Protein AF-A0A7S2M9Z6-F1 (afdb_monomer)

Radius of gyration: 33.17 Å; Cα contacts (8 Å, |Δi|>4): 611; chains: 1; bounding box: 105×116×95 Å

Mean predicted aligned error: 13.15 Å

Foldseek 3Di:
DDDDDDDDDDDDDDDDDDDDDDDDDDDDDDDDDDDDDDDDDDDDPPPPPPDPPPPPPCCDLAAFDWDDDPFWTWTWGDDQQKTWIWIKGFPQPPPPPDDPDDDDDDPDDDDRPGDIDIDIDIGRNDDVVNLVVLVLLLVLLVVLLVVLVVVLVVVLVVLVVQLLVLVVCVVPVPDPPCPVSVLLNLLSVLLNVLSVQLSVLVSLLSVLVSVCSNSLNLLLCQLVCHSVSSVVLSCCLQPVQLVVQLVVCVVVVHPCSVVVSSVSSSVSSVVVSVVSVVSLLVLLLVVQLVLLCVLVVDPPDDSVNSLVVLQLLLLFVVLFQKKKWKWKFKDFPVCVVVCVQCVPVPDDDPRDTDGLDIPSVVVNVVLVPDDCQFKDFDPDWAWQDFVCVQVVVAEEDWCPPDDLCCLQVDDPLGKHKAQCDDPRHDDPVSLVVNLVVNVVVLVVVLVVVLVVCVVVVHDPVVSVVVSVVSVVVVVVVSVSSVVVVVVSVVVSVVCVVVPPPPPPTGMIIIIDIIMIGGMTTRSVNSVVVVVVCCCSNPVSNLVSCVVVVVVVVNVVSVSSSVSVCSCSSSPVSSSSSSSDHQQCQQPDDPDRPPPAPRDNDPDPVSCCVRGPVNVVSVCSVHSSVVSNVSSVD

pLDDT: mean 75.32, std 19.93, range [27.42, 97.56]

Structure (mmCIF, N/CA/C/O backbone):
data_AF-A0A7S2M9Z6-F1
#
_entry.id   AF-A0A7S2M9Z6-F1
#
loop_
_atom_site.group_PDB
_atom_site.id
_atom_site.type_symbol
_atom_site.label_atom_id
_atom_site.label_alt_id
_atom_site.label_comp_id
_atom_site.label_asym_id
_atom_site.label_entity_id
_atom_site.label_seq_id
_atom_site.pdbx_PDB_ins_code
_atom_site.Cartn_x
_atom_site.Cartn_y
_atom_site.Cartn_z
_atom_site.occupancy
_atom_site.B_iso_or_equiv
_atom_site.auth_seq_id
_atom_site.auth_comp_id
_atom_site.auth_asym_id
_atom_site.auth_atom_id
_atom_site.pdbx_PDB_model_num
ATOM 1 N N . MET A 1 1 ? -1.928 58.948 -43.423 1.00 31.34 1 MET A N 1
ATOM 2 C CA . MET A 1 1 ? -0.822 59.876 -43.085 1.00 31.34 1 MET A CA 1
ATOM 3 C C . MET A 1 1 ? 0.231 59.092 -42.303 1.00 31.34 1 MET A C 1
ATOM 5 O O . MET A 1 1 ? -0.168 58.111 -41.686 1.00 31.34 1 MET A O 1
ATOM 9 N N . PRO A 1 2 ? 1.525 59.410 -42.509 1.00 47.69 2 PRO A N 1
ATOM 10 C CA . PRO A 1 2 ? 2.598 58.457 -42.880 1.00 47.69 2 PRO A CA 1
ATOM 11 C C . PRO A 1 2 ? 3.237 57.706 -41.692 1.00 47.69 2 PRO A C 1
ATOM 13 O O . PRO A 1 2 ? 2.950 58.041 -40.549 1.00 47.69 2 PRO A O 1
ATOM 16 N N . ALA A 1 3 ? 4.112 56.706 -41.879 1.00 31.45 3 ALA A N 1
ATOM 17 C CA . ALA A 1 3 ? 4.766 56.166 -43.096 1.00 31.45 3 ALA A CA 1
ATOM 18 C C . ALA A 1 3 ? 4.374 54.659 -43.308 1.00 31.45 3 ALA A C 1
ATOM 20 O O . ALA A 1 3 ? 3.277 54.305 -42.882 1.00 31.45 3 ALA A O 1
ATOM 21 N N . MET A 1 4 ? 5.026 53.720 -44.025 1.00 46.28 4 MET A N 1
ATOM 22 C CA . MET A 1 4 ? 6.389 53.574 -44.600 1.00 46.28 4 MET A CA 1
ATOM 23 C C . MET A 1 4 ? 7.525 53.516 -43.542 1.00 46.28 4 MET A C 1
ATOM 25 O O . MET A 1 4 ? 7.262 53.774 -42.373 1.00 46.28 4 MET A O 1
ATOM 29 N N . ASP A 1 5 ? 8.757 53.061 -43.799 1.00 35.38 5 ASP A N 1
ATOM 30 C CA . ASP A 1 5 ? 9.459 52.648 -45.032 1.00 35.38 5 ASP A CA 1
ATOM 31 C C . ASP A 1 5 ? 9.884 51.164 -45.041 1.00 35.38 5 ASP A C 1
ATOM 33 O O . ASP A 1 5 ? 9.965 50.505 -44.007 1.00 35.38 5 ASP A O 1
ATOM 37 N N . ASN A 1 6 ? 10.243 50.680 -46.234 1.00 39.28 6 ASN A N 1
ATOM 38 C CA . ASN A 1 6 ? 11.031 49.467 -46.476 1.00 39.28 6 ASN A CA 1
ATOM 39 C C . ASN A 1 6 ? 12.313 49.892 -47.220 1.00 39.28 6 ASN A C 1
ATOM 41 O O . ASN A 1 6 ? 12.210 50.680 -48.162 1.00 39.28 6 ASN A O 1
ATOM 45 N N . PRO A 1 7 ? 13.485 49.318 -46.916 1.00 52.44 7 PRO A N 1
ATOM 46 C CA . PRO A 1 7 ? 14.470 49.061 -47.967 1.00 52.44 7 PRO A CA 1
ATOM 47 C C . PRO A 1 7 ? 14.910 47.590 -47.996 1.00 52.44 7 PRO A C 1
ATOM 49 O O . PRO A 1 7 ? 14.672 46.821 -47.067 1.00 52.44 7 PRO A O 1
ATOM 52 N N . ALA A 1 8 ? 15.531 47.189 -49.103 1.00 37.59 8 ALA A N 1
ATOM 53 C CA . ALA A 1 8 ? 15.823 45.796 -49.426 1.00 37.59 8 ALA A CA 1
ATOM 54 C C . ALA A 1 8 ? 17.296 45.575 -49.822 1.00 37.59 8 ALA A C 1
ATOM 56 O O . ALA A 1 8 ? 18.068 46.525 -49.930 1.00 37.59 8 ALA A O 1
ATOM 57 N N . ALA A 1 9 ? 17.578 44.316 -50.180 1.00 34.38 9 ALA A N 1
ATOM 58 C CA . ALA A 1 9 ? 18.656 43.835 -51.051 1.00 34.38 9 ALA A CA 1
ATOM 59 C C . ALA A 1 9 ? 20.014 43.444 -50.433 1.00 34.38 9 ALA A C 1
ATOM 61 O O . ALA A 1 9 ? 20.526 44.075 -49.517 1.00 34.38 9 ALA A O 1
ATOM 62 N N . ASN A 1 10 ? 20.599 42.435 -51.100 1.00 28.59 10 ASN A N 1
ATOM 63 C CA . ASN A 1 10 ? 21.993 41.973 -51.080 1.00 28.59 10 ASN A CA 1
ATOM 64 C C . ASN A 1 10 ? 22.522 41.355 -49.768 1.00 28.59 10 ASN A C 1
ATOM 66 O O . ASN A 1 10 ? 22.145 41.754 -48.676 1.00 28.59 10 ASN A O 1
ATOM 70 N N . SER A 1 11 ? 23.423 40.368 -49.807 1.00 29.92 11 SER A N 1
ATOM 71 C CA . SER A 1 11 ? 23.845 39.432 -50.877 1.00 29.92 11 SER A CA 1
ATOM 72 C C . SER A 1 11 ? 24.575 38.244 -50.212 1.00 29.92 11 SER A C 1
ATOM 74 O O . SER A 1 11 ? 24.620 38.210 -48.991 1.00 29.92 11 SER A O 1
ATOM 76 N N . SER A 1 12 ? 25.124 37.300 -50.998 1.00 31.42 12 SER A N 1
ATOM 77 C CA . SER A 1 12 ? 26.335 36.476 -50.715 1.00 31.42 12 SER A CA 1
ATOM 78 C C . SER A 1 12 ? 26.640 36.031 -49.258 1.00 31.42 12 SER A C 1
ATOM 80 O O . SER A 1 12 ? 26.808 36.846 -48.362 1.00 31.42 12 SER A O 1
ATOM 82 N N . ASP A 1 13 ? 26.952 34.764 -48.984 1.00 32.41 13 ASP A N 1
ATOM 83 C CA . ASP A 1 13 ? 27.949 34.012 -49.760 1.00 32.41 13 ASP A CA 1
ATOM 84 C C . ASP A 1 13 ? 27.867 32.476 -49.592 1.00 32.41 13 ASP A C 1
ATOM 86 O O . ASP A 1 13 ? 26.968 31.940 -48.943 1.00 32.41 13 ASP A O 1
ATOM 90 N N . ARG A 1 14 ? 28.808 31.768 -50.226 1.00 33.31 14 ARG A N 1
ATOM 91 C CA . ARG A 1 14 ? 28.823 30.324 -50.463 1.00 33.31 14 ARG A CA 1
ATOM 92 C C . ARG A 1 14 ? 30.133 29.679 -49.996 1.00 33.31 14 ARG A C 1
ATOM 94 O O . ARG A 1 14 ? 31.179 29.894 -50.595 1.00 33.31 14 ARG A O 1
ATOM 101 N N . THR A 1 15 ? 30.040 28.790 -49.012 1.00 31.56 15 THR A N 1
ATOM 102 C CA . THR A 1 15 ? 31.007 27.716 -48.698 1.00 31.56 15 THR A CA 1
ATOM 103 C C . THR A 1 15 ? 30.186 26.563 -48.099 1.00 31.56 15 THR A C 1
ATOM 105 O O . THR A 1 15 ? 29.371 26.799 -47.214 1.00 31.56 15 THR A O 1
ATOM 108 N N . ASP A 1 16 ? 30.189 25.315 -48.579 1.00 32.47 16 ASP A N 1
ATOM 109 C CA . ASP A 1 16 ? 31.251 24.477 -49.159 1.00 32.47 16 ASP A CA 1
ATOM 110 C C . ASP A 1 16 ? 32.470 24.350 -48.231 1.00 32.47 16 ASP A C 1
ATOM 112 O O . ASP A 1 16 ? 33.408 25.140 -48.290 1.00 32.47 16 ASP A O 1
ATOM 116 N N . PHE A 1 17 ? 32.456 23.311 -47.385 1.00 29.52 17 PHE A N 1
ATOM 117 C CA . PHE A 1 17 ? 33.654 22.780 -46.734 1.00 29.52 17 PHE A CA 1
ATOM 118 C C . PHE A 1 17 ? 33.628 21.245 -46.749 1.00 29.52 17 PHE A C 1
ATOM 120 O O . PHE A 1 17 ? 32.679 20.610 -46.285 1.00 29.52 17 PHE A O 1
ATOM 127 N N . ARG A 1 18 ? 34.676 20.651 -47.319 1.00 30.56 18 ARG A N 1
ATOM 128 C CA . ARG A 1 18 ? 34.914 19.208 -47.460 1.00 30.56 18 ARG A CA 1
ATOM 129 C C . ARG A 1 18 ? 36.414 18.970 -47.246 1.00 30.56 18 ARG A C 1
ATOM 131 O O . ARG A 1 18 ? 37.180 19.924 -47.247 1.00 30.56 18 ARG A O 1
ATOM 138 N N . GLU A 1 19 ? 36.797 17.701 -47.117 1.00 29.16 19 GLU A N 1
ATOM 139 C CA . GLU A 1 19 ? 38.154 17.213 -46.810 1.00 29.16 19 GLU A CA 1
ATOM 140 C C . GLU A 1 19 ? 38.525 17.433 -45.325 1.00 29.16 19 GLU A C 1
ATOM 142 O O . GLU A 1 19 ? 38.345 18.514 -44.782 1.00 29.16 19 GLU A O 1
ATOM 147 N N . SER A 1 20 ? 38.853 16.435 -44.496 1.00 31.66 20 SER A N 1
ATOM 148 C CA . SER A 1 20 ? 39.598 15.164 -44.614 1.00 31.66 20 SER A CA 1
ATOM 149 C C . SER A 1 20 ? 41.115 15.306 -44.522 1.00 31.66 20 SER A C 1
ATOM 151 O O . SER A 1 20 ? 41.728 15.904 -45.396 1.00 31.66 20 SER A O 1
ATOM 153 N N . MET A 1 21 ? 41.727 14.606 -43.561 1.00 27.42 21 MET A N 1
ATOM 154 C CA . MET A 1 21 ? 43.061 14.028 -43.743 1.00 27.42 21 MET A CA 1
ATOM 155 C C . MET A 1 21 ? 43.291 12.821 -42.827 1.00 27.42 21 MET A C 1
ATOM 157 O O . MET A 1 21 ? 42.940 12.832 -41.650 1.00 27.42 21 MET A O 1
ATOM 161 N N . HIS A 1 22 ? 43.944 11.794 -43.372 1.00 32.22 22 HIS A N 1
ATOM 162 C CA . HIS A 1 22 ? 44.670 10.804 -42.577 1.00 32.22 22 HIS A CA 1
ATOM 163 C C . HIS A 1 22 ? 45.880 11.457 -41.897 1.00 32.22 22 HIS A C 1
ATOM 165 O O . HIS A 1 22 ? 46.531 12.312 -42.497 1.00 32.22 22 HIS A O 1
ATOM 171 N N . ARG A 1 23 ? 46.325 10.895 -40.766 1.00 28.92 23 ARG A N 1
ATOM 172 C CA . ARG A 1 23 ? 47.767 10.700 -40.551 1.00 28.92 23 ARG A CA 1
ATOM 173 C C . ARG A 1 23 ? 48.070 9.440 -39.744 1.00 28.92 23 ARG A C 1
ATOM 175 O O . ARG A 1 23 ? 47.486 9.199 -38.694 1.00 28.92 23 ARG A O 1
ATOM 182 N N . LYS A 1 24 ? 48.985 8.638 -40.289 1.00 32.19 24 LYS A N 1
ATOM 183 C CA . LYS A 1 24 ? 49.751 7.596 -39.596 1.00 32.19 24 LYS A CA 1
ATOM 184 C C . LYS A 1 24 ? 51.100 8.187 -39.156 1.00 32.19 24 LYS A C 1
ATOM 186 O O . LYS A 1 24 ? 51.463 9.264 -39.626 1.00 32.19 24 LYS A O 1
ATOM 191 N N . HIS A 1 25 ? 51.818 7.378 -38.378 1.00 29.67 25 HIS A N 1
ATOM 192 C CA . HIS A 1 25 ? 53.209 7.447 -37.906 1.00 29.67 25 HIS A CA 1
ATOM 193 C C . HIS A 1 25 ? 53.362 7.820 -36.425 1.00 29.67 25 HIS A C 1
ATOM 195 O O . HIS A 1 25 ? 52.592 8.630 -35.922 1.00 29.67 25 HIS A O 1
ATOM 201 N N . GLU A 1 26 ? 54.376 7.347 -35.694 1.00 29.39 26 GLU A N 1
ATOM 202 C CA . GLU A 1 26 ? 55.230 6.132 -35.757 1.00 29.39 26 GLU A CA 1
ATOM 203 C C . GLU A 1 26 ? 56.219 6.240 -34.581 1.00 29.39 26 GLU A C 1
ATOM 205 O O . GLU A 1 26 ? 56.638 7.340 -34.228 1.00 29.39 26 GLU A O 1
ATOM 210 N N . ASP A 1 27 ? 56.554 5.107 -33.977 1.00 32.84 27 ASP A N 1
ATOM 211 C CA . ASP A 1 27 ? 57.551 4.825 -32.938 1.00 32.84 27 ASP A CA 1
ATOM 212 C C . ASP A 1 27 ? 58.640 5.868 -32.596 1.00 32.84 27 ASP A C 1
ATOM 214 O O . ASP A 1 27 ? 59.366 6.365 -33.462 1.00 32.84 27 ASP A O 1
ATOM 218 N N . ARG A 1 28 ? 58.981 5.945 -31.292 1.00 29.38 28 ARG A N 1
ATOM 219 C CA . ARG A 1 28 ? 60.388 5.716 -30.897 1.00 29.38 28 ARG A CA 1
ATOM 220 C C . ARG A 1 28 ? 60.624 5.231 -29.461 1.00 29.38 28 ARG A C 1
ATOM 222 O O . ARG A 1 28 ? 59.986 5.668 -28.512 1.00 29.38 28 ARG A O 1
ATOM 229 N N . ASN A 1 29 ? 61.615 4.345 -29.339 1.00 31.06 29 ASN A N 1
ATOM 230 C CA . ASN A 1 29 ? 62.083 3.691 -28.110 1.00 31.06 29 ASN A CA 1
ATOM 231 C C . ASN A 1 29 ? 62.986 4.561 -27.216 1.00 31.06 29 ASN A C 1
ATOM 233 O O . ASN A 1 29 ? 63.753 5.380 -27.729 1.00 31.06 29 ASN A O 1
ATOM 237 N N . LYS A 1 30 ? 63.000 4.224 -25.914 1.00 30.55 30 LYS A N 1
ATOM 238 C CA . LYS A 1 30 ? 64.176 3.974 -25.029 1.00 30.55 30 LYS A CA 1
ATOM 239 C C . LYS A 1 30 ? 63.639 3.551 -23.641 1.00 30.55 30 LYS A C 1
ATOM 241 O O . LYS A 1 30 ? 62.788 4.251 -23.114 1.00 30.55 30 LYS A O 1
ATOM 246 N N . SER A 1 31 ? 63.897 2.365 -23.071 1.00 32.34 31 SER A N 1
ATOM 247 C CA . SER A 1 31 ? 65.164 1.757 -22.592 1.00 32.34 31 SER A CA 1
ATOM 248 C C . SER A 1 31 ? 65.919 2.637 -21.573 1.00 32.34 31 SER A C 1
ATOM 250 O O . SER A 1 31 ? 66.204 3.787 -21.891 1.00 32.34 31 SER A O 1
ATOM 252 N N . THR A 1 32 ? 66.344 2.177 -20.385 1.00 31.45 32 THR A N 1
ATOM 253 C CA . THR A 1 32 ? 66.497 0.779 -19.885 1.00 31.45 32 THR A CA 1
ATOM 254 C C . THR A 1 32 ? 65.967 0.671 -18.418 1.00 31.45 32 THR A C 1
ATOM 256 O O . THR A 1 32 ? 64.936 1.285 -18.183 1.00 31.45 32 THR A O 1
ATOM 259 N N . LEU A 1 33 ? 66.472 -0.035 -17.384 1.00 31.19 33 LEU A N 1
ATOM 260 C CA . LEU A 1 33 ? 67.729 -0.763 -17.125 1.00 31.19 33 LEU A CA 1
ATOM 261 C C . LEU A 1 33 ? 67.560 -1.900 -16.078 1.00 31.19 33 LEU A C 1
ATOM 263 O O . LEU A 1 33 ? 67.174 -1.638 -14.949 1.00 31.19 33 LEU A O 1
ATOM 267 N N . VAL A 1 34 ? 67.893 -3.130 -16.498 1.00 32.66 34 VAL A N 1
ATOM 268 C CA . VAL A 1 34 ? 68.544 -4.269 -15.790 1.00 32.66 34 VAL A CA 1
ATOM 269 C C . VAL A 1 34 ? 68.335 -4.492 -14.272 1.00 32.66 34 VAL A C 1
ATOM 271 O O . VAL A 1 34 ? 68.721 -3.662 -13.455 1.00 32.66 34 VAL A O 1
ATOM 274 N N . GLY A 1 35 ? 67.942 -5.724 -13.902 1.00 28.31 35 GLY A N 1
ATOM 275 C CA . GLY A 1 35 ? 68.081 -6.285 -12.544 1.00 28.31 35 GLY A CA 1
ATOM 276 C C . GLY A 1 35 ? 67.725 -7.784 -12.449 1.00 28.31 35 GLY A C 1
ATOM 277 O O . GLY A 1 35 ? 66.561 -8.137 -12.580 1.00 28.31 35 GLY A O 1
ATOM 278 N N . PHE A 1 36 ? 68.738 -8.637 -12.237 1.00 35.91 36 PHE A N 1
ATOM 279 C CA . PHE A 1 36 ? 68.674 -10.085 -11.915 1.00 35.91 36 PHE A CA 1
ATOM 280 C C . PHE A 1 36 ? 67.956 -10.363 -10.559 1.00 35.91 36 PHE A C 1
ATOM 282 O O . PHE A 1 36 ? 67.748 -9.414 -9.806 1.00 35.91 36 PHE A O 1
ATOM 289 N N . THR A 1 37 ? 67.574 -11.585 -10.143 1.00 33.06 37 THR A N 1
ATOM 290 C CA . THR A 1 37 ? 68.013 -12.972 -10.475 1.00 33.06 37 THR A CA 1
ATOM 291 C C . THR A 1 37 ? 66.848 -13.968 -10.656 1.00 33.06 37 THR A C 1
ATOM 293 O O . THR A 1 37 ? 65.691 -13.641 -10.403 1.00 33.06 37 THR A O 1
ATOM 296 N N . ASP A 1 38 ? 67.182 -15.198 -11.055 1.00 39.75 38 ASP A N 1
ATOM 297 C CA . ASP A 1 38 ? 66.327 -16.393 -11.108 1.00 39.75 38 ASP A CA 1
ATOM 298 C C . ASP A 1 38 ? 65.758 -16.835 -9.740 1.00 39.75 38 ASP A C 1
ATOM 300 O O . ASP A 1 38 ? 66.421 -16.660 -8.718 1.00 39.75 38 ASP A O 1
ATOM 304 N N . ASP A 1 39 ? 64.574 -17.467 -9.754 1.00 39.69 39 ASP A N 1
ATOM 305 C CA . ASP A 1 39 ? 64.207 -18.639 -8.926 1.00 39.69 39 ASP A CA 1
ATOM 306 C C . ASP A 1 39 ? 62.814 -19.167 -9.351 1.00 39.69 39 ASP A C 1
ATOM 308 O O . ASP A 1 39 ? 61.792 -18.517 -9.118 1.00 39.69 39 ASP A O 1
ATOM 312 N N . ASP A 1 40 ? 62.757 -20.343 -9.990 1.00 40.59 40 ASP A N 1
ATOM 313 C CA . ASP A 1 40 ? 61.544 -20.899 -10.623 1.00 40.59 40 ASP A CA 1
ATOM 314 C C . ASP A 1 40 ? 60.991 -22.114 -9.828 1.00 40.59 40 ASP A C 1
ATOM 316 O O . ASP A 1 40 ? 61.551 -23.214 -9.901 1.00 40.59 40 ASP A O 1
ATOM 320 N N . PRO A 1 41 ? 59.898 -21.979 -9.046 1.00 44.53 41 PRO A N 1
ATOM 321 C CA . PRO A 1 41 ? 59.216 -23.110 -8.416 1.00 44.53 41 PRO A CA 1
ATOM 322 C C . PRO A 1 41 ? 58.177 -23.748 -9.367 1.00 44.53 41 PRO A C 1
ATOM 324 O O . PRO A 1 41 ? 57.544 -23.056 -10.167 1.00 44.53 41 PRO A O 1
ATOM 327 N N . PRO A 1 42 ? 57.934 -25.071 -9.285 1.00 42.88 42 PRO A N 1
ATOM 328 C CA . PRO A 1 42 ? 57.283 -25.818 -10.360 1.00 42.88 42 PRO A CA 1
ATOM 329 C C . PRO A 1 42 ? 55.816 -25.440 -10.611 1.00 42.88 42 PRO A C 1
ATOM 331 O O . PRO A 1 42 ? 55.014 -25.228 -9.696 1.00 42.88 42 PRO A O 1
ATOM 334 N N . SER A 1 43 ? 55.448 -25.469 -11.893 1.00 40.19 43 SER A N 1
ATOM 335 C CA . SER A 1 43 ? 54.128 -25.150 -12.438 1.00 40.19 43 SER A CA 1
ATOM 336 C C . SER A 1 43 ? 53.043 -26.150 -12.014 1.00 40.19 43 SER A C 1
ATOM 338 O O . SER A 1 43 ? 52.609 -27.018 -12.772 1.00 40.19 43 SER A O 1
ATOM 340 N N . SER A 1 44 ? 52.549 -26.006 -10.778 1.00 36.84 44 SER A N 1
ATOM 341 C CA . SER A 1 44 ? 51.409 -26.785 -10.285 1.00 36.84 44 SER A CA 1
ATOM 342 C C . SER A 1 44 ? 50.194 -26.592 -11.204 1.00 36.84 44 SER A C 1
ATOM 344 O O . SER A 1 44 ? 49.609 -25.509 -11.296 1.00 36.84 44 SER A O 1
ATOM 346 N N . SER A 1 45 ? 49.819 -27.654 -11.920 1.00 39.16 45 SER A N 1
ATOM 347 C CA . SER A 1 45 ? 48.778 -27.632 -12.946 1.00 39.16 45 SER A CA 1
ATOM 348 C C . SER A 1 45 ? 47.387 -27.575 -12.313 1.00 39.16 45 SER A C 1
ATOM 350 O O . SER A 1 45 ? 46.641 -28.554 -12.249 1.00 39.16 45 SER A O 1
ATOM 352 N N . ARG A 1 46 ? 47.020 -26.379 -11.837 1.00 36.00 46 ARG A N 1
ATOM 353 C CA . ARG A 1 46 ? 45.671 -26.029 -11.380 1.00 36.00 46 ARG A CA 1
ATOM 354 C C . ARG A 1 46 ? 44.687 -26.170 -12.545 1.00 36.00 46 ARG A C 1
ATOM 356 O O . ARG A 1 46 ? 44.327 -25.192 -13.193 1.00 36.00 46 ARG A O 1
ATOM 363 N N . ARG A 1 47 ? 44.211 -27.399 -12.777 1.00 33.66 47 ARG A N 1
ATOM 364 C CA . ARG A 1 47 ? 42.998 -27.679 -13.551 1.00 33.66 47 ARG A CA 1
ATOM 365 C C . ARG A 1 47 ? 41.852 -26.914 -12.895 1.00 33.66 47 ARG A C 1
ATOM 367 O O . ARG A 1 47 ? 41.262 -27.367 -11.913 1.00 33.66 47 ARG A O 1
ATOM 374 N N . SER A 1 48 ? 41.552 -25.727 -13.415 1.00 37.59 48 SER A N 1
ATOM 375 C CA . SER A 1 48 ? 40.300 -25.053 -13.124 1.00 37.59 48 SER A CA 1
ATOM 376 C C . SER A 1 48 ? 39.198 -25.900 -13.742 1.00 37.59 48 SER A C 1
ATOM 378 O O . SER A 1 48 ? 38.963 -25.862 -14.948 1.00 37.59 48 SER A O 1
ATOM 380 N N . ASN A 1 49 ? 38.516 -26.689 -12.909 1.00 30.50 49 ASN A N 1
ATOM 381 C CA . ASN A 1 49 ? 37.278 -27.352 -13.300 1.00 30.50 49 ASN A CA 1
ATOM 382 C C . ASN A 1 49 ? 36.215 -26.271 -13.542 1.00 30.50 49 ASN A C 1
ATOM 384 O O . ASN A 1 49 ? 35.377 -25.989 -12.682 1.00 30.50 49 ASN A O 1
ATOM 388 N N . HIS A 1 50 ? 36.269 -25.656 -14.724 1.00 33.25 50 HIS A N 1
ATOM 389 C CA . HIS A 1 50 ? 35.240 -24.799 -15.287 1.00 33.25 50 HIS A CA 1
ATOM 390 C C . HIS A 1 50 ? 34.035 -25.658 -15.674 1.00 33.25 50 HIS A C 1
ATOM 392 O O . HIS A 1 50 ? 33.648 -25.750 -16.836 1.00 33.25 50 HIS A O 1
ATOM 398 N N . HIS A 1 51 ? 33.396 -26.251 -14.663 1.00 34.34 51 HIS A N 1
ATOM 399 C CA . HIS A 1 51 ? 31.971 -26.503 -14.759 1.00 34.34 51 HIS A CA 1
ATOM 400 C C . HIS A 1 51 ? 31.312 -25.176 -15.152 1.00 34.34 51 HIS A C 1
ATOM 402 O O . HIS A 1 51 ? 31.621 -24.149 -14.524 1.00 34.34 51 HIS A O 1
ATOM 408 N N . PRO A 1 52 ? 30.406 -25.158 -16.142 1.00 32.78 52 PRO A N 1
ATOM 409 C CA . PRO A 1 52 ? 29.523 -24.024 -16.304 1.00 32.78 52 PRO A CA 1
ATOM 410 C C . PRO A 1 52 ? 28.727 -23.912 -15.005 1.00 32.78 52 PRO A C 1
ATOM 412 O O . PRO A 1 52 ? 27.825 -24.704 -14.737 1.00 32.78 52 PRO A O 1
ATOM 415 N N . ARG A 1 53 ? 29.082 -22.935 -14.162 1.00 34.78 53 ARG A N 1
ATOM 416 C CA . ARG A 1 53 ? 28.173 -22.475 -13.118 1.00 34.78 53 ARG A CA 1
ATOM 417 C C . ARG A 1 53 ? 26.937 -22.006 -13.861 1.00 34.78 53 ARG A C 1
ATOM 419 O O . ARG A 1 53 ? 26.978 -20.938 -14.468 1.00 34.78 53 ARG A O 1
ATOM 426 N N . VAL A 1 54 ? 25.871 -22.801 -13.801 1.00 32.66 54 VAL A N 1
ATOM 427 C CA . VAL A 1 54 ? 24.525 -22.332 -14.106 1.00 32.66 54 VAL A CA 1
ATOM 428 C C . VAL A 1 54 ? 24.332 -21.112 -13.217 1.00 32.66 54 VAL A C 1
ATOM 430 O O . VAL A 1 54 ? 24.226 -21.230 -11.994 1.00 32.66 54 VAL A O 1
ATOM 433 N N . LEU A 1 55 ? 24.428 -19.921 -13.810 1.00 34.69 55 LEU A N 1
ATOM 434 C CA . LEU A 1 55 ? 24.103 -18.707 -13.093 1.00 34.69 55 LEU A CA 1
ATOM 435 C C . LEU A 1 55 ? 22.600 -18.784 -12.893 1.00 34.69 55 LEU A C 1
ATOM 437 O O . LEU A 1 55 ? 21.836 -18.646 -13.847 1.00 34.69 55 LEU A O 1
ATOM 441 N N . ASP A 1 56 ? 22.197 -19.070 -11.660 1.00 38.00 56 ASP A N 1
ATOM 442 C CA . ASP A 1 56 ? 20.797 -19.102 -11.277 1.00 38.00 56 ASP A CA 1
ATOM 443 C C . ASP A 1 56 ? 20.246 -17.669 -11.310 1.00 38.00 56 ASP A C 1
ATOM 445 O O . ASP A 1 56 ? 20.160 -16.952 -10.309 1.00 38.00 56 ASP A O 1
ATOM 449 N N . HIS A 1 57 ? 19.918 -17.227 -12.524 1.00 38.44 57 HIS A N 1
ATOM 450 C CA . HIS A 1 57 ? 19.271 -15.955 -12.812 1.00 38.44 57 HIS A CA 1
ATOM 451 C C . HIS A 1 57 ? 17.849 -15.893 -12.226 1.00 38.44 57 HIS A C 1
ATOM 453 O O . HIS A 1 57 ? 17.256 -14.818 -12.214 1.00 38.44 57 HIS A O 1
ATOM 459 N N . TYR A 1 58 ? 17.339 -17.020 -11.715 1.00 41.91 58 TYR A N 1
ATOM 460 C CA . TYR A 1 58 ? 16.105 -17.146 -10.947 1.00 41.91 58 TYR A CA 1
ATOM 461 C C . TYR A 1 58 ? 16.369 -17.495 -9.476 1.00 41.91 58 TYR A C 1
ATOM 463 O O . TYR A 1 58 ? 15.463 -18.005 -8.816 1.00 41.91 58 TYR A O 1
ATOM 471 N N . SER A 1 59 ? 17.573 -17.189 -8.961 1.00 41.19 59 SER A N 1
ATOM 472 C CA . SER A 1 59 ? 17.942 -17.379 -7.554 1.00 41.19 59 SER A CA 1
ATOM 473 C C . SER A 1 59 ? 16.821 -16.892 -6.646 1.00 41.19 59 SER A C 1
ATOM 475 O O . SER A 1 59 ? 16.543 -15.694 -6.540 1.00 41.19 59 SER A O 1
ATOM 477 N N . LEU A 1 60 ? 16.118 -17.874 -6.067 1.00 44.97 60 LEU A N 1
ATOM 478 C CA . LEU A 1 60 ? 14.834 -17.652 -5.412 1.00 44.97 60 LEU A CA 1
ATOM 479 C C . LEU A 1 60 ? 14.999 -16.568 -4.339 1.00 44.97 60 LEU A C 1
ATOM 481 O O . LEU A 1 60 ? 16.056 -16.482 -3.712 1.00 44.97 60 LEU A O 1
ATOM 485 N N . PRO A 1 61 ? 13.979 -15.726 -4.095 1.00 46.47 61 PRO A N 1
ATOM 486 C CA . PRO A 1 61 ? 14.158 -14.465 -3.372 1.00 46.47 61 PRO A CA 1
ATOM 487 C C . PRO A 1 61 ? 14.657 -14.612 -1.924 1.00 46.47 61 PRO A C 1
ATOM 489 O O . PRO A 1 61 ? 15.038 -13.617 -1.309 1.00 46.47 61 PRO A O 1
ATOM 492 N N . THR A 1 62 ? 14.691 -15.828 -1.373 1.00 50.56 62 THR A N 1
ATOM 493 C CA . THR A 1 62 ? 15.332 -16.153 -0.094 1.00 50.56 62 THR A CA 1
ATOM 494 C C . THR A 1 62 ? 16.699 -16.822 -0.305 1.00 50.56 62 THR A C 1
ATOM 496 O O . THR A 1 62 ? 16.810 -17.733 -1.124 1.00 50.56 62 THR A O 1
ATOM 499 N N . PRO A 1 63 ? 17.753 -16.424 0.435 1.00 52.91 63 PRO A N 1
ATOM 500 C CA . PRO A 1 63 ? 19.062 -17.066 0.321 1.00 52.91 63 PRO A CA 1
ATOM 501 C C . PRO A 1 63 ? 18.981 -18.551 0.707 1.00 52.91 63 PRO A C 1
ATOM 503 O O . PRO A 1 63 ? 18.466 -18.885 1.772 1.00 52.91 63 PRO A O 1
ATOM 506 N N . SER A 1 64 ? 19.510 -19.440 -0.141 1.00 54.06 64 SER A N 1
ATOM 507 C CA . SER A 1 64 ? 19.463 -20.884 0.110 1.00 54.06 64 SER A CA 1
ATOM 508 C C . SER A 1 64 ? 20.469 -21.326 1.174 1.00 54.06 64 SER A C 1
ATOM 510 O O . SER A 1 64 ? 21.680 -21.145 0.990 1.00 54.06 64 SER A O 1
ATOM 512 N N . SER A 1 65 ? 20.017 -22.029 2.210 1.00 65.56 65 SER A N 1
ATOM 513 C CA . SER A 1 65 ? 20.917 -22.828 3.046 1.00 65.56 65 SER A CA 1
ATOM 514 C C . SER A 1 65 ? 21.428 -24.011 2.223 1.00 65.56 65 SER A C 1
ATOM 516 O O . SER A 1 65 ? 20.660 -24.894 1.846 1.00 65.56 65 SER A O 1
ATOM 518 N N . THR A 1 66 ? 22.724 -24.011 1.904 1.00 69.69 66 THR A N 1
ATOM 519 C CA . THR A 1 66 ? 23.343 -25.044 1.058 1.00 69.69 66 THR A CA 1
ATOM 520 C C . THR A 1 66 ? 23.965 -26.132 1.928 1.00 69.69 66 THR A C 1
ATOM 522 O O . THR A 1 66 ? 24.976 -25.894 2.588 1.00 69.69 66 THR A O 1
ATOM 525 N N . VAL A 1 67 ? 23.391 -27.334 1.909 1.00 62.12 67 VAL A N 1
ATOM 526 C CA . VAL A 1 67 ? 23.950 -28.526 2.558 1.00 62.12 67 VAL A CA 1
ATOM 527 C C . VAL A 1 67 ? 24.643 -29.375 1.496 1.00 62.12 67 VAL A C 1
ATOM 529 O O . VAL A 1 67 ? 24.030 -29.796 0.514 1.00 62.12 67 VAL A O 1
ATOM 532 N N . ARG A 1 68 ? 25.943 -29.624 1.676 1.00 60.97 68 ARG A N 1
ATOM 533 C CA . ARG A 1 68 ? 26.746 -30.418 0.740 1.00 60.97 68 ARG A CA 1
ATOM 534 C C . ARG A 1 68 ? 26.903 -31.848 1.245 1.00 60.97 68 ARG A C 1
ATOM 536 O O . ARG A 1 68 ? 27.634 -32.092 2.202 1.00 60.97 68 ARG A O 1
ATOM 543 N N . PHE A 1 69 ? 26.268 -32.792 0.563 1.00 72.19 69 PHE A N 1
ATOM 544 C CA . PHE A 1 69 ? 26.498 -34.222 0.750 1.00 72.19 69 PHE A CA 1
ATOM 545 C C . PHE A 1 69 ? 27.596 -34.704 -0.211 1.00 72.19 69 PHE A C 1
ATOM 547 O O . PHE A 1 69 ? 27.931 -34.026 -1.180 1.00 72.19 69 PHE A O 1
ATOM 554 N N . ARG A 1 70 ? 28.164 -35.896 0.028 1.00 72.38 70 ARG A N 1
ATOM 555 C CA . ARG A 1 70 ? 29.266 -36.439 -0.799 1.00 72.38 70 ARG A CA 1
ATOM 556 C C . ARG A 1 70 ? 28.900 -36.644 -2.281 1.00 72.38 70 ARG A C 1
ATOM 558 O O . ARG A 1 70 ? 29.800 -36.682 -3.110 1.00 72.38 70 ARG A O 1
ATOM 565 N N . SER A 1 71 ? 27.612 -36.769 -2.600 1.00 74.94 71 SER A N 1
ATOM 566 C CA . SER A 1 71 ? 27.080 -37.035 -3.947 1.00 74.94 71 SER A CA 1
ATOM 567 C C . SER A 1 71 ? 25.947 -36.090 -4.379 1.00 74.94 71 SER A C 1
ATOM 569 O O . SER A 1 71 ? 25.378 -36.275 -5.455 1.00 74.94 71 SER A O 1
ATOM 571 N N . ALA A 1 72 ? 25.598 -35.091 -3.559 1.00 76.31 72 ALA A N 1
ATOM 572 C CA . ALA A 1 72 ? 24.483 -34.185 -3.832 1.00 76.31 72 ALA A CA 1
ATOM 573 C C . ALA A 1 72 ? 24.714 -32.782 -3.253 1.00 76.31 72 ALA A C 1
ATOM 575 O O . ALA A 1 72 ? 25.202 -32.631 -2.129 1.00 76.31 72 ALA A O 1
ATOM 576 N N . HIS A 1 73 ? 24.309 -31.763 -4.004 1.00 75.75 73 HIS A N 1
ATOM 577 C CA . HIS A 1 73 ? 24.223 -30.381 -3.545 1.00 75.75 73 HIS A CA 1
ATOM 578 C C . HIS A 1 73 ? 22.759 -30.058 -3.237 1.00 75.75 73 HIS A C 1
ATOM 580 O O . HIS A 1 73 ? 21.901 -30.149 -4.111 1.00 75.75 73 HIS A O 1
ATOM 586 N N . VAL A 1 74 ? 22.457 -29.733 -1.978 1.00 76.69 74 VAL A N 1
ATOM 587 C CA . VAL A 1 74 ? 21.085 -29.507 -1.510 1.00 76.69 74 VAL A CA 1
ATOM 588 C C . VAL A 1 74 ? 20.905 -28.050 -1.112 1.00 76.69 74 VAL A C 1
ATOM 590 O O . VAL A 1 74 ? 21.457 -27.597 -0.111 1.00 76.69 74 VAL A O 1
ATOM 593 N N . HIS A 1 75 ? 20.110 -27.324 -1.888 1.00 77.00 75 HIS A N 1
ATOM 594 C CA . HIS A 1 75 ? 19.739 -25.936 -1.651 1.00 77.00 75 HIS A CA 1
ATOM 595 C C . HIS A 1 75 ? 18.352 -25.882 -1.002 1.00 77.00 75 HIS A C 1
ATOM 597 O O . HIS A 1 75 ? 17.342 -26.180 -1.638 1.00 77.00 75 HIS A O 1
ATOM 603 N N . VAL A 1 76 ? 18.301 -25.521 0.281 1.00 72.44 76 VAL A N 1
ATOM 604 C CA . VAL A 1 76 ? 17.052 -25.325 1.031 1.00 72.44 76 VAL A CA 1
ATOM 605 C C . VAL A 1 76 ? 16.657 -23.853 0.954 1.00 72.44 76 VAL A C 1
ATOM 607 O O . VAL A 1 76 ? 17.363 -22.994 1.479 1.00 72.44 76 VAL A O 1
ATOM 610 N N . TYR A 1 77 ? 15.524 -23.568 0.318 1.00 73.88 77 TYR A N 1
ATOM 611 C CA . TYR A 1 77 ? 14.928 -22.239 0.210 1.00 73.88 77 TYR A CA 1
ATOM 612 C C . TYR A 1 77 ? 13.673 -22.164 1.095 1.00 73.88 77 TYR A C 1
ATOM 614 O O . TYR A 1 77 ? 12.722 -22.932 0.913 1.00 73.88 77 TYR A O 1
ATOM 622 N N . ASP A 1 78 ? 13.639 -21.230 2.047 1.00 61.06 78 ASP A N 1
ATOM 623 C CA . ASP A 1 78 ? 12.478 -21.010 2.918 1.00 61.06 78 ASP A CA 1
ATOM 624 C C . ASP A 1 78 ? 11.353 -20.285 2.157 1.00 61.06 78 ASP A C 1
ATOM 626 O O . ASP A 1 78 ? 11.353 -19.058 2.035 1.00 61.06 78 ASP A O 1
ATOM 630 N N . SER A 1 79 ? 10.356 -21.028 1.671 1.00 65.50 79 SER A N 1
ATOM 631 C CA . SER A 1 79 ? 9.102 -20.453 1.170 1.00 65.50 79 SER A CA 1
ATOM 632 C C . SER A 1 79 ? 8.032 -20.412 2.272 1.00 65.50 79 SER A C 1
ATOM 634 O O . SER A 1 79 ? 8.150 -21.041 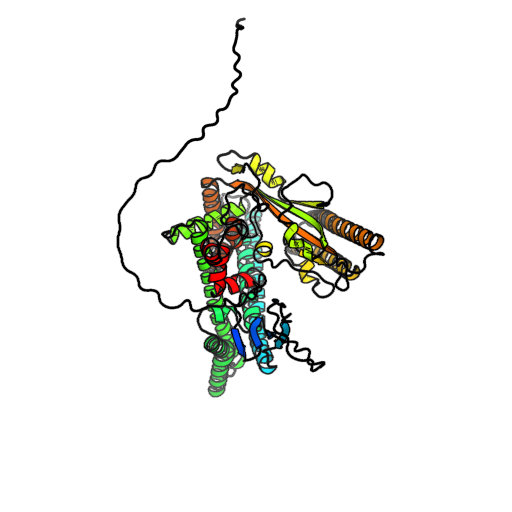3.327 1.00 65.50 79 SER A O 1
ATOM 636 N N . GLN A 1 80 ? 6.973 -19.628 2.066 1.00 64.25 80 GLN A N 1
ATOM 637 C CA . GLN A 1 80 ? 5.987 -19.331 3.110 1.00 64.25 80 GLN A CA 1
ATOM 638 C C . GLN A 1 80 ? 5.217 -20.600 3.520 1.00 64.25 80 GLN A C 1
ATOM 640 O O . GLN A 1 80 ? 4.412 -21.131 2.759 1.00 64.25 80 GLN A O 1
ATOM 645 N N . GLY A 1 81 ? 5.507 -21.106 4.725 1.00 61.38 81 GLY A N 1
ATOM 646 C CA . GLY A 1 81 ? 4.952 -22.356 5.261 1.00 61.38 81 GLY A CA 1
ATOM 647 C C . GLY A 1 81 ? 5.590 -23.647 4.724 1.00 61.38 81 GLY A C 1
ATOM 648 O O . GLY A 1 81 ? 5.208 -24.731 5.159 1.00 61.38 81 GLY A O 1
ATOM 649 N N . SER A 1 82 ? 6.564 -23.575 3.812 1.00 71.31 82 SER A N 1
ATOM 650 C CA . SER A 1 82 ? 7.173 -24.767 3.208 1.00 71.31 82 SER A CA 1
ATOM 651 C C . SER A 1 82 ? 8.602 -24.525 2.733 1.00 71.31 82 SER A C 1
ATOM 653 O O . SER A 1 82 ? 8.830 -23.606 1.949 1.00 71.31 82 SER A O 1
ATOM 655 N N . GLN A 1 83 ? 9.534 -25.395 3.107 1.00 76.62 83 GLN A N 1
ATOM 656 C CA . GLN A 1 83 ? 10.871 -25.411 2.523 1.00 76.62 83 GLN A CA 1
ATOM 657 C C . GLN A 1 83 ? 10.844 -26.064 1.140 1.00 76.62 83 GLN A C 1
ATOM 659 O O . GLN A 1 83 ? 10.358 -27.183 0.966 1.00 76.62 83 GLN A O 1
ATOM 664 N N . LEU A 1 84 ? 11.371 -25.353 0.146 1.00 79.56 84 LEU A N 1
ATOM 665 C CA . LEU A 1 84 ? 11.673 -25.900 -1.168 1.00 79.56 84 LEU A CA 1
ATOM 666 C C . LEU A 1 84 ? 13.122 -26.387 -1.126 1.00 79.56 84 LEU A C 1
ATOM 668 O O . LEU A 1 84 ? 14.050 -25.598 -0.988 1.00 79.56 84 LEU A O 1
ATOM 672 N N . ILE A 1 85 ? 13.298 -27.700 -1.191 1.00 80.81 85 ILE A N 1
ATOM 673 C CA . ILE A 1 85 ? 14.582 -28.388 -1.145 1.00 80.81 85 ILE A CA 1
ATOM 674 C C . ILE A 1 85 ? 14.926 -28.802 -2.574 1.00 80.81 85 ILE A C 1
ATOM 676 O O . ILE A 1 85 ? 14.338 -29.738 -3.116 1.00 80.81 85 ILE A O 1
ATOM 680 N N . LEU A 1 86 ? 15.859 -28.081 -3.186 1.00 82.94 86 LEU A N 1
ATOM 681 C CA . LEU A 1 86 ? 16.396 -28.372 -4.509 1.00 82.94 86 LEU A CA 1
ATOM 682 C C . LEU A 1 86 ? 17.662 -29.217 -4.331 1.00 82.94 86 LEU A C 1
ATOM 684 O O . LEU A 1 86 ? 18.693 -28.730 -3.877 1.00 82.94 86 LEU A O 1
ATOM 688 N N . GLU A 1 87 ? 17.556 -30.508 -4.626 1.00 84.56 87 GLU A N 1
ATOM 689 C CA . GLU A 1 87 ? 18.629 -31.494 -4.514 1.00 84.56 87 GLU A CA 1
ATOM 690 C C . GLU A 1 87 ? 19.172 -31.820 -5.910 1.00 84.56 87 GLU A C 1
ATOM 692 O O . GLU A 1 87 ? 18.546 -32.552 -6.681 1.00 84.56 87 GLU A O 1
ATOM 697 N N . GLU A 1 88 ? 20.345 -31.273 -6.224 1.00 84.31 88 GLU A N 1
ATOM 698 C CA . GLU A 1 88 ? 21.126 -31.569 -7.423 1.00 84.31 88 GLU A CA 1
ATOM 699 C C . GLU A 1 88 ? 22.006 -32.804 -7.183 1.00 84.31 88 GLU A C 1
ATOM 701 O O . GLU A 1 88 ? 22.885 -32.806 -6.315 1.00 84.31 88 GLU A O 1
ATOM 706 N N . ARG A 1 89 ? 21.795 -33.858 -7.978 1.00 84.00 89 ARG A N 1
ATOM 707 C CA . ARG A 1 89 ? 22.624 -35.069 -8.001 1.00 84.00 89 A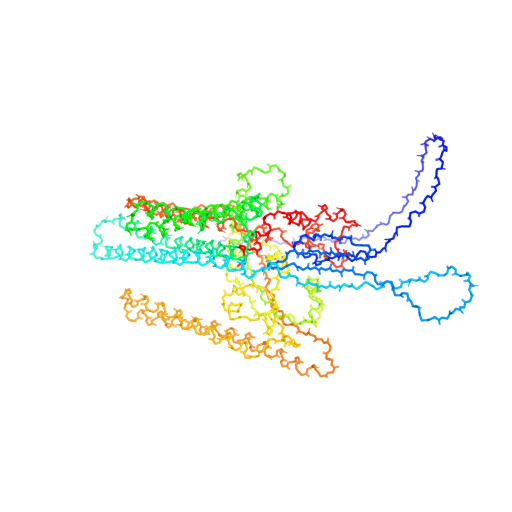RG A CA 1
ATOM 708 C C . ARG A 1 89 ? 23.397 -35.165 -9.308 1.00 84.00 89 ARG A C 1
ATOM 710 O O . ARG A 1 89 ? 22.817 -35.430 -10.364 1.00 84.00 89 ARG A O 1
ATOM 717 N N . LEU A 1 90 ? 24.720 -35.038 -9.224 1.00 79.44 90 LEU A N 1
ATOM 718 C CA . LEU A 1 90 ? 25.618 -35.354 -10.333 1.00 79.44 90 LEU A CA 1
ATOM 719 C C . LEU A 1 90 ? 25.569 -36.862 -10.589 1.00 79.44 90 LEU A C 1
ATOM 721 O O . LEU A 1 90 ? 26.159 -37.656 -9.857 1.00 79.44 90 LEU A O 1
ATOM 725 N N . THR A 1 91 ? 24.821 -37.261 -11.614 1.00 75.19 91 THR A N 1
ATOM 726 C CA . THR A 1 91 ? 24.678 -38.667 -11.985 1.00 75.19 91 THR A CA 1
ATOM 727 C C . THR A 1 91 ? 25.719 -38.971 -13.048 1.00 75.19 91 THR A C 1
ATOM 729 O O . THR A 1 91 ? 25.459 -38.826 -14.242 1.00 75.19 91 THR A O 1
ATOM 732 N N . THR A 1 92 ? 26.920 -39.365 -12.617 1.00 68.94 92 THR A N 1
ATOM 733 C CA . THR A 1 92 ? 27.946 -39.886 -13.526 1.00 68.94 92 THR A CA 1
ATOM 734 C C . THR A 1 92 ? 27.415 -41.178 -14.135 1.00 68.94 92 THR A C 1
ATOM 736 O O . THR A 1 92 ? 27.413 -42.229 -13.491 1.00 68.94 92 THR A O 1
ATOM 739 N N . ARG A 1 93 ? 26.893 -41.091 -15.362 1.00 62.53 93 ARG A N 1
ATOM 740 C CA . ARG A 1 93 ? 26.305 -42.220 -16.085 1.00 62.53 93 ARG A CA 1
ATOM 741 C C . ARG A 1 93 ? 27.417 -43.123 -16.613 1.00 62.53 93 ARG A C 1
ATOM 743 O O . ARG A 1 93 ? 27.666 -43.172 -17.812 1.00 62.53 93 ARG A O 1
ATOM 750 N N . ASN A 1 94 ? 28.074 -43.840 -15.702 1.00 59.44 94 ASN A N 1
ATOM 751 C CA . ASN A 1 94 ? 28.984 -44.924 -16.043 1.00 59.44 94 ASN A CA 1
ATOM 752 C C . ASN A 1 94 ? 28.199 -45.945 -16.872 1.00 59.44 94 ASN A C 1
ATOM 754 O O . ASN A 1 94 ? 27.375 -46.688 -16.336 1.00 59.44 94 ASN A O 1
ATOM 758 N N . THR A 1 95 ? 28.439 -45.974 -18.181 1.00 57.78 95 THR A N 1
ATOM 759 C CA . THR A 1 95 ? 27.870 -46.934 -19.130 1.00 57.78 95 THR A CA 1
ATOM 760 C C . THR A 1 95 ? 28.521 -48.304 -18.943 1.00 57.78 95 THR A C 1
ATOM 762 O O . THR A 1 95 ? 29.185 -48.842 -19.820 1.00 57.78 95 THR A O 1
ATOM 765 N N . ALA A 1 96 ? 28.278 -48.906 -17.777 1.00 54.75 96 ALA A N 1
ATOM 766 C CA . ALA A 1 96 ? 28.643 -50.276 -17.427 1.00 54.75 96 ALA A CA 1
ATOM 767 C C . ALA A 1 96 ? 27.766 -51.321 -18.156 1.00 54.75 96 ALA A C 1
ATOM 769 O O . ALA A 1 96 ? 27.392 -52.345 -17.591 1.00 54.75 96 ALA A O 1
ATOM 770 N N . GLN A 1 97 ? 27.439 -51.065 -19.425 1.00 51.06 97 GLN A N 1
ATOM 771 C CA . GLN A 1 97 ? 26.899 -52.054 -20.349 1.00 51.06 97 GLN A CA 1
ATOM 772 C C . GLN A 1 97 ? 28.087 -52.581 -21.153 1.00 51.06 97 GLN A C 1
ATOM 774 O O . GLN A 1 97 ? 28.507 -52.002 -22.151 1.00 51.06 97 GLN A O 1
ATOM 779 N N . GLY A 1 98 ? 28.734 -53.592 -20.579 1.00 54.38 98 GLY A N 1
ATOM 780 C CA . GLY A 1 98 ? 30.143 -53.844 -20.834 1.00 54.38 98 GLY A CA 1
ATOM 781 C C . GLY A 1 98 ? 30.467 -54.400 -22.218 1.00 54.38 98 GLY A C 1
ATOM 782 O O . GLY A 1 98 ? 29.814 -55.314 -22.718 1.00 54.38 98 GLY A O 1
ATOM 783 N N . LYS A 1 99 ? 31.616 -53.966 -22.736 1.00 46.72 99 LYS A N 1
ATOM 784 C CA . LYS A 1 99 ? 32.518 -54.869 -23.445 1.00 46.72 99 LYS A CA 1
ATOM 785 C C . LYS A 1 99 ? 33.927 -54.651 -22.912 1.00 46.72 99 LYS A C 1
ATOM 787 O O . LYS A 1 99 ? 34.482 -53.566 -23.049 1.00 46.72 99 LYS A O 1
ATOM 792 N N . ALA A 1 100 ? 34.493 -55.671 -22.269 1.00 53.19 100 ALA A N 1
ATOM 793 C CA . ALA A 1 100 ? 35.909 -55.663 -21.939 1.00 53.19 100 ALA A CA 1
ATOM 794 C C . ALA A 1 100 ? 36.680 -55.745 -23.262 1.00 53.19 100 ALA A C 1
ATOM 796 O O . ALA A 1 100 ? 36.611 -56.745 -23.977 1.00 53.19 100 ALA A O 1
ATOM 797 N N . SER A 1 101 ? 37.334 -54.658 -23.647 1.00 47.75 101 SER A N 1
ATOM 798 C CA . SER A 1 101 ? 38.145 -54.580 -24.859 1.00 47.75 101 SER A CA 1
ATOM 799 C C . SER A 1 101 ? 39.352 -53.709 -24.552 1.00 47.75 101 SER A C 1
ATOM 801 O O . SER A 1 101 ? 39.238 -52.632 -23.971 1.00 47.75 101 SER A O 1
ATOM 803 N N . SER A 1 102 ? 40.522 -54.275 -24.811 1.00 50.00 102 SER A N 1
ATOM 804 C CA . SER A 1 102 ? 41.793 -53.866 -24.231 1.00 50.00 102 SER A CA 1
ATOM 805 C C . SER A 1 102 ? 42.306 -52.530 -24.758 1.00 50.00 102 SER A C 1
ATOM 807 O O . SER A 1 102 ? 42.514 -52.381 -25.957 1.00 50.00 102 SER A O 1
ATOM 809 N N . LEU A 1 103 ? 42.655 -51.651 -23.816 1.00 52.12 103 LEU A N 1
ATOM 810 C CA . LEU A 1 103 ? 43.959 -50.985 -23.766 1.00 52.12 103 LEU A CA 1
ATOM 811 C C . LEU A 1 103 ? 44.471 -50.417 -25.106 1.00 52.12 103 LEU A C 1
ATOM 813 O O . LEU A 1 103 ? 45.378 -50.962 -25.728 1.00 52.12 103 LEU A O 1
ATOM 817 N N . SER A 1 104 ? 43.949 -49.254 -25.487 1.00 43.66 104 SER A N 1
ATOM 818 C CA . SER A 1 104 ? 44.607 -48.342 -26.426 1.00 43.66 104 SER A CA 1
ATOM 819 C C . SER A 1 104 ? 44.701 -46.959 -25.786 1.00 43.66 104 SER A C 1
ATOM 821 O O . SER A 1 104 ? 43.669 -46.345 -25.508 1.00 43.66 104 SER A O 1
ATOM 823 N N . LEU A 1 105 ? 45.917 -46.455 -25.552 1.00 49.62 105 LEU A N 1
ATOM 824 C CA . LEU A 1 105 ? 46.099 -45.042 -25.222 1.00 49.62 105 LEU A CA 1
ATOM 825 C C . LEU A 1 105 ? 45.734 -44.218 -26.461 1.00 49.62 105 LEU A C 1
ATOM 827 O O . LEU A 1 105 ? 46.429 -44.290 -27.471 1.00 49.62 105 LEU A O 1
ATOM 831 N N . HIS A 1 106 ? 44.681 -43.412 -26.366 1.00 44.34 106 HIS A N 1
ATOM 832 C CA . HIS A 1 106 ? 44.481 -42.284 -27.268 1.00 44.34 106 HIS A CA 1
ATOM 833 C C . HIS A 1 106 ? 43.960 -41.095 -26.466 1.00 44.34 106 HIS A C 1
ATOM 835 O O . HIS A 1 106 ? 42.852 -41.127 -25.936 1.00 44.34 106 HIS A O 1
ATOM 841 N N . GLU A 1 107 ? 44.776 -40.049 -26.360 1.00 50.72 107 GLU A N 1
ATOM 842 C CA . GLU A 1 107 ? 44.498 -38.852 -25.558 1.00 50.72 107 GLU A CA 1
ATOM 843 C C . GLU A 1 107 ? 43.581 -37.866 -26.311 1.00 50.72 107 GLU A C 1
ATOM 845 O O . GLU A 1 107 ? 43.851 -36.674 -26.433 1.00 50.72 107 GLU A O 1
ATOM 850 N N . ASN A 1 108 ? 42.472 -38.383 -26.847 1.00 48.19 108 ASN A N 1
ATOM 851 C CA . ASN A 1 108 ? 41.440 -37.581 -27.495 1.00 48.19 108 ASN A CA 1
ATOM 852 C C . ASN A 1 108 ? 40.383 -37.210 -26.444 1.00 48.19 108 ASN A C 1
ATOM 854 O O . ASN A 1 108 ? 39.805 -38.083 -25.799 1.00 48.19 108 ASN A O 1
ATOM 858 N N . GLY A 1 109 ? 40.146 -35.911 -26.249 1.00 54.00 109 GLY A N 1
ATOM 859 C CA . GLY A 1 109 ? 39.341 -35.391 -25.140 1.00 54.00 109 GLY A CA 1
ATOM 860 C C . GLY A 1 109 ? 37.833 -35.629 -25.264 1.00 54.00 109 GLY A C 1
ATOM 861 O O . GLY A 1 109 ? 37.093 -34.693 -25.561 1.00 54.00 109 GLY A O 1
ATOM 862 N N . GLU A 1 110 ? 37.363 -36.847 -24.983 1.00 53.44 110 GLU A N 1
ATOM 863 C CA . GLU A 1 110 ? 35.933 -37.121 -24.813 1.00 53.44 110 GLU A CA 1
ATOM 864 C C . GLU A 1 110 ? 35.351 -36.296 -23.654 1.00 53.44 110 GLU A C 1
ATOM 866 O O . GLU A 1 110 ? 35.691 -36.477 -22.480 1.00 53.44 110 GLU A O 1
ATOM 871 N N . GLN A 1 111 ? 34.420 -35.397 -23.980 1.00 55.62 111 GLN A N 1
ATOM 872 C CA . GLN A 1 111 ? 33.608 -34.709 -22.984 1.00 55.62 111 GLN A CA 1
ATOM 873 C C . GLN A 1 111 ? 32.648 -35.717 -22.344 1.00 55.62 111 GLN A C 1
ATOM 875 O O . GLN A 1 111 ? 31.621 -36.082 -22.918 1.00 55.62 111 GLN A O 1
ATOM 880 N N . THR A 1 112 ? 32.974 -36.173 -21.133 1.00 59.31 112 THR A N 1
ATOM 881 C CA . THR A 1 112 ? 32.080 -37.037 -20.360 1.00 59.31 112 THR A CA 1
ATOM 882 C C . THR A 1 112 ? 30.809 -36.263 -20.007 1.00 59.31 112 THR A C 1
ATOM 884 O O . THR A 1 112 ? 30.822 -35.331 -19.205 1.00 59.31 112 THR A O 1
ATOM 887 N N . ASN A 1 113 ? 29.693 -36.638 -20.636 1.00 58.78 113 ASN A N 1
ATOM 888 C CA . ASN A 1 113 ? 28.400 -35.969 -20.483 1.00 58.78 113 ASN A CA 1
ATOM 889 C C . ASN A 1 113 ? 27.819 -36.175 -19.070 1.00 58.78 113 ASN A C 1
ATOM 891 O O . ASN A 1 113 ? 27.003 -37.066 -18.826 1.00 58.78 113 ASN A O 1
ATOM 895 N N . THR A 1 114 ? 28.246 -35.339 -18.120 1.00 64.44 114 THR A N 1
ATOM 896 C CA . THR A 1 114 ? 27.764 -35.335 -16.735 1.00 64.44 114 THR A CA 1
ATOM 897 C C . THR A 1 114 ? 26.339 -34.794 -16.657 1.00 64.44 114 THR A C 1
ATOM 899 O O . THR A 1 114 ? 26.118 -33.587 -16.560 1.00 64.44 114 THR A O 1
ATOM 902 N N . THR A 1 115 ? 25.357 -35.690 -16.663 1.00 68.81 115 THR A N 1
ATOM 903 C CA . THR A 1 115 ? 23.950 -35.341 -16.451 1.00 68.81 115 THR A CA 1
ATOM 904 C C . THR A 1 115 ? 23.688 -34.988 -14.982 1.00 68.81 115 THR A C 1
ATOM 906 O O . THR A 1 115 ? 23.769 -35.851 -14.101 1.00 68.81 115 THR A O 1
ATOM 909 N N . ALA A 1 116 ? 23.368 -33.720 -14.714 1.00 74.44 116 ALA A N 1
ATOM 910 C CA . ALA A 1 116 ? 22.909 -33.250 -13.410 1.00 74.44 116 ALA A CA 1
ATOM 911 C C . ALA A 1 116 ? 21.394 -33.481 -13.270 1.00 74.44 116 ALA A C 1
ATOM 913 O O . ALA A 1 116 ? 20.596 -32.891 -13.995 1.00 74.44 116 ALA A O 1
ATOM 914 N N . ASN A 1 117 ? 20.992 -34.339 -12.330 1.00 77.62 117 ASN A N 1
ATOM 915 C CA . ASN A 1 117 ? 19.589 -34.575 -12.002 1.00 77.62 117 ASN A CA 1
ATOM 916 C C . ASN A 1 117 ? 19.174 -33.637 -10.864 1.00 77.62 117 ASN A C 1
ATOM 918 O O . ASN A 1 117 ? 19.511 -33.880 -9.704 1.00 77.62 117 ASN A O 1
ATOM 922 N N . VAL A 1 118 ? 18.445 -32.569 -11.190 1.00 78.19 118 VAL A N 1
ATOM 923 C CA . VAL A 1 118 ? 17.885 -31.634 -10.203 1.00 78.19 118 VAL A CA 1
ATOM 924 C C . VAL A 1 118 ? 16.507 -32.125 -9.767 1.00 78.19 118 VAL A C 1
ATOM 926 O O . VAL A 1 118 ? 15.586 -32.217 -10.574 1.00 78.19 118 VAL A O 1
ATOM 929 N N . THR A 1 119 ? 16.350 -32.424 -8.478 1.00 81.56 119 THR A N 1
ATOM 930 C CA . THR A 1 119 ? 15.069 -32.835 -7.888 1.00 81.56 119 THR A CA 1
ATOM 931 C C . THR A 1 119 ? 14.553 -31.758 -6.940 1.00 81.56 119 THR A C 1
ATOM 933 O O . THR A 1 119 ? 15.243 -31.366 -6.003 1.00 81.56 119 THR A O 1
ATOM 936 N N . VAL A 1 120 ? 13.336 -31.263 -7.175 1.00 80.69 120 VAL A N 1
ATOM 937 C CA . VAL A 1 120 ? 12.716 -30.216 -6.349 1.00 80.69 120 VAL A CA 1
ATOM 938 C C . VAL A 1 120 ? 11.664 -30.842 -5.441 1.00 80.69 120 VAL A C 1
ATOM 940 O O . VAL A 1 120 ? 10.641 -31.341 -5.904 1.00 80.69 120 VAL A O 1
ATOM 943 N N . LYS A 1 121 ? 11.913 -30.817 -4.131 1.00 83.12 121 LYS A N 1
ATOM 944 C CA . LYS A 1 121 ? 11.034 -31.367 -3.091 1.00 83.12 121 LYS A CA 1
ATOM 945 C C . LYS A 1 121 ? 10.437 -30.226 -2.278 1.00 83.12 121 LYS A C 1
ATOM 947 O O . LYS A 1 121 ? 11.164 -29.350 -1.825 1.00 83.12 121 LYS A O 1
ATOM 952 N N . ARG A 1 122 ? 9.124 -30.239 -2.043 1.00 80.06 122 ARG A N 1
ATOM 953 C CA . ARG A 1 122 ? 8.457 -29.263 -1.168 1.00 80.06 122 ARG A CA 1
ATOM 954 C C . ARG A 1 122 ? 8.111 -29.916 0.167 1.00 80.06 122 ARG A C 1
ATOM 956 O O . ARG A 1 122 ? 7.169 -30.696 0.240 1.00 80.06 122 ARG A O 1
ATOM 963 N N . VAL A 1 123 ? 8.859 -29.583 1.215 1.00 78.06 123 VAL A N 1
ATOM 964 C CA . VAL A 1 123 ? 8.564 -29.997 2.594 1.00 78.06 123 VAL A CA 1
ATOM 965 C C . VAL A 1 123 ? 7.670 -28.935 3.225 1.00 78.06 123 VAL A C 1
ATOM 967 O O . VAL A 1 123 ? 7.999 -27.751 3.207 1.00 78.06 123 VAL A O 1
ATOM 970 N N . ILE A 1 124 ? 6.507 -29.329 3.740 1.00 75.62 124 ILE A N 1
ATOM 971 C CA . ILE A 1 124 ? 5.560 -28.400 4.366 1.00 75.62 124 ILE A CA 1
ATOM 972 C C . ILE A 1 124 ? 5.862 -28.358 5.868 1.00 75.62 124 ILE A C 1
ATOM 974 O O . ILE A 1 124 ? 5.590 -29.314 6.591 1.00 75.62 124 ILE A O 1
ATOM 978 N N . ASN A 1 125 ? 6.430 -27.249 6.346 1.00 64.12 125 ASN A N 1
ATOM 979 C CA . ASN A 1 125 ? 6.953 -27.117 7.713 1.00 64.12 125 ASN A CA 1
ATOM 980 C C . ASN A 1 125 ? 5.857 -26.669 8.696 1.00 64.12 125 ASN A C 1
ATOM 982 O O . ASN A 1 125 ? 6.031 -25.722 9.467 1.00 64.12 125 ASN A O 1
ATOM 986 N N . SER A 1 126 ? 4.699 -27.326 8.642 1.00 70.50 126 SER A N 1
ATOM 987 C CA . SER A 1 126 ? 3.539 -27.004 9.470 1.00 70.50 126 SER A CA 1
ATOM 988 C C . SER A 1 126 ? 2.923 -28.266 10.071 1.00 70.50 126 SER A C 1
ATOM 990 O O . SER A 1 126 ? 2.181 -28.979 9.395 1.00 70.50 126 SER A O 1
ATOM 992 N N . SER A 1 127 ? 3.191 -28.524 11.355 1.00 79.00 127 SER A N 1
ATOM 993 C CA . SER A 1 127 ? 2.381 -29.478 12.117 1.00 79.00 127 SER A CA 1
ATOM 994 C C . SER A 1 127 ? 0.946 -28.938 12.259 1.00 79.00 127 SER A C 1
ATOM 996 O O . SER A 1 127 ? 0.757 -27.714 12.308 1.00 79.00 127 SER A O 1
ATOM 998 N N . PRO A 1 128 ? -0.077 -29.809 12.338 1.00 78.56 128 PRO A N 1
ATOM 999 C CA . PRO A 1 128 ? -1.462 -29.371 12.521 1.00 78.56 128 PRO A CA 1
ATOM 1000 C C . PRO A 1 128 ? -1.644 -28.571 13.820 1.00 78.56 128 PRO A C 1
ATOM 1002 O O . PRO A 1 128 ? -2.375 -27.587 13.838 1.00 78.56 128 PRO A O 1
ATOM 1005 N N . GLU A 1 129 ? -0.902 -28.917 14.873 1.00 79.88 129 GLU A N 1
ATOM 1006 C CA . GLU A 1 129 ? -0.845 -28.198 16.154 1.00 79.88 129 GLU A CA 1
ATOM 1007 C C . GLU A 1 129 ? -0.364 -26.746 15.987 1.00 79.88 129 GLU A C 1
ATOM 1009 O O . GLU A 1 129 ? -0.959 -25.811 16.526 1.00 79.88 129 GLU A O 1
ATOM 1014 N N . LEU A 1 130 ? 0.696 -26.533 15.196 1.00 76.06 130 LEU A N 1
ATOM 1015 C CA . LEU A 1 130 ? 1.247 -25.203 14.941 1.00 76.06 130 LEU A CA 1
ATOM 1016 C C . LEU A 1 130 ? 0.320 -24.368 14.048 1.00 76.06 130 LEU A C 1
ATOM 1018 O O . LEU A 1 130 ? 0.249 -23.150 14.218 1.00 76.06 130 LEU A O 1
ATOM 1022 N N . LEU A 1 131 ? -0.408 -25.003 13.122 1.00 79.31 131 LEU A N 1
ATOM 1023 C CA . LEU A 1 131 ? -1.472 -24.352 12.351 1.00 79.31 131 LEU A CA 1
ATOM 1024 C C . LEU A 1 131 ? -2.655 -23.966 13.243 1.00 79.31 131 LEU A C 1
ATOM 1026 O O . LEU A 1 131 ? -3.129 -22.839 13.147 1.00 79.31 131 LEU A O 1
ATOM 1030 N N . PHE A 1 132 ? -3.085 -24.849 14.145 1.00 84.50 132 PHE A N 1
ATOM 1031 C CA . PHE A 1 132 ? -4.158 -24.589 15.106 1.00 84.50 132 PHE A CA 1
ATOM 1032 C C . PHE A 1 132 ? -3.817 -23.413 16.033 1.00 84.50 132 PHE A C 1
ATOM 1034 O O . PHE A 1 132 ? -4.599 -22.469 16.147 1.00 84.50 132 PHE A O 1
ATOM 1041 N N . LEU A 1 133 ? -2.606 -23.392 16.604 1.00 82.44 133 LEU A N 1
ATOM 1042 C CA . LEU A 1 133 ? -2.137 -22.295 17.456 1.00 82.44 133 LEU A CA 1
ATOM 1043 C C . LEU A 1 133 ? -2.060 -20.955 16.698 1.00 82.44 133 LEU A C 1
ATOM 1045 O O . LEU A 1 133 ? -2.497 -19.922 17.209 1.00 82.44 133 LEU A O 1
ATOM 1049 N N . ARG A 1 134 ? -1.563 -20.959 15.451 1.00 87.69 134 ARG A N 1
ATOM 1050 C CA . ARG A 1 134 ? -1.598 -19.773 14.571 1.00 87.69 134 ARG A CA 1
ATOM 1051 C C . ARG A 1 134 ? -3.028 -19.361 14.230 1.00 87.69 134 ARG A C 1
ATOM 1053 O O . ARG A 1 134 ? -3.295 -18.164 14.165 1.00 87.69 134 ARG A O 1
ATOM 1060 N N . GLY A 1 135 ? -3.935 -20.318 14.047 1.00 88.75 135 GLY A N 1
ATOM 1061 C CA . GLY A 1 135 ? -5.364 -20.093 13.841 1.00 88.75 135 GLY A CA 1
ATOM 1062 C C . GLY A 1 135 ? -5.997 -19.340 15.009 1.00 88.75 135 GLY A C 1
ATOM 1063 O O . GLY A 1 135 ? -6.632 -18.316 14.781 1.00 88.75 135 GLY A O 1
ATOM 1064 N N . ILE A 1 136 ? -5.733 -19.762 16.251 1.00 90.31 136 ILE A N 1
ATOM 1065 C CA . ILE A 1 136 ? -6.187 -19.067 17.469 1.00 90.31 136 ILE A CA 1
ATOM 1066 C C . ILE A 1 136 ? -5.657 -17.627 17.512 1.00 90.31 136 ILE A C 1
ATOM 1068 O O . ILE A 1 136 ? -6.445 -16.689 17.643 1.00 90.31 136 ILE A O 1
ATOM 1072 N N . TYR A 1 137 ? -4.344 -17.422 17.344 1.00 93.31 137 TYR A N 1
ATOM 1073 C CA . TYR A 1 137 ? -3.766 -16.071 17.335 1.00 93.31 137 TYR A CA 1
ATOM 1074 C C . TYR A 1 137 ? -4.370 -15.191 16.226 1.00 93.31 137 TYR A C 1
ATOM 1076 O O . TYR A 1 137 ? -4.666 -14.017 16.449 1.00 93.31 137 TYR A O 1
ATOM 1084 N N . SER A 1 138 ? -4.596 -15.761 15.041 1.00 94.25 138 SER A N 1
ATOM 1085 C CA . SER A 1 138 ? -5.164 -15.047 13.891 1.00 94.25 138 SER A CA 1
ATOM 1086 C C . SER A 1 138 ? -6.641 -14.719 14.093 1.00 94.25 138 SER A C 1
ATOM 1088 O O . SER A 1 138 ? -7.063 -13.629 13.725 1.00 94.25 138 SER A O 1
ATOM 1090 N N . ALA A 1 139 ? -7.414 -15.603 14.730 1.00 94.38 139 ALA A N 1
ATOM 1091 C CA . ALA A 1 139 ? -8.807 -15.354 15.089 1.00 94.38 139 ALA A CA 1
ATOM 1092 C C . ALA A 1 139 ? -8.927 -14.215 16.114 1.00 94.38 139 ALA A C 1
ATOM 1094 O O . ALA A 1 139 ? -9.704 -13.288 15.905 1.00 94.38 139 ALA A O 1
ATOM 1095 N N . ILE A 1 140 ? -8.105 -14.217 17.173 1.00 94.38 140 ILE A N 1
ATOM 1096 C CA . ILE A 1 140 ? -8.067 -13.125 18.165 1.00 94.38 140 ILE A CA 1
ATOM 1097 C C . ILE A 1 140 ? -7.663 -11.798 17.495 1.00 94.38 140 ILE A C 1
ATOM 1099 O O . ILE A 1 140 ? -8.289 -10.761 17.725 1.00 94.38 140 ILE A O 1
ATOM 1103 N N . ALA A 1 141 ? -6.653 -11.825 16.618 1.00 95.38 141 ALA A N 1
ATOM 1104 C CA . ALA A 1 141 ? -6.239 -10.656 15.844 1.00 95.38 141 ALA A CA 1
ATOM 1105 C C . ALA A 1 141 ? -7.345 -10.162 14.887 1.00 95.38 141 ALA A C 1
ATOM 1107 O O . ALA A 1 141 ? -7.546 -8.953 14.762 1.00 95.38 141 ALA A O 1
ATOM 1108 N N . PHE A 1 142 ? -8.091 -11.076 14.258 1.00 94.88 142 PHE A N 1
ATOM 1109 C CA . PHE A 1 142 ? -9.206 -10.779 13.358 1.00 94.88 142 PHE A CA 1
ATOM 1110 C C . PHE A 1 142 ? -10.412 -10.182 14.093 1.00 94.88 142 PHE A C 1
ATOM 1112 O O . PHE A 1 142 ? -10.915 -9.149 13.660 1.00 94.88 142 PHE A O 1
ATOM 1119 N N . PHE A 1 143 ? -10.835 -10.744 15.233 1.00 94.19 143 PHE A N 1
ATOM 1120 C CA . PHE A 1 143 ? -11.911 -10.168 16.057 1.00 94.19 143 PHE A CA 1
ATOM 1121 C C . PHE A 1 143 ? -11.589 -8.733 16.481 1.00 94.19 143 PHE A C 1
ATOM 1123 O O . PHE A 1 143 ? -12.433 -7.842 16.390 1.00 94.19 143 PHE A O 1
ATOM 1130 N N . LYS A 1 144 ? -10.336 -8.478 16.870 1.00 90.69 144 LYS A N 1
ATOM 1131 C CA . LYS A 1 144 ? -9.862 -7.123 17.153 1.00 90.69 144 LYS A CA 1
ATOM 1132 C C . LYS A 1 144 ? -9.838 -6.229 15.904 1.00 90.69 144 LYS A C 1
ATOM 1134 O O . LYS A 1 144 ? -10.142 -5.042 16.007 1.00 90.69 144 LYS A O 1
ATOM 1139 N N . GLY A 1 145 ? -9.500 -6.774 14.737 1.00 92.38 145 GLY A N 1
ATOM 1140 C CA . GLY A 1 145 ? -9.606 -6.066 13.462 1.00 92.38 145 GLY A CA 1
ATOM 1141 C C . GLY A 1 145 ? -11.044 -5.658 13.136 1.00 92.38 145 GLY A C 1
ATOM 1142 O O . GLY A 1 145 ? -11.285 -4.503 12.799 1.00 92.38 145 GLY A O 1
ATOM 1143 N N . ALA A 1 146 ? -12.007 -6.559 13.340 1.00 92.75 146 ALA A N 1
ATOM 1144 C CA . ALA A 1 146 ? -13.433 -6.283 13.184 1.00 92.75 146 ALA A CA 1
ATOM 1145 C C . ALA A 1 146 ? -13.932 -5.216 14.178 1.00 92.75 146 ALA A C 1
ATOM 1147 O O . ALA A 1 146 ? -14.665 -4.313 13.781 1.00 92.75 146 ALA A O 1
ATOM 1148 N N . PHE A 1 147 ? -13.481 -5.245 15.439 1.00 93.19 147 PHE A N 1
ATOM 1149 C CA . PHE A 1 147 ? -13.769 -4.176 16.404 1.00 93.19 147 PHE A CA 1
ATOM 1150 C C . PHE A 1 147 ? -13.229 -2.816 15.933 1.00 93.19 147 PHE A C 1
ATOM 1152 O O . PHE A 1 147 ? -13.952 -1.822 15.946 1.00 93.19 147 PHE A O 1
ATOM 1159 N N . LEU A 1 148 ? -11.975 -2.764 15.469 1.00 91.12 148 LEU A N 1
ATOM 1160 C CA . LEU A 1 148 ? -11.368 -1.532 14.956 1.00 91.12 148 LEU A CA 1
ATOM 1161 C C . LEU A 1 148 ? -12.038 -1.044 13.660 1.00 91.12 148 LEU A C 1
ATOM 1163 O O . LEU A 1 148 ? -12.119 0.163 13.447 1.00 91.12 148 LEU A O 1
ATOM 1167 N N . PHE A 1 149 ? -12.568 -1.946 12.830 1.00 91.19 149 PHE A N 1
ATOM 1168 C CA . PHE A 1 149 ? -13.399 -1.602 11.673 1.00 91.19 149 PHE A CA 1
ATOM 1169 C C . PHE A 1 149 ? -14.744 -0.988 12.094 1.00 91.19 149 PHE A C 1
ATOM 1171 O O . PHE A 1 149 ? -15.116 0.066 11.585 1.00 91.19 149 PHE A O 1
ATOM 1178 N N . ILE A 1 150 ? -15.446 -1.583 13.066 1.00 93.44 150 ILE A N 1
ATOM 1179 C CA . ILE A 1 150 ? -16.697 -1.028 13.616 1.00 93.44 150 ILE A CA 1
ATOM 1180 C C . ILE A 1 150 ? -16.444 0.356 14.234 1.00 93.44 150 ILE A C 1
ATOM 1182 O O . ILE A 1 150 ? -17.201 1.290 13.979 1.00 93.44 150 ILE A O 1
ATOM 1186 N N . PHE A 1 151 ? -15.345 0.522 14.975 1.00 90.25 151 PHE A N 1
ATOM 1187 C CA . PHE A 1 151 ? -14.918 1.814 15.518 1.00 90.25 151 PHE A CA 1
ATOM 1188 C C . PHE A 1 151 ? -14.605 2.842 14.415 1.00 90.25 151 PHE A C 1
ATOM 1190 O O . PHE A 1 151 ? -15.047 3.985 14.501 1.00 90.25 151 PHE A O 1
ATOM 1197 N N . ALA A 1 152 ? -13.915 2.438 13.343 1.00 90.25 152 ALA A N 1
ATOM 1198 C CA . ALA A 1 152 ? -13.631 3.290 12.187 1.00 90.25 152 ALA A CA 1
ATOM 1199 C C . ALA A 1 152 ? -14.910 3.759 11.469 1.00 90.25 152 ALA A C 1
ATOM 1201 O O . ALA A 1 152 ? -15.038 4.940 11.144 1.00 90.25 152 ALA A O 1
ATOM 1202 N N . VAL A 1 153 ? -15.878 2.859 11.265 1.00 89.12 153 VAL A N 1
ATOM 1203 C CA . VAL A 1 153 ? -17.197 3.200 10.709 1.00 89.12 153 VAL A CA 1
ATOM 1204 C C . VAL A 1 153 ? -17.968 4.119 11.662 1.00 89.12 153 VAL A C 1
ATOM 1206 O O . VAL A 1 153 ? -18.554 5.098 11.210 1.00 89.12 153 VAL A O 1
ATOM 1209 N N . GLY A 1 154 ? -17.911 3.873 12.974 1.00 91.75 154 GLY A N 1
ATOM 1210 C CA . GLY A 1 154 ? -18.507 4.737 13.996 1.00 91.75 154 GLY A CA 1
ATOM 1211 C C . GLY A 1 154 ? -17.948 6.164 13.982 1.00 91.75 154 GLY A C 1
ATOM 1212 O O . GLY A 1 154 ? -18.724 7.117 13.986 1.00 91.75 154 GLY A O 1
ATOM 1213 N N . LEU A 1 155 ? -16.622 6.325 13.880 1.00 89.56 155 LEU A N 1
ATOM 1214 C CA . LEU A 1 155 ? -15.976 7.635 13.721 1.00 89.56 155 LEU A CA 1
ATOM 1215 C C . LEU A 1 155 ? -16.410 8.343 12.430 1.00 89.56 155 LEU A C 1
ATOM 1217 O O . LEU A 1 155 ? -16.691 9.540 12.455 1.00 89.56 155 LEU A O 1
ATOM 1221 N N . LEU A 1 156 ? -16.497 7.617 11.310 1.00 88.69 156 LEU A N 1
ATOM 1222 C CA . LEU A 1 156 ? -16.918 8.192 10.030 1.00 88.69 156 LEU A CA 1
ATOM 1223 C C . LEU A 1 156 ? -18.393 8.630 10.058 1.00 88.69 156 LEU A C 1
ATOM 1225 O O . LEU A 1 156 ? -18.717 9.718 9.587 1.00 88.69 156 LEU A O 1
ATOM 1229 N N . LEU A 1 157 ? -19.280 7.825 10.652 1.00 88.81 157 LEU A N 1
ATOM 1230 C CA . LEU A 1 157 ? -20.691 8.173 10.849 1.00 88.81 157 LEU A CA 1
ATOM 1231 C C . LEU A 1 157 ? -20.861 9.365 11.799 1.00 88.81 157 LEU A C 1
ATOM 1233 O O . LEU A 1 157 ? -21.677 10.244 11.527 1.00 88.81 157 LEU A O 1
ATOM 1237 N N . PHE A 1 158 ? -20.070 9.436 12.874 1.00 87.81 158 PHE A N 1
ATOM 1238 C CA . PHE A 1 158 ? -20.047 10.590 13.774 1.00 87.81 158 PHE A CA 1
ATOM 1239 C C . PHE A 1 158 ? -19.635 11.869 13.031 1.00 87.81 158 PHE A C 1
ATOM 1241 O O . PHE A 1 158 ? -20.323 12.879 13.137 1.00 87.81 158 PHE A O 1
ATOM 1248 N N . LEU A 1 159 ? -18.579 11.810 12.214 1.00 84.75 159 LEU A N 1
ATOM 1249 C CA . LEU A 1 159 ? -18.094 12.946 11.425 1.00 84.75 159 LEU A CA 1
ATOM 1250 C C . LEU A 1 159 ? -19.108 13.417 10.365 1.00 84.75 159 LEU A C 1
ATOM 1252 O O . LEU A 1 159 ? -19.271 14.616 10.147 1.00 84.75 159 LEU A O 1
ATOM 1256 N N . ILE A 1 160 ? -19.829 12.486 9.732 1.00 84.31 160 ILE A N 1
ATOM 1257 C CA . ILE A 1 160 ? -20.924 12.800 8.798 1.00 84.31 160 ILE A CA 1
ATOM 1258 C C . ILE A 1 160 ? -22.121 13.423 9.541 1.00 84.31 160 ILE A C 1
ATOM 1260 O O . ILE A 1 160 ? -22.747 14.348 9.024 1.00 84.31 160 ILE A O 1
ATOM 1264 N N . SER A 1 161 ? -22.426 12.961 10.757 1.00 85.94 161 SER A N 1
ATOM 1265 C CA . SER A 1 161 ? -23.482 13.531 11.606 1.00 85.94 161 SER A CA 1
ATOM 1266 C C . SER A 1 161 ? -23.135 14.942 12.097 1.00 85.94 161 SER A C 1
ATOM 1268 O O . SER A 1 161 ? -23.979 15.836 12.060 1.00 85.94 161 SER A O 1
ATOM 1270 N N . ASP A 1 162 ? -21.881 15.179 12.485 1.00 82.00 162 ASP A N 1
ATOM 1271 C CA . ASP A 1 162 ? -21.368 16.504 12.844 1.00 82.00 162 ASP A CA 1
ATOM 1272 C C . ASP A 1 162 ? -21.455 17.475 11.652 1.00 82.00 162 ASP A C 1
ATOM 1274 O O . ASP A 1 162 ? -22.056 18.545 11.764 1.00 82.00 162 ASP A O 1
ATOM 1278 N N . LEU A 1 163 ? -21.009 17.048 10.462 1.00 82.38 163 LEU A N 1
ATOM 1279 C CA . LEU A 1 163 ? -21.175 17.814 9.223 1.00 82.38 163 LEU A CA 1
ATOM 1280 C C . LEU A 1 163 ? -22.648 18.170 8.949 1.00 82.38 163 LEU A C 1
ATOM 1282 O O . LEU A 1 163 ? -22.953 19.314 8.606 1.00 82.38 163 LEU A O 1
ATOM 1286 N N . ALA A 1 164 ? -23.568 17.213 9.111 1.00 81.44 164 ALA A N 1
ATOM 1287 C CA . ALA A 1 164 ? -24.998 17.436 8.910 1.00 81.44 164 ALA A CA 1
ATOM 1288 C C . ALA A 1 164 ? -25.584 18.429 9.932 1.00 81.44 164 ALA A C 1
ATOM 1290 O O . ALA A 1 164 ? -26.378 19.298 9.563 1.00 81.44 164 ALA A O 1
ATOM 1291 N N . ASN A 1 165 ? -25.160 18.354 11.197 1.00 83.69 165 ASN A N 1
ATOM 1292 C CA . ASN A 1 165 ? -25.565 19.290 12.245 1.00 83.69 165 ASN A CA 1
ATOM 1293 C C . ASN A 1 165 ? -25.041 20.710 11.978 1.00 83.69 165 ASN A C 1
ATOM 1295 O O . ASN A 1 165 ? -25.809 21.669 12.067 1.00 83.69 165 ASN A O 1
ATOM 1299 N N . GLN A 1 166 ? -23.774 20.861 11.585 1.00 80.25 166 GLN A N 1
ATOM 1300 C CA . GLN A 1 166 ? -23.188 22.160 11.235 1.00 80.25 166 GLN A CA 1
ATOM 1301 C C . GLN A 1 166 ? -23.858 22.775 10.000 1.00 80.25 166 GLN A C 1
ATOM 1303 O O . GLN A 1 166 ? -24.252 23.942 10.025 1.00 80.25 166 GLN A O 1
ATOM 1308 N N . ALA A 1 167 ? -24.070 21.983 8.942 1.00 78.75 167 ALA A N 1
ATOM 1309 C CA . ALA A 1 167 ? -24.799 22.424 7.755 1.00 78.75 167 ALA A CA 1
ATOM 1310 C C . ALA A 1 167 ? -26.231 22.867 8.101 1.00 78.75 167 ALA A C 1
ATOM 1312 O O . ALA A 1 167 ? -26.689 23.903 7.618 1.00 78.75 167 ALA A O 1
ATOM 1313 N N . LYS A 1 168 ? -26.921 22.143 8.997 1.00 82.06 168 LYS A N 1
ATOM 1314 C CA . LYS A 1 168 ? -28.240 22.538 9.508 1.00 82.06 168 LYS A CA 1
ATOM 1315 C C . LYS A 1 168 ? -28.188 23.883 10.241 1.00 82.06 168 LYS A C 1
ATOM 1317 O O . LYS A 1 168 ? -29.014 24.740 9.947 1.00 82.06 168 LYS A O 1
ATOM 1322 N N . VAL A 1 169 ? -27.230 24.102 11.146 1.00 81.44 169 VAL A N 1
ATOM 1323 C CA . VAL A 1 169 ? -27.078 25.389 11.856 1.00 81.44 169 VAL A CA 1
ATOM 1324 C C . VAL A 1 169 ? -26.882 26.545 10.870 1.00 81.44 169 VAL A C 1
ATOM 1326 O O . VAL A 1 169 ? -27.558 27.563 10.988 1.00 81.44 169 VAL A O 1
ATOM 1329 N N . ILE A 1 170 ? -26.026 26.373 9.859 1.00 79.69 170 ILE A N 1
ATOM 1330 C CA . ILE A 1 170 ? -25.752 27.400 8.839 1.00 79.69 170 ILE A CA 1
ATOM 1331 C C . ILE A 1 170 ? -26.996 27.713 7.993 1.00 79.69 170 ILE A C 1
ATOM 1333 O O . ILE A 1 170 ? -27.268 28.879 7.713 1.00 79.69 170 ILE A O 1
ATOM 1337 N N . ILE A 1 171 ? -27.769 26.692 7.608 1.00 79.56 171 ILE A N 1
ATOM 1338 C CA . ILE A 1 171 ? -28.977 26.854 6.783 1.00 79.56 171 ILE A CA 1
ATOM 1339 C C . ILE A 1 171 ? -30.128 27.494 7.574 1.00 79.56 171 ILE A C 1
ATOM 1341 O O . ILE A 1 171 ? -30.815 28.364 7.044 1.00 79.56 171 ILE A O 1
ATOM 1345 N N . PHE A 1 172 ? -30.354 27.083 8.826 1.00 79.56 172 PHE A N 1
ATOM 1346 C CA . PHE A 1 172 ? -31.509 27.535 9.612 1.00 79.56 172 PHE A CA 1
ATOM 1347 C C . PHE A 1 172 ? -31.277 28.854 10.370 1.00 79.56 172 PHE A C 1
ATOM 1349 O O . PHE A 1 172 ? -32.238 29.595 10.557 1.00 79.56 172 PHE A O 1
ATOM 1356 N N . ASN A 1 173 ? -30.038 29.194 10.754 1.00 76.19 173 ASN A N 1
ATOM 1357 C CA . ASN A 1 173 ? -29.744 30.424 11.513 1.00 76.19 173 ASN A CA 1
ATOM 1358 C C . ASN A 1 173 ? -29.367 31.636 10.626 1.00 76.19 173 ASN A C 1
ATOM 1360 O O . ASN A 1 173 ? -28.943 32.670 11.139 1.00 76.19 173 ASN A O 1
ATOM 1364 N N . GLY A 1 174 ? -29.528 31.519 9.303 1.00 61.62 174 GLY A N 1
ATOM 1365 C CA . GLY A 1 174 ? -29.817 32.625 8.380 1.00 61.62 174 GLY A CA 1
ATOM 1366 C C . GLY A 1 174 ? -28.992 33.917 8.486 1.00 61.62 174 GLY A C 1
ATOM 1367 O O . GLY A 1 174 ? -29.523 34.956 8.864 1.00 61.62 174 GLY A O 1
ATOM 1368 N N . THR A 1 175 ? -27.748 33.905 7.992 1.00 55.09 175 THR A N 1
ATOM 1369 C CA . THR A 1 175 ? -27.019 35.091 7.456 1.00 55.09 175 THR A CA 1
ATOM 1370 C C . THR A 1 175 ? -26.771 36.319 8.356 1.00 55.09 175 THR A C 1
ATOM 1372 O O . THR A 1 175 ? -26.120 37.258 7.901 1.00 55.09 175 THR A O 1
ATOM 1375 N N . GLY A 1 176 ? -27.201 36.335 9.620 1.00 53.62 176 GLY A N 1
ATOM 1376 C CA . GLY A 1 176 ? -26.928 37.429 10.562 1.00 53.62 176 GLY A CA 1
ATOM 1377 C C . GLY A 1 176 ? -25.468 37.472 11.028 1.00 53.62 176 GLY A C 1
ATOM 1378 O O . GLY A 1 176 ? -25.152 36.893 12.061 1.00 53.62 176 GLY A O 1
ATOM 1379 N N . ASP A 1 177 ? -24.600 38.124 10.246 1.00 60.03 177 ASP A N 1
ATOM 1380 C CA . ASP A 1 177 ? -23.191 38.527 10.494 1.00 60.03 177 ASP A CA 1
ATOM 1381 C C . ASP A 1 177 ? -22.161 37.452 10.936 1.00 60.03 177 ASP A C 1
ATOM 1383 O O . ASP A 1 177 ? -20.957 37.708 10.954 1.00 60.03 177 ASP A O 1
ATOM 1387 N N . ASN A 1 178 ? -22.595 36.224 11.235 1.00 59.75 178 ASN A N 1
ATOM 1388 C CA . ASN A 1 178 ? -21.782 35.135 11.790 1.00 59.75 178 ASN A CA 1
ATOM 1389 C C . ASN A 1 178 ? -20.777 34.518 10.790 1.00 59.75 178 ASN A C 1
ATOM 1391 O O . ASN A 1 178 ? -20.911 33.365 10.370 1.00 59.75 178 ASN A O 1
ATOM 1395 N N . LYS A 1 179 ? -19.723 35.268 10.448 1.00 66.06 179 LYS A N 1
ATOM 1396 C CA . LYS A 1 179 ? -18.577 34.813 9.631 1.00 66.06 179 LYS A CA 1
ATOM 1397 C C . LYS A 1 179 ? -17.880 33.582 10.227 1.00 66.06 179 LYS A C 1
ATOM 1399 O O . LYS A 1 179 ? -17.410 32.723 9.481 1.00 66.06 179 LYS A O 1
ATOM 1404 N N . ASP A 1 180 ? -17.896 33.454 11.552 1.00 71.75 180 ASP A N 1
ATOM 1405 C CA . ASP A 1 180 ? -17.253 32.367 12.299 1.00 71.75 180 ASP A CA 1
ATOM 1406 C C . ASP A 1 180 ? -17.846 30.977 11.996 1.00 71.75 180 ASP A C 1
ATOM 1408 O O . ASP A 1 180 ? -17.148 29.970 12.115 1.00 71.75 180 ASP A O 1
ATOM 1412 N N . LEU A 1 181 ? -19.102 30.895 11.533 1.00 72.88 181 LEU A N 1
ATOM 1413 C CA . LEU A 1 181 ? -19.760 29.620 11.208 1.00 72.88 181 LEU A CA 1
ATOM 1414 C C . LEU A 1 181 ? -19.187 28.923 9.961 1.00 72.88 181 LEU A C 1
ATOM 1416 O O . LEU A 1 181 ? -19.385 27.720 9.793 1.00 72.88 181 LEU A O 1
ATOM 1420 N N . ALA A 1 182 ? -18.461 29.633 9.092 1.00 81.69 182 ALA A N 1
ATOM 1421 C CA . ALA A 1 182 ? -17.873 29.033 7.892 1.00 81.69 182 ALA A CA 1
ATOM 1422 C C . ALA A 1 182 ? -16.665 28.128 8.206 1.00 81.69 182 ALA A C 1
ATOM 1424 O O . ALA A 1 182 ? -16.441 27.130 7.516 1.00 81.69 182 ALA A O 1
ATOM 1425 N N . PHE A 1 183 ? -15.891 28.451 9.248 1.00 86.88 183 PHE A N 1
ATOM 1426 C CA . PHE A 1 183 ? -14.655 27.736 9.580 1.00 86.88 183 PHE A CA 1
ATOM 1427 C C . PHE A 1 183 ? -14.893 26.287 10.061 1.00 86.88 183 PHE A C 1
ATOM 1429 O O . PHE A 1 183 ? -14.228 25.396 9.524 1.00 86.88 183 PHE A O 1
ATOM 1436 N N . PRO A 1 184 ? -15.861 25.993 10.960 1.00 86.62 184 PRO A N 1
ATOM 1437 C CA . PRO A 1 184 ? -16.235 24.621 11.313 1.00 86.62 184 PRO A CA 1
ATOM 1438 C C . PRO A 1 184 ? -16.603 23.749 10.111 1.00 86.62 184 PRO A C 1
ATOM 1440 O O . PRO A 1 184 ? -16.074 22.644 9.972 1.00 86.62 184 PRO A O 1
ATOM 1443 N N . LEU A 1 185 ? -17.437 24.264 9.200 1.00 87.31 185 LEU A N 1
ATOM 1444 C CA . LEU A 1 185 ? -17.885 23.516 8.025 1.00 87.31 185 LEU A CA 1
ATOM 1445 C C . LEU A 1 185 ? -16.698 23.145 7.123 1.00 87.31 185 LEU A C 1
ATOM 1447 O O . LEU A 1 185 ? -16.566 21.994 6.709 1.00 87.31 185 LEU A O 1
ATOM 1451 N N . ILE A 1 186 ? -15.808 24.106 6.855 1.00 89.19 186 ILE A N 1
ATOM 1452 C CA . ILE A 1 186 ? -14.605 23.894 6.040 1.00 89.19 186 ILE A CA 1
ATOM 1453 C C . ILE A 1 186 ? -13.650 22.903 6.722 1.00 89.19 186 ILE A C 1
ATOM 1455 O O . ILE A 1 186 ? -13.193 21.963 6.072 1.00 89.19 186 ILE A O 1
ATOM 1459 N N . GLY A 1 187 ? -13.388 23.059 8.024 1.00 90.06 187 GLY A N 1
ATOM 1460 C CA . GLY A 1 187 ? -12.544 22.141 8.797 1.00 90.06 187 GLY A CA 1
ATOM 1461 C C . GLY A 1 187 ? -13.080 20.707 8.795 1.00 90.06 187 GLY A C 1
ATOM 1462 O O . GLY A 1 187 ? -12.330 19.765 8.534 1.00 90.06 187 GLY A O 1
ATOM 1463 N N . THR A 1 188 ? -14.391 20.544 8.983 1.00 88.75 188 THR A N 1
ATOM 1464 C CA . THR A 1 188 ? -15.069 19.241 8.953 1.00 88.75 188 THR A CA 1
ATOM 1465 C C . THR A 1 188 ? -14.973 18.603 7.564 1.00 88.75 188 THR A C 1
ATOM 1467 O O . THR A 1 188 ? -14.515 17.465 7.457 1.00 88.75 188 THR A O 1
ATOM 1470 N N . ILE A 1 189 ? -15.292 19.335 6.487 1.00 89.94 189 ILE A N 1
ATOM 1471 C CA . ILE A 1 189 ? -15.188 18.840 5.098 1.00 89.94 189 ILE A CA 1
ATOM 1472 C C . ILE A 1 189 ? -13.753 18.413 4.757 1.00 89.94 189 ILE A C 1
ATOM 1474 O O . ILE A 1 189 ? -13.548 17.325 4.219 1.00 89.94 189 ILE A O 1
ATOM 1478 N N . LEU A 1 190 ? -12.753 19.236 5.090 1.00 92.31 190 LEU A N 1
ATOM 1479 C CA . LEU A 1 190 ? -11.342 18.948 4.809 1.00 92.31 190 LEU A CA 1
ATOM 1480 C C . LEU A 1 190 ? -10.775 17.805 5.667 1.00 92.31 190 LEU A C 1
ATOM 1482 O O . LEU A 1 190 ? -9.806 17.158 5.265 1.00 92.31 190 LEU A O 1
ATOM 1486 N N . SER A 1 191 ? -11.391 17.501 6.814 1.00 92.75 191 SER A N 1
ATOM 1487 C CA . SER A 1 191 ? -11.008 16.349 7.634 1.00 92.75 191 SER A CA 1
ATOM 1488 C C . SER A 1 191 ? -11.423 15.002 7.021 1.00 92.75 191 SER A C 1
ATOM 1490 O O . SER A 1 191 ? -10.686 14.025 7.167 1.00 92.75 191 SER A O 1
ATOM 1492 N N . ILE A 1 192 ? -12.555 14.935 6.302 1.00 91.50 192 ILE A N 1
ATOM 1493 C CA . ILE A 1 192 ? -13.156 13.676 5.817 1.00 91.50 192 ILE A CA 1
ATOM 1494 C C . ILE A 1 192 ? -12.191 12.844 4.947 1.00 91.50 192 ILE A C 1
ATOM 1496 O O . ILE A 1 192 ? -12.055 11.651 5.227 1.00 91.50 192 ILE A O 1
ATOM 1500 N N . PRO A 1 193 ? -11.467 13.405 3.952 1.00 92.88 193 PRO A N 1
ATOM 1501 C CA . PRO A 1 193 ? -10.479 12.645 3.183 1.00 92.88 193 PRO A CA 1
ATOM 1502 C C . PRO A 1 193 ? -9.359 12.056 4.049 1.00 92.88 193 PRO A C 1
ATOM 1504 O O . PRO A 1 193 ? -8.946 10.920 3.829 1.00 92.88 193 PRO A O 1
ATOM 1507 N N . VAL A 1 194 ? -8.889 12.794 5.059 1.00 93.81 194 VAL A N 1
ATOM 1508 C CA . VAL A 1 194 ? -7.803 12.355 5.952 1.00 93.81 194 VAL A CA 1
ATOM 1509 C C . VAL A 1 194 ? -8.282 11.263 6.910 1.00 93.81 194 VAL A C 1
ATOM 1511 O O . VAL A 1 194 ? -7.580 10.270 7.095 1.00 93.81 194 VAL A O 1
ATOM 1514 N N . PHE A 1 195 ? -9.506 11.363 7.441 1.00 92.88 195 PHE A N 1
ATOM 1515 C CA . PHE A 1 195 ? -10.133 10.249 8.158 1.00 92.88 195 PHE A CA 1
ATOM 1516 C C . PHE A 1 195 ? -10.278 9.019 7.252 1.00 92.88 195 PHE A C 1
ATOM 1518 O O . PHE A 1 195 ? -9.845 7.936 7.633 1.00 92.88 195 PHE A O 1
ATOM 1525 N N . LEU A 1 196 ? -10.814 9.166 6.035 1.00 93.19 196 LEU A N 1
ATOM 1526 C CA . LEU A 1 196 ? -11.027 8.046 5.114 1.00 93.19 196 LEU A CA 1
ATOM 1527 C C . LEU A 1 196 ? -9.710 7.347 4.732 1.00 93.19 196 LEU A C 1
ATOM 1529 O O . LEU A 1 196 ? -9.609 6.121 4.819 1.00 93.19 196 LEU A O 1
ATOM 1533 N N . HIS A 1 197 ? -8.679 8.102 4.344 1.00 93.56 197 HIS A N 1
ATOM 1534 C CA . HIS A 1 197 ? -7.381 7.538 3.973 1.00 93.56 197 HIS A CA 1
ATOM 1535 C C . HIS A 1 197 ? -6.617 6.984 5.183 1.00 93.56 197 HIS A C 1
ATOM 1537 O O . HIS A 1 197 ? -6.005 5.919 5.066 1.00 93.56 197 HIS A O 1
ATOM 1543 N N . GLY A 1 198 ? -6.689 7.639 6.344 1.00 94.81 198 GLY A N 1
ATOM 1544 C CA . GLY A 1 198 ? -6.009 7.216 7.569 1.00 94.81 198 GLY A CA 1
ATOM 1545 C C . GLY A 1 198 ? -6.625 5.957 8.170 1.00 94.81 198 GLY A C 1
ATOM 1546 O O . GLY A 1 198 ? -5.902 5.024 8.512 1.00 94.81 198 GLY A O 1
ATOM 1547 N N . LEU A 1 199 ? -7.960 5.875 8.219 1.00 93.75 199 LEU A N 1
ATOM 1548 C CA . LEU A 1 199 ? -8.674 4.670 8.648 1.00 93.75 199 LEU A CA 1
ATOM 1549 C C . LEU A 1 199 ? -8.437 3.517 7.665 1.00 93.75 199 LEU A C 1
ATOM 1551 O O . LEU A 1 199 ? -8.217 2.391 8.100 1.00 93.75 199 LEU A O 1
ATOM 1555 N N . THR A 1 200 ? -8.368 3.798 6.359 1.00 92.19 200 THR A N 1
ATOM 1556 C CA . THR A 1 200 ? -7.943 2.802 5.359 1.00 92.19 200 THR A CA 1
ATOM 1557 C C . THR A 1 200 ? -6.538 2.266 5.662 1.00 92.19 200 THR A C 1
ATOM 1559 O O . THR A 1 200 ? -6.334 1.058 5.610 1.00 92.19 200 THR A O 1
ATOM 1562 N N . GLN A 1 201 ? -5.576 3.120 6.041 1.00 93.62 201 GLN A N 1
ATOM 1563 C CA . GLN A 1 201 ? -4.212 2.673 6.373 1.00 93.62 201 GLN A CA 1
ATOM 1564 C C . GLN A 1 201 ? -4.154 1.912 7.696 1.00 93.62 201 GLN A C 1
ATOM 1566 O O . GLN A 1 201 ? -3.416 0.934 7.800 1.00 93.62 201 GLN A O 1
ATOM 1571 N N . LEU A 1 202 ? -4.971 2.299 8.679 1.00 94.38 202 LEU A N 1
ATOM 1572 C CA . LEU A 1 202 ? -5.153 1.529 9.904 1.00 94.38 202 LEU A CA 1
ATOM 1573 C C . LEU A 1 202 ? -5.690 0.123 9.587 1.00 94.38 202 LEU A C 1
ATOM 1575 O O . LEU A 1 202 ? -5.143 -0.852 10.096 1.00 94.38 202 LEU A O 1
ATOM 1579 N N . MET A 1 203 ? -6.678 -0.003 8.690 1.00 94.00 203 MET A N 1
ATOM 1580 C CA . MET A 1 203 ? -7.162 -1.307 8.216 1.00 94.00 203 MET A CA 1
ATOM 1581 C C . MET A 1 203 ? -6.087 -2.090 7.453 1.00 94.00 203 MET A C 1
ATOM 1583 O O . MET A 1 203 ? -5.928 -3.279 7.710 1.00 94.00 203 MET A O 1
ATOM 1587 N N . THR A 1 204 ? -5.289 -1.457 6.583 1.00 91.69 204 THR A N 1
ATOM 1588 C CA . THR A 1 204 ? -4.152 -2.132 5.928 1.00 91.69 204 THR A CA 1
ATOM 1589 C C . THR A 1 204 ? -3.156 -2.670 6.959 1.00 91.69 204 THR A C 1
ATOM 1591 O O . THR A 1 204 ? -2.798 -3.840 6.886 1.00 91.69 204 THR A O 1
ATOM 1594 N N . LEU A 1 205 ? -2.762 -1.876 7.963 1.00 94.19 205 LEU A N 1
ATOM 1595 C CA . LEU A 1 205 ? -1.851 -2.312 9.031 1.00 94.19 205 LEU A CA 1
ATOM 1596 C C . LEU A 1 205 ? -2.437 -3.452 9.882 1.00 94.19 205 LEU A C 1
ATOM 1598 O O . LEU A 1 205 ? -1.709 -4.374 10.251 1.00 94.19 205 LEU A O 1
ATOM 1602 N N . ILE A 1 206 ? -3.744 -3.425 10.168 1.00 95.12 206 ILE A N 1
ATOM 1603 C CA . ILE A 1 206 ? -4.469 -4.517 10.839 1.00 95.12 206 ILE A CA 1
ATOM 1604 C C . ILE A 1 206 ? -4.421 -5.792 9.989 1.00 95.12 206 ILE A C 1
ATOM 1606 O O . ILE A 1 206 ? -4.059 -6.849 10.502 1.00 95.12 206 ILE A O 1
ATOM 1610 N N . THR A 1 207 ? -4.726 -5.708 8.694 1.00 92.81 207 THR A N 1
ATOM 1611 C CA . THR A 1 207 ? -4.674 -6.854 7.775 1.00 92.81 207 THR A CA 1
ATOM 1612 C C . THR A 1 207 ? -3.253 -7.405 7.648 1.00 92.81 207 THR A C 1
ATOM 1614 O O . THR A 1 207 ? -3.063 -8.620 7.722 1.00 92.81 207 THR A O 1
ATOM 1617 N N . SER A 1 208 ? -2.231 -6.546 7.561 1.00 91.12 208 SER A N 1
ATOM 1618 C CA . SER A 1 208 ? -0.821 -6.960 7.602 1.00 91.12 208 SER A CA 1
ATOM 1619 C C . SER A 1 208 ? -0.453 -7.641 8.927 1.00 91.12 208 SER A C 1
ATOM 1621 O O . SER A 1 208 ? 0.298 -8.609 8.919 1.00 91.12 208 SER A O 1
ATOM 1623 N N . PHE A 1 209 ? -1.001 -7.199 10.064 1.00 95.19 209 PHE A N 1
ATOM 1624 C CA . PHE A 1 209 ? -0.793 -7.848 11.365 1.00 95.19 209 PHE A CA 1
ATOM 1625 C C . PHE A 1 209 ? -1.456 -9.233 11.435 1.00 95.19 209 PHE A C 1
ATOM 1627 O O . PHE A 1 209 ? -0.805 -10.199 11.828 1.00 95.19 209 PHE A O 1
ATOM 1634 N N . VAL A 1 210 ? -2.721 -9.360 11.015 1.00 94.75 210 VAL A N 1
ATOM 1635 C CA . VAL A 1 210 ? -3.453 -10.642 10.994 1.00 94.75 210 VAL A CA 1
ATOM 1636 C C . VAL A 1 210 ? -2.773 -11.645 10.056 1.00 94.75 210 VAL A C 1
ATOM 1638 O O . VAL A 1 210 ? -2.528 -12.788 10.444 1.00 94.75 210 VAL A O 1
ATOM 1641 N N . THR A 1 211 ? -2.413 -11.219 8.842 1.00 90.81 211 THR A N 1
ATOM 1642 C CA . THR A 1 211 ? -1.734 -12.082 7.860 1.00 90.81 211 THR A CA 1
ATOM 1643 C C . THR A 1 211 ? -0.310 -12.446 8.285 1.00 90.81 211 THR A C 1
ATOM 1645 O O . THR A 1 211 ? 0.104 -13.583 8.061 1.00 90.81 211 THR A O 1
ATOM 1648 N N . ASP A 1 212 ? 0.429 -11.555 8.959 1.00 92.38 212 ASP A N 1
ATOM 1649 C CA . ASP A 1 212 ? 1.738 -11.893 9.527 1.00 92.38 212 ASP A CA 1
ATOM 1650 C C . ASP A 1 212 ? 1.614 -12.919 10.660 1.00 92.38 212 ASP A C 1
ATOM 1652 O O . ASP A 1 212 ? 2.318 -13.929 10.661 1.00 92.38 212 ASP A O 1
ATOM 1656 N N . VAL A 1 213 ? 0.677 -12.726 11.595 1.00 93.12 213 VAL A N 1
ATOM 1657 C CA . VAL A 1 213 ? 0.383 -13.687 12.673 1.00 93.12 213 VAL A CA 1
ATOM 1658 C C . VAL A 1 213 ? 0.043 -15.073 12.102 1.00 93.12 213 VAL A C 1
ATOM 1660 O O . VAL A 1 213 ? 0.642 -16.064 12.534 1.00 93.12 213 VAL A O 1
ATOM 1663 N N . PHE A 1 214 ? -0.807 -15.142 11.072 1.00 90.62 214 PHE A N 1
ATOM 1664 C CA . PHE A 1 214 ? -1.156 -16.388 10.381 1.00 90.62 214 PHE A CA 1
ATOM 1665 C C . PHE A 1 214 ? 0.047 -17.037 9.671 1.00 90.62 214 PHE A C 1
ATOM 1667 O O . PHE A 1 214 ? 0.299 -18.236 9.813 1.00 90.62 214 PHE A O 1
ATOM 1674 N N . ALA A 1 215 ? 0.861 -16.244 8.968 1.00 85.75 215 ALA A N 1
ATOM 1675 C CA . ALA A 1 215 ? 2.016 -16.716 8.199 1.00 85.75 215 ALA A CA 1
ATOM 1676 C C . ALA A 1 215 ? 3.214 -17.198 9.054 1.00 85.75 215 ALA A C 1
ATOM 1678 O O . ALA A 1 215 ? 4.245 -17.590 8.505 1.00 85.75 215 ALA A O 1
ATOM 1679 N N . GLY A 1 216 ? 3.114 -17.196 10.390 1.00 84.12 216 GLY A N 1
ATOM 1680 C CA . GLY A 1 216 ? 4.221 -17.546 11.297 1.00 84.12 216 GLY A CA 1
ATOM 1681 C C . GLY A 1 216 ? 5.126 -16.366 11.677 1.00 84.12 216 GLY A C 1
ATOM 1682 O O . GLY A 1 216 ? 6.184 -16.554 12.275 1.00 84.12 216 GLY A O 1
ATOM 1683 N N . SER A 1 217 ? 4.669 -15.157 11.376 1.00 89.25 217 SER A N 1
ATOM 1684 C CA . SER A 1 217 ? 5.233 -13.848 11.717 1.00 89.25 217 SER A CA 1
ATOM 1685 C C . SER A 1 217 ? 6.571 -13.459 11.073 1.00 89.25 217 SER A C 1
ATOM 1687 O O . SER A 1 217 ? 7.476 -13.000 11.777 1.00 89.25 217 SER A O 1
ATOM 1689 N N . PRO A 1 218 ? 6.746 -13.634 9.744 1.00 84.06 218 PRO A N 1
ATOM 1690 C CA . PRO A 1 218 ? 7.947 -13.190 9.036 1.00 84.06 218 PRO A CA 1
ATOM 1691 C C . PRO A 1 218 ? 8.276 -11.694 9.199 1.00 84.06 218 PRO A C 1
ATOM 1693 O O . PRO A 1 218 ? 9.462 -11.368 9.194 1.00 84.06 218 PRO A O 1
ATOM 1696 N N . LEU A 1 219 ? 7.291 -10.801 9.368 1.00 84.12 219 LEU A N 1
ATOM 1697 C CA . LEU A 1 219 ? 7.514 -9.369 9.605 1.00 84.12 219 LEU A CA 1
ATOM 1698 C C . LEU A 1 219 ? 7.969 -9.106 11.047 1.00 84.12 219 LEU A C 1
ATOM 1700 O O . LEU A 1 219 ? 8.992 -8.449 11.218 1.00 84.12 219 LEU A O 1
ATOM 1704 N N . PHE A 1 220 ? 7.332 -9.677 12.078 1.00 86.44 220 PHE A N 1
ATOM 1705 C CA . PHE A 1 220 ? 7.873 -9.573 13.449 1.00 86.44 220 PHE A CA 1
ATOM 1706 C C . PHE A 1 220 ? 9.292 -10.146 13.570 1.00 86.44 220 PHE A C 1
ATOM 1708 O O . PHE A 1 220 ? 10.164 -9.513 14.163 1.00 86.44 220 PHE A O 1
ATOM 1715 N N . ASN A 1 221 ? 9.551 -11.312 12.967 1.00 85.12 221 ASN A N 1
ATOM 1716 C CA . ASN A 1 221 ? 10.883 -11.928 12.958 1.00 85.12 221 ASN A CA 1
ATOM 1717 C C . ASN A 1 221 ? 11.937 -11.006 12.317 1.00 85.12 221 ASN A C 1
ATOM 1719 O O . ASN A 1 221 ? 13.115 -11.070 12.665 1.00 85.12 221 ASN A O 1
ATOM 1723 N N . SER A 1 222 ? 11.509 -10.133 11.401 1.00 82.25 222 SER A N 1
ATOM 1724 C CA . SER A 1 222 ? 12.357 -9.147 10.736 1.00 82.25 222 SER A CA 1
ATOM 1725 C C . SER A 1 222 ? 12.759 -7.967 11.638 1.00 82.25 222 SER A C 1
ATOM 1727 O O . SER A 1 222 ? 13.742 -7.291 11.353 1.00 82.25 222 SER A O 1
ATOM 1729 N N . PHE A 1 223 ? 12.093 -7.751 12.780 1.00 84.69 223 PHE A N 1
ATOM 1730 C CA . PHE A 1 223 ? 12.427 -6.674 13.727 1.00 84.69 223 PHE A CA 1
ATOM 1731 C C . PHE A 1 223 ? 13.707 -6.937 14.552 1.00 84.69 223 PHE A C 1
ATOM 1733 O O . PHE A 1 223 ? 13.996 -6.197 15.490 1.00 84.69 223 PHE A O 1
ATOM 1740 N N . GLY A 1 224 ? 14.467 -7.993 14.241 1.00 83.12 224 GLY A N 1
ATOM 1741 C CA . GLY A 1 224 ? 15.728 -8.341 14.907 1.00 83.12 224 GLY A CA 1
ATOM 1742 C C . GLY A 1 224 ? 15.582 -9.163 16.193 1.00 83.12 224 GLY A C 1
ATOM 1743 O O . GLY A 1 224 ? 16.575 -9.676 16.693 1.00 83.12 224 GLY A O 1
ATOM 1744 N N . CYS A 1 225 ? 14.361 -9.368 16.701 1.00 79.31 225 CYS A N 1
ATOM 1745 C CA . CYS A 1 225 ? 14.111 -10.163 17.911 1.00 79.31 225 CYS A CA 1
ATOM 1746 C C . CYS A 1 225 ? 14.491 -11.650 17.770 1.00 79.31 225 CYS A C 1
ATOM 1748 O O . CYS A 1 225 ? 14.700 -12.329 18.771 1.00 79.31 225 CYS A O 1
ATOM 1750 N N . GLY A 1 226 ? 14.556 -12.176 16.543 1.00 84.62 226 GLY A N 1
ATOM 1751 C CA . GLY A 1 226 ? 14.746 -13.603 16.287 1.00 84.62 226 GLY A CA 1
ATOM 1752 C C . GLY A 1 226 ? 13.465 -14.425 16.491 1.00 84.62 226 GLY A C 1
ATOM 1753 O O . GLY A 1 226 ? 12.508 -14.001 17.148 1.00 84.62 226 GLY A O 1
ATOM 1754 N N . VAL A 1 227 ? 13.431 -15.618 15.892 1.00 83.38 227 VAL A N 1
ATOM 1755 C CA . VAL A 1 227 ? 12.197 -16.421 15.768 1.00 83.38 227 VAL A CA 1
ATOM 1756 C C . VAL A 1 227 ? 11.678 -16.917 17.122 1.00 83.38 227 VAL A C 1
ATOM 1758 O O . VAL A 1 227 ? 10.474 -16.898 17.374 1.00 83.38 227 VAL A O 1
ATOM 1761 N N . VAL A 1 228 ? 12.583 -17.317 18.019 1.00 84.81 228 VAL A N 1
ATOM 1762 C CA . VAL A 1 228 ? 12.232 -17.843 19.348 1.00 84.81 228 VAL A CA 1
ATOM 1763 C C . VAL A 1 228 ? 11.586 -16.759 20.215 1.00 84.81 228 VAL A C 1
ATOM 1765 O O . VAL A 1 228 ? 10.476 -16.957 20.706 1.00 84.81 228 VAL A O 1
ATOM 1768 N N . LEU A 1 229 ? 12.220 -15.588 20.344 1.00 89.31 229 LEU A N 1
ATOM 1769 C CA . LEU A 1 229 ? 11.686 -14.479 21.142 1.00 89.31 229 LEU A CA 1
ATOM 1770 C C . LEU A 1 229 ? 10.376 -13.933 20.557 1.00 89.31 229 LEU A C 1
ATOM 1772 O O . LEU A 1 229 ? 9.445 -13.660 21.305 1.00 89.31 229 LEU A O 1
ATOM 1776 N N . THR A 1 230 ? 10.255 -13.852 19.229 1.00 90.69 230 THR A N 1
ATOM 1777 C CA . THR A 1 230 ? 9.000 -13.474 18.555 1.00 90.69 230 THR A CA 1
ATOM 1778 C C . THR A 1 230 ? 7.846 -14.415 18.912 1.00 90.69 230 THR A C 1
ATOM 1780 O O . THR A 1 230 ? 6.719 -13.970 19.138 1.00 90.69 230 THR A O 1
ATOM 1783 N N . ASN A 1 231 ? 8.106 -15.723 18.988 1.00 87.62 231 ASN A N 1
ATOM 1784 C CA . ASN A 1 231 ? 7.095 -16.702 19.384 1.00 87.62 231 ASN A CA 1
ATOM 1785 C C . ASN A 1 231 ? 6.738 -16.602 20.875 1.00 87.62 231 ASN A C 1
ATOM 1787 O O . ASN A 1 231 ? 5.550 -16.650 21.192 1.00 87.62 231 ASN A O 1
ATOM 1791 N N . TRP A 1 232 ? 7.713 -16.366 21.760 1.00 91.50 232 TRP A N 1
ATOM 1792 C CA . TRP A 1 232 ? 7.456 -16.083 23.179 1.00 91.50 232 TRP A CA 1
ATOM 1793 C C . TRP A 1 232 ? 6.642 -14.804 23.389 1.00 91.50 232 TRP A C 1
ATOM 1795 O O . TRP A 1 232 ? 5.661 -14.833 24.121 1.00 91.50 232 TRP A O 1
ATOM 1805 N N . ILE A 1 233 ? 6.978 -13.706 22.702 1.00 94.31 233 ILE A N 1
ATOM 1806 C CA . ILE A 1 233 ? 6.215 -12.449 22.755 1.00 94.31 233 ILE A CA 1
ATOM 1807 C C . ILE A 1 233 ? 4.755 -12.703 22.356 1.00 94.31 233 ILE A C 1
ATOM 1809 O O . ILE A 1 233 ? 3.849 -12.347 23.106 1.00 94.31 233 ILE A O 1
ATOM 1813 N N . LYS A 1 234 ? 4.501 -13.379 21.227 1.00 92.12 234 LYS A N 1
ATOM 1814 C CA . LYS A 1 234 ? 3.127 -13.725 20.824 1.00 92.12 234 LYS A CA 1
ATOM 1815 C C . LYS A 1 234 ? 2.422 -14.582 21.872 1.00 92.12 234 LYS A C 1
ATOM 1817 O O . LYS A 1 234 ? 1.308 -14.243 22.247 1.00 92.12 234 LYS A O 1
ATOM 1822 N N . PHE A 1 235 ? 3.059 -15.643 22.368 1.00 90.44 235 PHE A N 1
ATOM 1823 C CA . PHE A 1 235 ? 2.475 -16.492 23.408 1.00 90.44 235 PHE A CA 1
ATOM 1824 C C . PHE A 1 235 ? 2.092 -15.680 24.652 1.00 90.44 235 PHE A C 1
ATOM 1826 O O . PHE A 1 235 ? 0.948 -15.752 25.097 1.00 90.44 235 PHE A O 1
ATOM 1833 N N . THR A 1 236 ? 2.995 -14.838 25.160 1.00 93.38 236 THR A N 1
ATOM 1834 C CA . THR A 1 236 ? 2.751 -13.981 26.327 1.00 93.38 236 THR A CA 1
ATOM 1835 C C . THR A 1 236 ? 1.599 -13.002 26.100 1.00 93.38 236 THR A C 1
ATOM 1837 O O . THR A 1 236 ? 0.717 -12.914 26.948 1.00 93.38 236 THR A O 1
ATOM 1840 N N . PHE A 1 237 ? 1.547 -12.297 24.966 1.00 96.50 237 PHE A N 1
ATOM 1841 C CA . PHE A 1 237 ? 0.499 -11.297 24.721 1.00 96.50 237 PHE A CA 1
ATOM 1842 C C . PHE A 1 237 ? -0.862 -11.904 24.316 1.00 96.50 237 PHE A C 1
ATOM 1844 O O . PHE A 1 237 ? -1.896 -11.357 24.696 1.00 96.50 237 PHE A O 1
ATOM 1851 N N . PHE A 1 238 ? -0.904 -13.022 23.581 1.00 93.00 238 PHE A N 1
ATOM 1852 C CA . PHE A 1 238 ? -2.166 -13.650 23.151 1.00 93.00 238 PHE A CA 1
ATOM 1853 C C . PHE A 1 238 ? -2.750 -14.660 24.152 1.00 93.00 238 PHE A C 1
ATOM 1855 O O . PHE A 1 238 ? -3.966 -14.828 24.169 1.00 93.00 238 PHE A O 1
ATOM 1862 N N . ILE A 1 239 ? -1.921 -15.356 24.942 1.00 90.31 239 ILE A N 1
ATOM 1863 C CA . ILE A 1 239 ? -2.361 -16.427 25.859 1.00 90.31 239 ILE A CA 1
ATOM 1864 C C . ILE A 1 239 ? -1.864 -16.188 27.286 1.00 90.31 239 ILE A C 1
ATOM 1866 O O . ILE A 1 239 ? -2.669 -16.230 28.208 1.00 90.31 239 ILE A O 1
ATOM 1870 N N . GLY A 1 240 ? -0.570 -15.922 27.488 1.00 89.62 240 GLY A N 1
ATOM 1871 C CA . GLY A 1 240 ? 0.050 -15.874 28.818 1.00 89.62 240 GLY A CA 1
ATOM 1872 C C . GLY A 1 240 ? -0.571 -14.834 29.755 1.00 89.62 240 GLY A C 1
ATOM 1873 O O . GLY A 1 240 ? -1.031 -15.185 30.837 1.00 89.62 240 GLY A O 1
ATOM 1874 N N . ILE A 1 241 ? -0.636 -13.570 29.330 1.00 94.62 241 ILE A N 1
ATOM 1875 C CA . ILE A 1 241 ? -1.246 -12.476 30.099 1.00 94.62 241 ILE A CA 1
ATOM 1876 C C . ILE A 1 241 ? -2.746 -12.749 30.347 1.00 94.62 241 ILE A C 1
ATOM 1878 O O . ILE A 1 241 ? -3.135 -12.763 31.515 1.00 94.62 241 ILE A O 1
ATOM 1882 N N . PRO A 1 242 ? -3.581 -13.058 29.327 1.00 94.06 242 PRO A N 1
ATOM 1883 C CA . PRO A 1 242 ? -4.969 -13.479 29.540 1.00 94.06 242 PRO A CA 1
ATOM 1884 C C . PRO A 1 242 ? -5.147 -14.634 30.532 1.00 94.06 242 PRO A C 1
ATOM 1886 O O . PRO A 1 242 ? -5.984 -14.538 31.424 1.00 94.06 242 PRO A O 1
ATOM 1889 N N . ALA A 1 243 ? -4.355 -15.704 30.418 1.00 87.81 243 ALA A N 1
ATOM 1890 C CA . ALA A 1 243 ? -4.466 -16.881 31.277 1.00 87.81 243 ALA A CA 1
ATOM 1891 C C . ALA A 1 243 ? -4.062 -16.583 32.730 1.00 87.81 243 ALA A C 1
ATOM 1893 O O . ALA A 1 243 ? -4.740 -17.030 33.653 1.00 87.81 243 ALA A O 1
ATOM 1894 N N . LEU A 1 244 ? -3.007 -15.791 32.947 1.00 89.38 244 LEU A N 1
ATOM 1895 C CA . LEU A 1 244 ? -2.599 -15.355 34.286 1.00 89.38 244 LEU A CA 1
ATOM 1896 C C . LEU A 1 244 ? -3.659 -14.453 34.933 1.00 89.38 244 LEU A C 1
ATOM 1898 O O . LEU A 1 244 ? -3.975 -14.633 36.108 1.00 89.38 244 LEU A O 1
ATOM 1902 N N . THR A 1 245 ? -4.259 -13.532 34.172 1.00 94.38 245 THR A N 1
ATOM 1903 C CA . THR A 1 245 ? -5.390 -12.717 34.644 1.00 94.38 245 THR A CA 1
ATOM 1904 C C . THR A 1 245 ? -6.610 -13.579 34.973 1.00 94.38 245 THR A C 1
ATOM 1906 O O . THR A 1 245 ? -7.184 -13.420 36.047 1.00 94.38 245 THR A O 1
ATOM 1909 N N . PHE A 1 246 ? -6.971 -14.527 34.108 1.00 87.94 246 PHE A N 1
ATOM 1910 C CA . PHE A 1 246 ? -8.090 -15.448 34.316 1.00 87.94 246 PHE A CA 1
ATOM 1911 C C . PHE A 1 246 ? -7.924 -16.284 35.594 1.00 87.94 246 PHE A C 1
ATOM 1913 O O . PHE A 1 246 ? -8.819 -16.311 36.438 1.00 87.94 246 PHE A O 1
ATOM 1920 N N . VAL A 1 247 ? -6.755 -16.909 35.780 1.00 89.00 247 VAL A N 1
ATOM 1921 C CA . VAL A 1 247 ? -6.439 -17.701 36.980 1.00 89.00 247 VAL A CA 1
ATOM 1922 C C . VAL A 1 247 ? -6.413 -16.823 38.233 1.00 89.00 247 VAL A C 1
ATOM 1924 O O . VAL A 1 247 ? -6.998 -17.203 39.244 1.00 89.00 247 VAL A O 1
ATOM 1927 N N . GLY A 1 248 ? -5.808 -15.633 38.176 1.00 89.12 248 GLY A N 1
ATOM 1928 C CA . GLY A 1 248 ? -5.783 -14.701 39.308 1.00 89.12 248 GLY A CA 1
ATOM 1929 C C . GLY A 1 248 ? -7.178 -14.236 39.740 1.00 89.12 248 GLY A C 1
ATOM 1930 O O . GLY A 1 248 ? -7.465 -14.178 40.933 1.00 89.12 248 GLY A O 1
ATOM 1931 N N . LEU A 1 249 ? -8.074 -13.964 38.787 1.00 91.44 249 LEU A N 1
ATOM 1932 C CA . LEU A 1 249 ? -9.451 -13.543 39.067 1.00 91.44 249 LEU A CA 1
ATOM 1933 C C . LEU A 1 249 ? -10.321 -14.684 39.611 1.00 91.44 249 LEU A C 1
ATOM 1935 O O . LEU A 1 249 ? -11.118 -14.441 40.518 1.00 91.44 249 LEU A O 1
ATOM 1939 N N . LEU A 1 250 ? -10.130 -15.915 39.121 1.00 84.94 250 LEU A N 1
ATOM 1940 C CA . LEU A 1 250 ? -10.765 -17.110 39.687 1.00 84.94 250 LEU A CA 1
ATOM 1941 C C . LEU A 1 250 ? -10.308 -17.367 41.130 1.00 84.94 250 LEU A C 1
ATOM 1943 O O . LEU A 1 250 ? -11.146 -17.575 42.004 1.00 84.94 250 LEU A O 1
ATOM 1947 N N . LEU A 1 251 ? -9.000 -17.293 41.403 1.00 87.19 251 LEU A N 1
ATOM 1948 C CA . LEU A 1 251 ? -8.453 -17.428 42.761 1.00 87.19 251 LEU A CA 1
ATOM 1949 C C . LEU A 1 251 ? -8.905 -16.292 43.695 1.00 87.19 251 LEU A C 1
ATOM 1951 O O . LEU A 1 251 ? -9.025 -16.499 44.898 1.00 87.19 251 LEU A O 1
ATOM 1955 N N . SER A 1 252 ? -9.201 -15.112 43.143 1.00 93.69 252 SER A N 1
ATOM 1956 C CA . SER A 1 252 ? -9.787 -13.978 43.866 1.00 93.69 252 SER A CA 1
ATOM 1957 C C . SER A 1 252 ? -11.313 -14.071 44.051 1.00 93.69 252 SER A C 1
ATOM 1959 O O . SER A 1 252 ? -11.893 -13.161 44.645 1.00 93.69 252 SER A O 1
ATOM 1961 N N . GLY A 1 253 ? -11.986 -15.101 43.523 1.00 91.50 253 GLY A N 1
ATOM 1962 C CA . GLY A 1 253 ? -13.447 -15.245 43.601 1.00 91.50 253 GLY A CA 1
ATOM 1963 C C . GLY A 1 253 ? -14.241 -14.163 42.853 1.00 91.50 253 GLY A C 1
ATOM 1964 O O . GLY A 1 253 ? -15.392 -13.898 43.197 1.00 91.50 253 GLY A O 1
ATOM 1965 N N . SER A 1 254 ? -13.639 -13.504 41.857 1.00 93.31 254 SER A N 1
ATOM 1966 C CA . SER A 1 254 ? -14.285 -12.422 41.102 1.00 93.31 254 SER A CA 1
ATOM 1967 C C . SER A 1 254 ? -15.404 -12.958 40.204 1.00 93.31 254 SER A C 1
ATOM 1969 O O . SER A 1 254 ? -15.182 -13.888 39.434 1.00 93.31 254 SER A O 1
ATOM 1971 N N . GLN A 1 255 ? -16.593 -12.347 40.254 1.00 96.06 255 GLN A N 1
ATOM 1972 C CA . GLN A 1 255 ? -17.731 -12.744 39.410 1.00 96.06 255 GLN A CA 1
ATOM 1973 C C . GLN A 1 255 ? -17.550 -12.315 37.939 1.00 96.06 255 GLN A C 1
ATOM 1975 O O . GLN A 1 255 ? -17.905 -13.061 37.031 1.00 96.06 255 GLN A O 1
ATOM 1980 N N . ASP A 1 256 ? -16.902 -11.172 37.687 1.00 95.62 256 ASP A N 1
ATOM 1981 C CA . ASP A 1 256 ? -16.672 -10.604 36.346 1.00 95.62 256 ASP A CA 1
ATOM 1982 C C . ASP A 1 256 ? -15.403 -11.128 35.643 1.00 95.62 256 ASP A C 1
ATOM 1984 O O . ASP A 1 256 ? -14.896 -10.517 34.694 1.00 95.62 256 ASP A O 1
ATOM 1988 N N . PHE A 1 257 ? -14.864 -12.268 36.090 1.00 92.50 257 PHE A N 1
ATOM 1989 C CA . PHE A 1 257 ? -13.578 -12.800 35.630 1.00 92.50 257 PHE A CA 1
ATOM 1990 C C . PHE A 1 257 ? -13.488 -12.959 34.101 1.00 92.50 257 PHE A C 1
ATOM 1992 O O . PHE A 1 257 ? -12.451 -12.645 33.512 1.00 92.50 257 PHE A O 1
ATOM 1999 N N . HIS A 1 258 ? -14.579 -13.362 33.438 1.00 91.81 258 HIS A N 1
ATOM 2000 C CA . HIS A 1 258 ? -14.672 -13.419 31.974 1.00 91.81 258 HIS A CA 1
ATOM 2001 C C . HIS A 1 258 ? -14.515 -12.038 31.315 1.00 91.81 258 HIS A C 1
ATOM 2003 O O . HIS A 1 258 ? -13.693 -11.879 30.410 1.00 91.81 258 HIS A O 1
ATOM 2009 N N . SER A 1 259 ? -15.274 -11.041 31.776 1.00 95.44 259 SER A N 1
ATOM 2010 C CA . SER A 1 259 ? -15.300 -9.680 31.223 1.00 95.44 259 SER A CA 1
ATOM 2011 C C . SER A 1 259 ? -13.935 -9.003 31.341 1.00 95.44 259 SER A C 1
ATOM 2013 O O . SER A 1 259 ? -13.410 -8.471 30.361 1.00 95.44 259 SER A O 1
ATOM 2015 N N . ILE A 1 260 ? -13.312 -9.092 32.520 1.00 95.56 260 ILE A N 1
ATOM 2016 C CA . ILE A 1 260 ? -11.987 -8.516 32.777 1.00 95.56 260 ILE A CA 1
ATOM 2017 C C . ILE A 1 260 ? -10.913 -9.252 31.957 1.00 95.56 260 ILE A C 1
ATOM 2019 O O . ILE A 1 260 ? -10.051 -8.607 31.363 1.00 95.56 260 ILE A O 1
ATOM 2023 N N . THR A 1 261 ? -10.987 -10.583 31.835 1.00 91.75 261 THR A N 1
ATOM 2024 C CA . THR A 1 261 ? -10.060 -11.361 30.988 1.00 91.75 261 THR A CA 1
ATOM 2025 C C . THR A 1 261 ? -10.172 -10.967 29.512 1.00 91.75 261 THR A C 1
ATOM 2027 O O . THR A 1 261 ? -9.149 -10.818 28.839 1.00 91.75 261 THR A O 1
ATOM 2030 N N . LEU A 1 262 ? -11.386 -10.746 28.998 1.00 93.00 262 LEU A N 1
ATOM 2031 C CA . LEU A 1 262 ? -11.613 -10.294 27.621 1.00 93.00 262 LEU A CA 1
ATOM 2032 C C . LEU A 1 262 ? -11.019 -8.896 27.397 1.00 93.00 262 LEU A C 1
ATOM 2034 O O . LEU A 1 262 ? -10.274 -8.7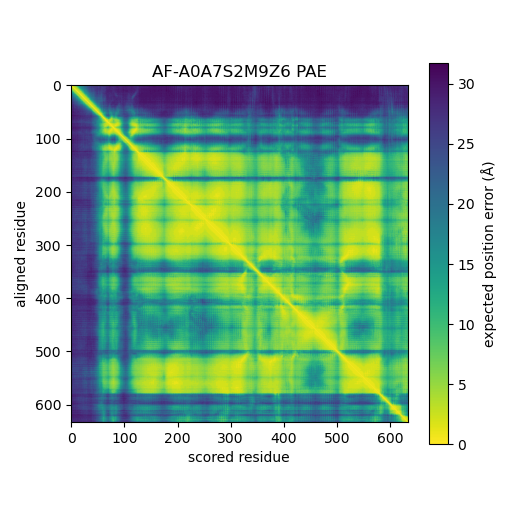00 26.435 1.00 93.00 262 LEU A O 1
ATOM 2038 N N . ILE A 1 263 ? -11.263 -7.952 28.314 1.00 95.75 263 ILE A N 1
ATOM 2039 C CA . ILE A 1 263 ? -10.688 -6.597 28.264 1.00 95.75 263 ILE A CA 1
ATOM 2040 C C . ILE A 1 263 ? -9.155 -6.654 28.296 1.00 95.75 263 ILE A C 1
ATOM 2042 O O . ILE A 1 263 ? -8.506 -6.059 27.435 1.00 95.75 263 ILE A O 1
ATOM 2046 N N . THR A 1 264 ? -8.559 -7.427 29.207 1.00 96.25 264 THR A N 1
ATOM 2047 C CA .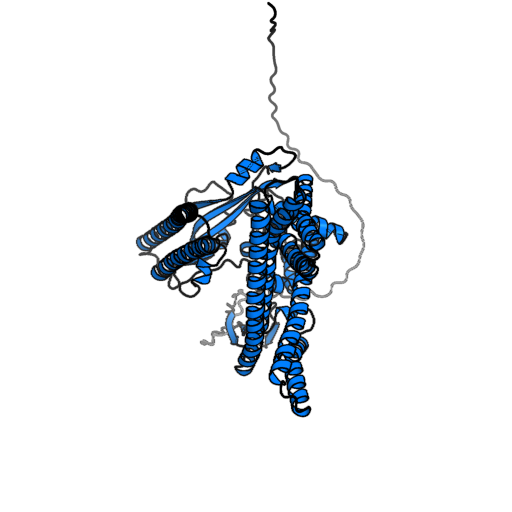 THR A 1 264 ? -7.103 -7.624 29.267 1.00 96.25 264 THR A CA 1
ATOM 2048 C C . THR A 1 264 ? -6.554 -8.242 27.981 1.00 96.25 264 THR A C 1
ATOM 2050 O O . THR A 1 264 ? -5.535 -7.779 27.471 1.00 96.25 264 THR A O 1
ATOM 2053 N N . THR A 1 265 ? -7.242 -9.225 27.393 1.00 95.25 265 THR A N 1
ATOM 2054 C CA . THR A 1 265 ? -6.864 -9.813 26.094 1.00 95.25 265 THR A CA 1
ATOM 2055 C C . THR A 1 265 ? -6.879 -8.760 24.988 1.00 95.25 265 THR A C 1
ATOM 2057 O O . THR A 1 265 ? -5.919 -8.639 24.224 1.00 95.25 265 THR A O 1
ATOM 2060 N N . PHE A 1 266 ? -7.935 -7.946 24.927 1.00 95.00 266 PHE A N 1
ATOM 2061 C CA . PHE A 1 266 ? -8.061 -6.870 23.951 1.00 95.00 266 PHE A CA 1
ATOM 2062 C C . PHE A 1 266 ? -6.957 -5.815 24.114 1.00 95.00 266 PHE A C 1
ATOM 2064 O O . PHE A 1 266 ? -6.318 -5.448 23.127 1.00 95.00 266 PHE A O 1
ATOM 2071 N N . VAL A 1 267 ? -6.677 -5.359 25.339 1.00 96.06 267 VAL A N 1
ATOM 2072 C CA . VAL A 1 267 ? -5.609 -4.386 25.636 1.00 96.06 267 VAL A CA 1
ATOM 2073 C C . VAL A 1 267 ? -4.230 -4.966 25.308 1.00 96.06 267 VAL A C 1
ATOM 2075 O O . VAL A 1 267 ? -3.435 -4.311 24.634 1.00 96.06 267 VAL A O 1
ATOM 2078 N N . SER A 1 268 ? -3.973 -6.220 25.679 1.00 97.31 268 SER A N 1
ATOM 2079 C CA . SER A 1 268 ? -2.727 -6.943 25.403 1.00 97.31 268 SER A CA 1
ATOM 2080 C C . SER A 1 268 ? -2.434 -7.036 23.894 1.00 97.31 268 SER A C 1
ATOM 2082 O O . SER A 1 268 ? -1.376 -6.612 23.418 1.00 97.31 268 SER A O 1
ATOM 2084 N N . VAL A 1 269 ? -3.412 -7.476 23.092 1.00 96.12 269 VAL A N 1
ATOM 2085 C CA . VAL A 1 269 ? -3.280 -7.561 21.622 1.00 96.12 269 VAL A CA 1
ATOM 2086 C C . VAL A 1 269 ? -3.400 -6.176 20.946 1.00 96.12 269 VAL A C 1
ATOM 2088 O O . VAL A 1 269 ? -3.015 -5.998 19.785 1.00 96.12 269 VAL A O 1
ATOM 2091 N N . THR A 1 270 ? -3.871 -5.146 21.658 1.00 95.38 270 THR A N 1
ATOM 2092 C CA . THR A 1 270 ? -3.765 -3.734 21.240 1.00 95.38 270 THR A CA 1
ATOM 2093 C C . THR A 1 270 ? -2.346 -3.214 21.386 1.00 95.38 270 THR A C 1
ATOM 2095 O O . THR A 1 270 ? -1.814 -2.688 20.409 1.00 95.38 270 THR A O 1
ATOM 2098 N N . PHE A 1 271 ? -1.698 -3.444 22.526 1.00 96.75 271 PHE A N 1
ATOM 2099 C CA . PHE A 1 271 ? -0.302 -3.073 22.741 1.00 96.75 271 PHE A CA 1
ATOM 2100 C C . PHE A 1 271 ? 0.631 -3.758 21.731 1.00 96.75 271 PHE A C 1
ATOM 2102 O O . PHE A 1 271 ? 1.389 -3.081 21.036 1.00 96.75 271 PHE A O 1
ATOM 2109 N N . LEU A 1 272 ? 0.515 -5.082 21.555 1.00 96.25 272 LEU A N 1
ATOM 2110 C CA . LEU A 1 272 ? 1.345 -5.830 20.600 1.00 96.25 272 LEU A CA 1
ATOM 2111 C C . LEU A 1 272 ? 1.196 -5.311 19.154 1.00 96.25 272 LEU A C 1
ATOM 2113 O O . LEU A 1 272 ? 2.184 -5.176 18.430 1.00 96.25 272 LEU A O 1
ATOM 2117 N N . PHE A 1 273 ? -0.031 -4.983 18.743 1.00 96.25 273 PHE A N 1
ATOM 2118 C CA . PHE A 1 273 ? -0.324 -4.387 17.437 1.00 96.25 273 PHE A CA 1
ATOM 2119 C C . PHE A 1 273 ? 0.197 -2.950 17.295 1.00 96.25 273 PHE A C 1
ATOM 2121 O O . PHE A 1 273 ? 0.646 -2.569 16.214 1.00 96.25 273 PHE A O 1
ATOM 2128 N N . PHE A 1 274 ? 0.155 -2.146 18.359 1.00 95.62 274 PHE A N 1
ATOM 2129 C CA . PHE A 1 274 ? 0.731 -0.804 18.353 1.00 95.62 274 PHE A CA 1
ATOM 2130 C C . PHE A 1 274 ? 2.251 -0.877 18.156 1.00 95.62 274 PHE A C 1
ATOM 2132 O O . PHE A 1 274 ? 2.783 -0.239 17.249 1.00 95.62 274 PHE A O 1
ATOM 2139 N N . CYS A 1 275 ? 2.940 -1.748 18.903 1.00 95.69 275 CYS A N 1
ATOM 2140 C CA . CYS A 1 275 ? 4.368 -2.008 18.713 1.00 95.69 275 CYS A CA 1
ATOM 2141 C C . CYS A 1 275 ? 4.693 -2.505 17.293 1.00 95.69 275 CYS A C 1
ATOM 2143 O O . CYS A 1 275 ? 5.662 -2.036 16.696 1.00 95.69 275 CYS A O 1
ATOM 2145 N N . PHE A 1 276 ? 3.878 -3.405 16.730 1.00 94.94 276 PHE A N 1
ATOM 2146 C CA . PHE A 1 276 ? 4.001 -3.849 15.336 1.00 94.94 276 PHE A CA 1
ATOM 2147 C C . PHE A 1 276 ? 3.858 -2.691 14.346 1.00 94.94 276 PHE A C 1
ATOM 2149 O O . PHE A 1 276 ? 4.720 -2.512 13.489 1.00 94.94 276 PHE A O 1
ATOM 2156 N N . SER A 1 277 ? 2.810 -1.879 14.491 1.00 94.81 277 SER A N 1
ATOM 2157 C CA . SER A 1 277 ? 2.501 -0.763 13.590 1.00 94.81 277 SER A CA 1
ATOM 2158 C C . SER A 1 277 ? 3.599 0.299 13.612 1.00 94.81 277 SER A C 1
ATOM 2160 O O . SER A 1 277 ? 4.072 0.712 12.556 1.00 94.81 277 SER A O 1
ATOM 2162 N N . VAL A 1 278 ? 4.079 0.675 14.804 1.00 94.75 278 VAL A N 1
ATOM 2163 C CA . VAL A 1 278 ? 5.216 1.594 14.965 1.00 94.75 278 VAL A CA 1
ATOM 2164 C C . VAL A 1 278 ? 6.476 1.018 14.316 1.00 94.75 278 VAL A C 1
ATOM 2166 O O . VAL A 1 278 ? 7.151 1.726 13.573 1.00 94.75 278 VAL A O 1
ATOM 2169 N N . ARG A 1 279 ? 6.790 -0.271 14.518 1.00 93.38 279 ARG A N 1
ATOM 2170 C CA . ARG A 1 279 ? 7.961 -0.901 13.879 1.00 93.38 279 ARG A CA 1
ATOM 2171 C C . ARG A 1 279 ? 7.837 -0.968 12.357 1.00 93.38 279 ARG A C 1
ATOM 2173 O O . ARG A 1 279 ? 8.812 -0.652 11.682 1.00 93.38 279 ARG A O 1
ATOM 2180 N N . VAL A 1 280 ? 6.663 -1.304 11.823 1.00 91.38 280 VAL A N 1
ATOM 2181 C CA . VAL A 1 280 ? 6.369 -1.283 10.380 1.00 91.38 280 VAL A CA 1
ATOM 2182 C C . VAL A 1 280 ? 6.597 0.112 9.790 1.00 91.38 280 VAL A C 1
ATOM 2184 O O . VAL A 1 280 ? 7.344 0.239 8.820 1.00 91.38 280 VAL A O 1
ATOM 2187 N N . VAL A 1 281 ? 6.029 1.152 10.407 1.00 92.62 281 VAL A N 1
ATOM 2188 C CA . VAL A 1 281 ? 6.195 2.553 9.987 1.00 92.62 281 VAL A CA 1
ATOM 2189 C C . VAL A 1 281 ? 7.665 2.978 10.038 1.00 92.62 281 VAL A C 1
ATOM 2191 O O . VAL A 1 281 ? 8.201 3.459 9.041 1.00 92.62 281 VAL A O 1
ATOM 2194 N N . CYS A 1 282 ? 8.369 2.733 11.149 1.00 92.81 282 CYS A N 1
ATOM 2195 C CA . CYS A 1 282 ? 9.793 3.060 11.262 1.00 92.81 282 CYS A CA 1
ATOM 2196 C C . CYS A 1 282 ? 10.648 2.349 10.201 1.00 92.81 282 CYS A C 1
ATOM 2198 O O . CYS A 1 282 ? 11.610 2.932 9.702 1.00 92.81 282 CYS A O 1
ATOM 2200 N N . LEU A 1 283 ? 10.316 1.104 9.842 1.00 88.38 283 LEU A N 1
ATOM 2201 C CA . LEU A 1 283 ? 11.063 0.329 8.850 1.00 88.38 283 LEU A CA 1
ATOM 2202 C C . LEU A 1 283 ? 10.760 0.763 7.410 1.00 88.38 283 LEU A C 1
ATOM 2204 O O . LEU A 1 283 ? 11.687 0.778 6.600 1.00 88.38 283 LEU A O 1
ATOM 2208 N N . ARG A 1 284 ? 9.529 1.190 7.094 1.00 88.94 284 ARG A N 1
ATOM 2209 C CA . ARG A 1 284 ? 9.211 1.867 5.823 1.00 88.94 284 ARG A CA 1
ATOM 2210 C C . ARG A 1 284 ? 9.961 3.194 5.704 1.00 88.94 284 ARG A C 1
ATOM 2212 O O . ARG A 1 284 ? 10.768 3.337 4.793 1.00 88.94 284 ARG A O 1
ATOM 2219 N N . VAL A 1 285 ? 9.797 4.100 6.672 1.00 93.00 285 VAL A N 1
ATOM 2220 C CA . VAL A 1 285 ? 10.478 5.410 6.710 1.00 93.00 285 VAL A CA 1
ATOM 2221 C C . VAL A 1 285 ? 11.997 5.257 6.568 1.00 93.00 285 VAL A C 1
ATOM 2223 O O . VAL A 1 285 ? 12.605 5.900 5.715 1.00 93.00 285 VAL A O 1
ATOM 2226 N N . SER A 1 286 ? 12.612 4.353 7.339 1.00 90.88 286 SER A N 1
ATOM 2227 C CA . SER A 1 286 ? 14.050 4.061 7.255 1.00 90.88 286 SER A CA 1
ATOM 2228 C C . SER A 1 286 ? 14.461 3.511 5.881 1.00 90.88 286 SER A C 1
ATOM 2230 O O . SER A 1 286 ? 15.475 3.934 5.325 1.00 90.88 286 SER A O 1
ATOM 2232 N N . SER A 1 287 ? 13.648 2.628 5.286 1.00 86.69 287 SER A N 1
ATOM 2233 C CA . SER A 1 287 ? 13.892 2.102 3.936 1.00 86.69 287 SER A CA 1
ATOM 2234 C C . SER A 1 287 ? 13.861 3.201 2.876 1.00 86.69 287 SER A C 1
ATOM 2236 O O . SER A 1 287 ? 14.765 3.263 2.051 1.00 86.69 287 SER A O 1
ATOM 2238 N N . CYS A 1 288 ? 12.870 4.092 2.916 1.00 91.50 288 CYS A N 1
ATOM 2239 C CA . CYS A 1 288 ? 12.731 5.187 1.955 1.00 91.50 288 CYS A CA 1
ATOM 2240 C C . CYS A 1 288 ? 13.892 6.183 2.065 1.00 91.50 288 CYS A C 1
ATOM 2242 O O . CYS A 1 288 ? 14.523 6.504 1.061 1.00 91.50 288 CYS A O 1
ATOM 2244 N N . LEU A 1 289 ? 14.262 6.579 3.289 1.00 93.00 289 LEU A N 1
ATOM 2245 C CA . LEU A 1 289 ? 15.422 7.444 3.537 1.00 93.00 289 LEU A CA 1
ATOM 2246 C C . LEU A 1 289 ? 16.750 6.800 3.090 1.00 93.00 289 LEU A C 1
ATOM 2248 O O . LEU A 1 289 ? 17.682 7.516 2.723 1.00 93.00 289 LEU A O 1
ATOM 2252 N N . TYR A 1 290 ? 16.857 5.467 3.112 1.00 89.12 290 TYR A N 1
ATOM 2253 C CA . TYR A 1 290 ? 18.033 4.742 2.626 1.00 89.12 290 TYR A CA 1
ATOM 2254 C C . TYR A 1 290 ? 18.051 4.602 1.094 1.00 89.12 290 TYR A C 1
ATOM 2256 O O . TYR A 1 290 ? 19.073 4.895 0.477 1.00 89.12 290 TYR A O 1
ATOM 2264 N N . LEU A 1 291 ? 16.918 4.268 0.466 1.00 87.00 291 LEU A N 1
ATOM 2265 C CA . LEU A 1 291 ? 16.776 4.237 -0.996 1.00 87.00 291 LEU A CA 1
ATOM 2266 C C . LEU A 1 291 ? 16.997 5.623 -1.627 1.00 87.00 291 LEU A C 1
ATOM 2268 O O . LEU A 1 291 ? 17.568 5.715 -2.708 1.00 87.00 291 LEU A O 1
ATOM 2272 N N . VAL A 1 292 ? 16.623 6.705 -0.937 1.00 92.06 292 VAL A N 1
ATOM 2273 C CA . VAL A 1 292 ? 16.930 8.080 -1.364 1.00 92.06 292 VAL A CA 1
ATOM 2274 C C . VAL A 1 292 ? 18.422 8.414 -1.237 1.00 92.06 292 VAL A C 1
ATOM 2276 O O . VAL A 1 292 ? 18.939 9.105 -2.112 1.00 92.06 292 VAL A O 1
ATOM 2279 N N . LYS A 1 293 ? 19.154 7.888 -0.237 1.00 91.31 293 LYS A N 1
ATOM 2280 C CA . LYS A 1 293 ? 20.630 8.004 -0.225 1.00 91.31 293 LYS A CA 1
ATOM 2281 C C . LYS A 1 293 ? 21.234 7.334 -1.472 1.00 91.31 293 LYS A C 1
ATOM 2283 O O . LYS A 1 293 ? 22.081 7.936 -2.125 1.00 91.31 293 LYS A O 1
ATOM 2288 N N . GLU A 1 294 ? 20.777 6.125 -1.805 1.00 86.69 294 GLU A N 1
ATOM 2289 C CA . GLU A 1 294 ? 21.248 5.362 -2.973 1.00 86.69 294 GLU A CA 1
ATOM 2290 C C . GLU A 1 294 ? 20.916 6.070 -4.301 1.00 86.69 294 GLU A C 1
ATOM 2292 O O . GLU A 1 294 ? 21.762 6.166 -5.186 1.00 86.69 294 GLU A O 1
ATOM 2297 N N . LEU A 1 295 ? 19.701 6.621 -4.434 1.00 87.56 295 LEU A N 1
ATOM 2298 C CA . LEU A 1 295 ? 19.227 7.302 -5.644 1.00 87.56 295 LEU A CA 1
ATOM 2299 C C . LEU A 1 295 ? 20.165 8.433 -6.090 1.00 87.56 295 LEU A C 1
ATOM 2301 O O . LEU A 1 295 ? 20.495 8.508 -7.276 1.00 87.56 295 LEU A O 1
ATOM 2305 N N . TYR A 1 296 ? 20.600 9.269 -5.143 1.00 88.19 296 TYR A N 1
ATOM 2306 C CA . TYR A 1 296 ? 21.414 10.464 -5.391 1.00 88.19 296 TYR A CA 1
ATOM 2307 C C . TYR A 1 296 ? 22.936 10.255 -5.253 1.00 88.19 296 TYR A C 1
ATOM 2309 O O . TYR A 1 296 ? 23.674 11.222 -5.430 1.00 88.19 296 TYR A O 1
ATOM 2317 N N . GLU A 1 297 ? 23.407 9.046 -4.924 1.00 86.44 297 GLU A N 1
ATOM 2318 C CA . GLU A 1 297 ? 24.837 8.670 -4.814 1.00 86.44 297 GLU A CA 1
ATOM 2319 C C . GLU A 1 297 ? 25.689 9.557 -3.883 1.00 86.44 297 GLU A C 1
ATOM 2321 O O . GLU A 1 297 ? 26.899 9.691 -4.054 1.00 86.44 297 GLU A O 1
ATOM 2326 N N . ARG A 1 298 ? 25.072 10.172 -2.865 1.00 88.25 298 ARG A N 1
ATOM 2327 C CA . ARG A 1 298 ? 25.767 11.049 -1.907 1.00 88.25 298 ARG A CA 1
ATOM 2328 C C . ARG A 1 298 ? 25.922 10.379 -0.553 1.00 88.25 298 ARG A C 1
ATOM 2330 O O . ARG A 1 298 ? 24.948 10.171 0.170 1.00 88.25 298 ARG A O 1
ATOM 2337 N N . GLU A 1 299 ? 27.168 10.094 -0.192 1.00 87.69 299 GLU A N 1
ATOM 2338 C CA . GLU A 1 299 ? 27.523 9.435 1.064 1.00 87.69 299 GLU A CA 1
ATOM 2339 C C . GLU A 1 299 ? 27.047 10.227 2.297 1.00 87.69 299 GLU A C 1
ATOM 2341 O O . GLU A 1 299 ? 26.424 9.648 3.196 1.00 87.69 299 GLU A O 1
ATOM 2346 N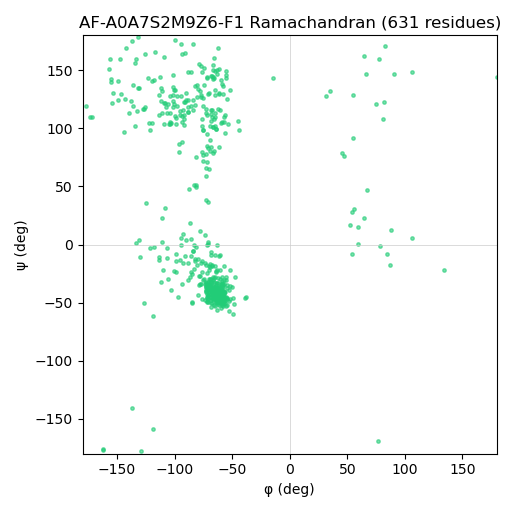 N . ASP A 1 300 ? 27.269 11.545 2.265 1.00 92.44 300 ASP A N 1
ATOM 2347 C CA . ASP A 1 300 ? 27.186 12.468 3.405 1.00 92.44 300 ASP A CA 1
ATOM 2348 C C . ASP A 1 300 ? 25.810 13.113 3.638 1.00 92.44 300 ASP A C 1
ATOM 2350 O O . ASP A 1 300 ? 25.673 13.950 4.529 1.00 92.44 300 ASP A O 1
ATOM 2354 N N . MET A 1 301 ? 24.770 12.751 2.868 1.00 94.19 301 MET A N 1
ATOM 2355 C CA . MET A 1 301 ? 23.441 13.365 3.028 1.00 94.19 301 MET A CA 1
ATOM 2356 C C . MET A 1 301 ? 22.940 13.263 4.471 1.00 94.19 301 MET A C 1
ATOM 2358 O O . MET A 1 301 ? 22.783 12.158 5.007 1.00 94.19 301 MET A O 1
ATOM 2362 N N . THR A 1 302 ? 22.585 14.398 5.065 1.00 96.19 302 THR A N 1
ATOM 2363 C CA . THR A 1 302 ? 21.962 14.466 6.392 1.00 96.19 302 THR A CA 1
ATOM 2364 C C . THR A 1 302 ? 20.564 13.834 6.392 1.00 96.19 302 THR A C 1
ATOM 2366 O O . THR A 1 302 ? 19.925 13.659 5.352 1.00 96.19 302 THR A O 1
ATOM 2369 N N . THR A 1 303 ? 20.041 13.471 7.567 1.00 94.62 303 THR A N 1
ATOM 2370 C CA . THR A 1 303 ? 18.690 12.887 7.687 1.00 94.62 303 THR A CA 1
ATOM 2371 C C . THR A 1 303 ? 17.588 13.851 7.239 1.00 94.62 303 THR A C 1
ATOM 2373 O O . THR A 1 303 ? 16.600 13.416 6.647 1.00 94.62 303 THR A O 1
ATOM 2376 N N . THR A 1 304 ? 17.773 15.155 7.457 1.00 96.00 304 THR A N 1
ATOM 2377 C CA . THR A 1 304 ? 16.867 16.219 7.006 1.00 96.00 304 THR A CA 1
ATOM 2378 C C . THR A 1 304 ? 16.901 16.400 5.489 1.00 96.00 304 THR A C 1
ATOM 2380 O O . THR A 1 304 ? 15.844 16.561 4.883 1.00 96.00 304 THR A O 1
ATOM 2383 N N . GLU A 1 305 ? 18.067 16.295 4.843 1.00 96.31 305 GLU A N 1
ATOM 2384 C CA . GLU A 1 305 ? 18.161 16.272 3.377 1.00 96.31 305 GLU A CA 1
ATOM 2385 C C . GLU A 1 305 ? 17.506 15.028 2.781 1.00 96.31 305 GLU A C 1
ATOM 2387 O O . GLU A 1 305 ? 16.713 15.155 1.852 1.00 96.31 305 GLU A O 1
ATOM 2392 N N . ARG A 1 306 ? 17.753 13.832 3.336 1.00 95.69 306 ARG A N 1
ATOM 2393 C CA . ARG A 1 306 ? 17.087 12.601 2.871 1.00 95.69 306 ARG A CA 1
ATOM 2394 C C . ARG A 1 306 ? 15.568 12.726 2.979 1.00 95.69 306 ARG A C 1
ATOM 2396 O O . ARG A 1 306 ? 14.870 12.361 2.038 1.00 95.69 306 ARG A O 1
ATOM 2403 N N . LEU A 1 307 ? 15.050 13.301 4.068 1.00 96.50 307 LEU A N 1
ATOM 2404 C CA . LEU A 1 307 ? 13.620 13.585 4.227 1.00 96.50 307 LEU A CA 1
ATOM 2405 C C . LEU A 1 307 ? 13.114 14.598 3.185 1.00 96.50 307 LEU A C 1
ATOM 2407 O O . LEU A 1 307 ? 12.091 14.360 2.547 1.00 96.50 307 LEU A O 1
ATOM 2411 N N . LYS A 1 308 ? 13.855 15.692 2.967 1.00 96.56 308 LYS A N 1
ATOM 2412 C CA . LYS A 1 308 ? 13.555 16.718 1.957 1.00 96.56 308 LYS A CA 1
ATOM 2413 C C . LYS A 1 308 ? 13.463 16.118 0.550 1.00 96.56 308 LYS A C 1
ATOM 2415 O O . LYS A 1 308 ? 12.508 16.403 -0.167 1.00 96.56 308 LYS A O 1
ATOM 2420 N N . TYR A 1 309 ? 14.423 15.278 0.166 1.00 96.19 309 TYR A N 1
ATOM 2421 C CA . TYR A 1 309 ? 14.418 14.588 -1.123 1.00 96.19 309 TYR A CA 1
ATOM 2422 C C . TYR A 1 309 ? 13.320 13.518 -1.206 1.00 96.19 309 TYR A C 1
ATOM 2424 O O . TYR A 1 309 ? 12.666 13.429 -2.234 1.00 96.19 309 TYR A O 1
ATOM 2432 N N . THR A 1 310 ? 13.032 12.789 -0.122 1.00 96.12 310 THR A N 1
ATOM 2433 C CA . THR A 1 310 ? 11.928 11.807 -0.063 1.00 96.12 310 THR A CA 1
ATOM 2434 C C . THR A 1 310 ? 10.574 12.462 -0.366 1.00 96.12 310 THR A C 1
ATOM 2436 O O . THR A 1 310 ? 9.876 12.048 -1.290 1.00 96.12 310 THR A O 1
ATOM 2439 N N . ILE A 1 311 ? 10.245 13.548 0.348 1.00 96.94 311 ILE A N 1
ATOM 2440 C CA . ILE A 1 311 ? 9.018 14.335 0.133 1.00 96.94 311 ILE A CA 1
ATOM 2441 C C . ILE A 1 311 ? 8.970 14.891 -1.297 1.00 96.94 311 ILE A C 1
ATOM 2443 O O . ILE A 1 311 ? 7.935 14.814 -1.959 1.00 96.94 311 ILE A O 1
ATOM 2447 N N . LEU A 1 312 ? 10.096 15.415 -1.794 1.00 96.25 312 LEU A N 1
ATOM 2448 C CA . LEU A 1 312 ? 10.197 15.950 -3.149 1.00 96.25 312 LEU A CA 1
ATOM 2449 C C . LEU A 1 312 ? 9.949 14.881 -4.223 1.00 96.25 312 LEU A C 1
ATOM 2451 O O . LEU A 1 312 ? 9.205 15.153 -5.156 1.00 96.25 312 LEU A O 1
ATOM 2455 N N . THR A 1 313 ? 10.527 13.682 -4.108 1.00 95.00 313 THR A N 1
ATOM 2456 C CA . THR A 1 313 ? 10.319 12.591 -5.077 1.00 95.00 313 THR A CA 1
ATOM 2457 C C . THR A 1 313 ? 8.865 12.105 -5.076 1.00 95.00 313 THR A C 1
ATOM 2459 O O . THR A 1 313 ? 8.313 11.819 -6.140 1.00 95.00 313 THR A O 1
ATOM 2462 N N . ALA A 1 314 ? 8.208 12.075 -3.910 1.00 95.19 314 ALA A N 1
ATOM 2463 C CA . ALA A 1 314 ? 6.783 11.765 -3.804 1.00 95.19 314 ALA A CA 1
ATOM 2464 C C . ALA A 1 314 ? 5.892 12.839 -4.465 1.00 95.19 314 ALA A C 1
ATOM 2466 O O . ALA A 1 314 ? 5.005 12.492 -5.250 1.00 95.19 314 ALA A O 1
ATOM 2467 N N . GLU A 1 315 ? 6.146 14.135 -4.230 1.00 96.00 315 GLU A N 1
ATOM 2468 C CA . GLU A 1 315 ? 5.461 15.230 -4.943 1.00 96.00 315 GLU A CA 1
ATOM 2469 C C . GLU A 1 315 ? 5.751 15.204 -6.450 1.00 96.00 315 GLU A C 1
ATOM 2471 O O . GLU A 1 315 ? 4.827 15.352 -7.248 1.00 96.00 315 GLU A O 1
ATOM 2476 N N . GLU A 1 316 ? 7.005 14.978 -6.859 1.00 95.00 316 GLU A N 1
ATOM 2477 C CA . GLU A 1 316 ? 7.400 14.921 -8.268 1.00 95.00 316 GLU A CA 1
ATOM 2478 C C . GLU A 1 316 ? 6.645 13.809 -8.999 1.00 95.00 316 GLU A C 1
ATOM 2480 O O . GLU A 1 316 ? 6.022 14.064 -10.028 1.00 95.00 316 GLU A O 1
ATOM 2485 N N . SER A 1 317 ? 6.621 12.597 -8.434 1.00 93.25 317 SER A N 1
ATOM 2486 C CA . SER A 1 317 ? 5.876 11.469 -8.998 1.00 93.25 317 SER A CA 1
ATOM 2487 C C . SER A 1 317 ? 4.364 11.740 -9.032 1.00 93.25 317 SER A C 1
ATOM 2489 O O . SER A 1 317 ? 3.728 11.488 -10.059 1.00 93.25 317 SER A O 1
ATOM 2491 N N . THR A 1 318 ? 3.801 12.336 -7.972 1.00 93.06 318 THR A N 1
ATOM 2492 C CA . THR A 1 318 ? 2.362 12.653 -7.850 1.00 93.06 318 THR A CA 1
ATOM 2493 C C . THR A 1 318 ? 1.890 13.728 -8.835 1.00 93.06 318 THR A C 1
ATOM 2495 O O . THR A 1 318 ? 0.789 13.626 -9.372 1.00 93.06 318 THR A O 1
ATOM 2498 N N . LEU A 1 319 ? 2.700 14.764 -9.070 1.00 95.00 319 LEU A N 1
ATOM 2499 C CA . LEU A 1 319 ? 2.380 15.884 -9.965 1.00 95.00 319 LEU A CA 1
ATOM 2500 C C . LEU A 1 319 ? 2.863 15.653 -11.408 1.00 95.00 319 LEU A C 1
ATOM 2502 O O . LEU A 1 319 ? 2.538 16.436 -12.299 1.00 95.00 319 LEU A O 1
ATOM 2506 N N . SER A 1 320 ? 3.669 14.619 -11.664 1.00 94.25 320 SER A N 1
ATOM 2507 C CA . SER A 1 320 ? 4.199 14.358 -13.005 1.00 94.25 320 SER A CA 1
ATOM 2508 C C . SER A 1 320 ? 3.112 13.977 -14.017 1.00 94.25 320 SER A C 1
ATOM 2510 O O . SER A 1 320 ? 2.149 13.262 -13.735 1.00 94.25 320 SER A O 1
ATOM 2512 N N . GLY A 1 321 ? 3.290 14.441 -15.253 1.00 94.19 321 GLY A N 1
ATOM 2513 C CA . GLY A 1 321 ? 2.412 14.142 -16.378 1.00 94.19 321 GLY A CA 1
ATOM 2514 C C . GLY A 1 321 ? 2.657 12.729 -16.900 1.00 94.19 321 GLY A C 1
ATOM 2515 O O . GLY A 1 321 ? 3.350 12.560 -17.904 1.00 94.19 321 GLY A O 1
ATOM 2516 N N . LYS A 1 322 ? 2.102 11.722 -16.217 1.00 92.75 322 LYS A N 1
ATOM 2517 C CA . LYS A 1 322 ? 2.221 10.299 -16.572 1.00 92.75 322 LYS A CA 1
ATOM 2518 C C . LYS A 1 322 ? 1.184 9.865 -17.616 1.00 92.75 322 LYS A C 1
ATOM 2520 O O . LYS A 1 322 ? -0.021 10.004 -17.406 1.00 92.75 322 LYS A O 1
ATOM 2525 N N . VAL A 1 323 ? 1.640 9.296 -18.736 1.00 91.62 323 VAL A N 1
ATOM 2526 C CA . VAL A 1 323 ? 0.809 8.460 -19.617 1.00 91.62 323 VAL A CA 1
ATOM 2527 C C . VAL A 1 323 ? 0.907 7.033 -19.114 1.00 91.62 323 VAL A C 1
ATOM 2529 O O . VAL A 1 323 ? 2.000 6.477 -19.096 1.00 91.62 323 VAL A O 1
ATOM 2532 N N . HIS A 1 324 ? -0.221 6.397 -18.822 1.00 88.50 324 HIS A N 1
ATOM 2533 C CA . HIS A 1 324 ? -0.261 4.938 -18.718 1.00 88.50 324 HIS A CA 1
ATOM 2534 C C . HIS A 1 324 ? -0.723 4.389 -20.068 1.00 88.50 324 HIS A C 1
ATOM 2536 O O . HIS A 1 324 ? -1.840 4.685 -20.507 1.00 88.50 324 HIS A O 1
ATOM 2542 N N . LYS A 1 325 ? 0.147 3.646 -20.755 1.00 87.25 325 LYS A N 1
ATOM 2543 C CA . LYS A 1 325 ? -0.159 2.943 -22.004 1.00 87.25 325 LYS A CA 1
ATOM 2544 C C . LYS A 1 325 ? -0.372 1.471 -21.679 1.00 87.25 325 LYS A C 1
ATOM 2546 O O . LYS A 1 325 ? 0.508 0.834 -21.111 1.00 87.25 325 LYS A O 1
ATOM 2551 N N . ASN A 1 326 ? -1.534 0.943 -22.035 1.00 83.44 326 ASN A N 1
ATOM 2552 C CA . ASN A 1 326 ? -1.826 -0.477 -21.910 1.00 83.44 326 ASN A CA 1
ATOM 2553 C C . ASN A 1 326 ? -1.597 -1.148 -23.263 1.00 83.44 326 ASN A C 1
ATOM 2555 O O . ASN A 1 326 ? -2.265 -0.786 -24.235 1.00 83.44 326 ASN A O 1
ATOM 2559 N N . TYR A 1 327 ? -0.683 -2.109 -23.328 1.00 82.00 327 TYR A N 1
ATOM 2560 C CA . TYR A 1 327 ? -0.439 -2.912 -24.519 1.00 82.00 327 TYR A CA 1
ATOM 2561 C C . TYR A 1 327 ? -0.872 -4.350 -24.279 1.00 82.00 327 TYR A C 1
ATOM 2563 O O . TYR A 1 327 ? -0.524 -4.953 -23.262 1.00 82.00 327 TYR A O 1
ATOM 2571 N N . VAL A 1 328 ? -1.578 -4.901 -25.262 1.00 79.31 328 VAL A N 1
ATOM 2572 C CA . VAL A 1 328 ? -1.850 -6.334 -25.341 1.00 79.31 328 VAL A CA 1
ATOM 2573 C C . VAL A 1 328 ? -0.961 -6.913 -26.431 1.00 79.31 328 VAL A C 1
ATOM 2575 O O . VAL A 1 328 ? -1.051 -6.482 -27.582 1.00 79.31 328 VAL A O 1
ATOM 2578 N N . TYR A 1 329 ? -0.110 -7.873 -26.070 1.00 78.75 329 TYR A N 1
ATOM 2579 C CA . TYR A 1 329 ? 0.683 -8.640 -27.028 1.00 78.75 329 TYR A CA 1
ATOM 2580 C C . TYR A 1 329 ? 0.437 -10.139 -26.882 1.00 78.75 329 TYR A C 1
ATOM 2582 O O . TYR A 1 329 ? 0.243 -10.660 -25.784 1.00 78.75 329 TYR A O 1
ATOM 2590 N N . ASP A 1 330 ? 0.436 -10.806 -28.029 1.00 74.25 330 ASP A N 1
ATOM 2591 C CA . ASP A 1 330 ? 0.486 -12.257 -28.153 1.00 74.25 330 ASP A CA 1
ATOM 2592 C C . ASP A 1 330 ? 1.962 -12.660 -28.237 1.00 74.25 330 ASP A C 1
ATOM 2594 O O . ASP A 1 330 ? 2.739 -12.036 -28.970 1.00 74.25 330 ASP A O 1
ATOM 2598 N N . SER A 1 331 ? 2.377 -13.635 -27.435 1.00 70.25 331 SER A N 1
ATOM 2599 C CA . SER A 1 331 ? 3.742 -14.153 -27.455 1.00 70.25 331 SER A CA 1
ATOM 2600 C C . SER A 1 331 ? 3.786 -15.569 -26.895 1.00 70.25 331 SER A C 1
ATOM 2602 O O . SER A 1 331 ? 3.039 -15.929 -25.985 1.00 70.25 331 SER A O 1
ATOM 2604 N N . ASN A 1 332 ? 4.754 -16.347 -27.372 1.00 68.69 332 ASN A N 1
ATOM 2605 C CA . ASN A 1 332 ? 5.224 -17.518 -26.646 1.00 68.69 332 ASN A CA 1
ATOM 2606 C C . ASN A 1 332 ? 5.742 -17.071 -25.260 1.00 68.69 332 ASN A C 1
ATOM 2608 O O . ASN A 1 332 ? 6.426 -16.043 -25.155 1.00 68.69 332 ASN A O 1
ATOM 2612 N N . VAL A 1 333 ? 5.419 -17.838 -24.212 1.00 63.47 333 VAL A N 1
ATOM 2613 C CA . VAL A 1 333 ? 5.803 -17.569 -22.812 1.00 63.47 333 VAL A CA 1
ATOM 2614 C C . VAL A 1 333 ? 7.310 -17.317 -22.645 1.00 63.47 333 VAL A C 1
ATOM 2616 O O . VAL A 1 333 ? 7.710 -16.464 -21.851 1.00 63.47 333 VAL A O 1
ATOM 2619 N N . TYR A 1 334 ? 8.151 -18.004 -23.420 1.00 61.72 334 TYR A N 1
ATOM 2620 C CA . TYR A 1 334 ? 9.609 -17.944 -23.294 1.00 61.72 334 TYR A CA 1
ATOM 2621 C C . TYR A 1 334 ? 10.259 -16.714 -23.966 1.00 61.72 334 TYR A C 1
ATOM 2623 O O . TYR A 1 334 ? 11.380 -16.355 -23.607 1.00 61.72 334 TYR A O 1
ATOM 2631 N N . ASP A 1 335 ? 9.571 -16.013 -24.881 1.00 63.88 335 ASP A N 1
ATOM 2632 C CA . ASP A 1 335 ? 10.123 -14.851 -25.623 1.00 63.88 335 ASP A CA 1
ATOM 2633 C C . ASP A 1 335 ? 10.020 -13.525 -24.816 1.00 63.88 335 ASP A C 1
ATOM 2635 O O . ASP A 1 335 ? 10.503 -12.480 -25.254 1.00 63.88 335 ASP A O 1
ATOM 2639 N N . LEU A 1 336 ? 9.452 -13.571 -23.595 1.00 59.44 336 LEU A N 1
ATOM 2640 C CA . LEU A 1 336 ? 9.264 -12.462 -22.632 1.00 59.44 336 LEU A CA 1
ATOM 2641 C C . LEU A 1 336 ? 10.449 -11.481 -22.557 1.00 59.44 336 LEU A C 1
ATOM 2643 O O . LEU A 1 336 ? 10.277 -10.262 -22.581 1.00 59.44 336 LEU A O 1
ATOM 2647 N N . LYS A 1 337 ? 11.671 -12.021 -22.483 1.00 59.62 337 LYS A N 1
ATOM 2648 C CA . LYS A 1 337 ? 12.914 -11.254 -22.290 1.00 59.62 337 LYS A CA 1
ATOM 2649 C C . LYS A 1 337 ? 13.339 -10.458 -23.536 1.00 59.62 337 LYS A C 1
ATOM 2651 O O . LYS A 1 337 ? 14.135 -9.533 -23.423 1.00 59.62 337 LYS A O 1
ATOM 2656 N N . ARG A 1 338 ? 12.799 -10.808 -24.709 1.00 58.28 338 ARG A N 1
ATOM 2657 C CA . ARG A 1 338 ? 13.098 -10.226 -26.030 1.00 58.28 338 ARG A CA 1
ATOM 2658 C C . ARG A 1 338 ? 12.156 -9.076 -26.409 1.00 58.28 338 ARG A C 1
ATOM 2660 O O . ARG A 1 338 ? 12.447 -8.293 -27.310 1.00 58.28 338 ARG A O 1
ATOM 2667 N N . LEU A 1 339 ? 11.026 -8.952 -25.710 1.00 58.91 339 LEU A N 1
ATOM 2668 C CA . LEU A 1 339 ? 10.061 -7.866 -25.907 1.00 58.91 339 LEU A CA 1
ATOM 2669 C C . LEU A 1 339 ? 10.565 -6.524 -25.358 1.00 58.91 339 LEU A C 1
ATOM 2671 O O . LEU A 1 339 ? 10.333 -5.489 -25.980 1.00 58.91 339 LEU A O 1
ATOM 2675 N N . ASP A 1 340 ? 11.288 -6.526 -24.233 1.00 60.44 340 ASP A N 1
ATOM 2676 C CA . ASP A 1 340 ? 11.851 -5.292 -23.664 1.00 60.44 340 ASP A CA 1
ATOM 2677 C C . ASP A 1 340 ? 13.095 -4.787 -24.421 1.00 60.44 340 ASP A C 1
ATOM 2679 O O . ASP A 1 340 ? 13.349 -3.587 -24.408 1.00 60.44 340 ASP A O 1
ATOM 2683 N N . SER A 1 341 ? 13.830 -5.652 -25.137 1.00 60.06 341 SER A N 1
ATOM 2684 C CA . SER A 1 341 ? 14.966 -5.235 -25.978 1.00 60.06 341 SER A CA 1
ATOM 2685 C C . SER A 1 341 ? 14.544 -4.640 -27.324 1.00 60.06 341 SER A C 1
ATOM 2687 O O . SER A 1 341 ? 15.204 -3.736 -27.832 1.00 60.06 341 SER A O 1
ATOM 2689 N N . ASN A 1 342 ? 13.456 -5.141 -27.917 1.00 55.66 342 ASN A N 1
ATOM 2690 C CA . ASN A 1 342 ? 13.093 -4.818 -29.300 1.00 55.66 342 ASN A CA 1
ATOM 2691 C C . ASN A 1 342 ? 12.081 -3.664 -29.425 1.00 55.66 342 ASN A C 1
ATOM 2693 O O . ASN A 1 342 ? 11.898 -3.135 -30.518 1.00 55.66 342 ASN A O 1
ATOM 2697 N N . SER A 1 343 ? 11.436 -3.250 -28.331 1.00 55.50 343 SER A N 1
ATOM 2698 C CA . SER A 1 343 ? 10.333 -2.272 -28.339 1.00 55.50 343 SER A CA 1
ATOM 2699 C C . SER A 1 343 ? 10.718 -0.838 -28.736 1.00 55.50 343 SER A C 1
ATOM 2701 O O . SER A 1 343 ? 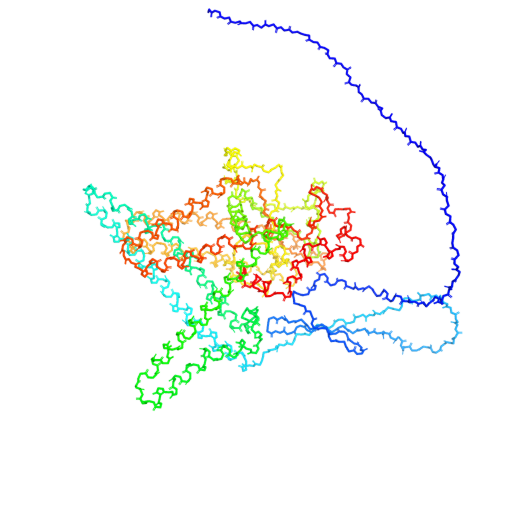9.835 -0.059 -29.090 1.00 55.50 343 SER A O 1
ATOM 2703 N N . MET A 1 344 ? 12.008 -0.478 -28.703 1.00 54.50 344 MET A N 1
ATOM 2704 C CA . MET A 1 344 ? 12.489 0.868 -29.063 1.00 54.50 344 MET A CA 1
ATOM 2705 C C . MET A 1 344 ? 13.049 0.999 -30.489 1.00 54.50 344 MET A C 1
ATOM 2707 O O . MET A 1 344 ? 13.201 2.120 -30.969 1.00 54.50 344 MET A O 1
ATOM 2711 N N . ILE A 1 345 ? 13.330 -0.102 -31.196 1.00 55.50 345 ILE A N 1
ATOM 2712 C CA . ILE A 1 345 ? 13.901 -0.059 -32.555 1.00 55.50 345 ILE A CA 1
ATOM 2713 C C . ILE A 1 345 ? 12.759 -0.182 -33.575 1.00 55.50 345 ILE A C 1
ATOM 2715 O O . ILE A 1 345 ? 12.474 -1.253 -34.108 1.00 55.50 345 ILE A O 1
ATOM 2719 N N . GLY A 1 346 ? 12.065 0.936 -33.807 1.00 51.66 346 GLY A N 1
ATOM 2720 C CA . GLY A 1 346 ? 10.845 1.026 -34.624 1.00 51.66 346 GLY A CA 1
ATOM 2721 C C . GLY A 1 346 ? 11.054 0.893 -36.138 1.00 51.66 346 GLY A C 1
ATOM 2722 O O . GLY A 1 346 ? 10.705 1.811 -36.873 1.00 51.66 346 GLY A O 1
ATOM 2723 N N . GLY A 1 347 ? 11.622 -0.227 -36.601 1.00 47.47 347 GLY A N 1
ATOM 2724 C CA . GLY A 1 347 ? 11.917 -0.489 -38.020 1.00 47.47 347 GLY A CA 1
ATOM 2725 C C . GLY A 1 347 ? 11.514 -1.872 -38.557 1.00 47.47 347 GLY A C 1
ATOM 2726 O O . GLY A 1 347 ? 11.770 -2.152 -39.723 1.00 47.47 347 GLY A O 1
ATOM 2727 N N . GLY A 1 348 ? 10.907 -2.744 -37.739 1.00 50.34 348 GLY A N 1
ATOM 2728 C CA . GLY A 1 348 ? 10.447 -4.084 -38.141 1.00 50.34 348 GLY A CA 1
ATOM 2729 C C . GLY A 1 348 ? 8.920 -4.204 -38.109 1.00 50.34 348 GLY A C 1
ATOM 2730 O O . GLY A 1 348 ? 8.303 -3.870 -37.102 1.00 50.34 348 GLY A O 1
ATOM 2731 N N . ASN A 1 349 ? 8.312 -4.671 -39.202 1.00 52.66 349 ASN A N 1
ATOM 2732 C CA . ASN A 1 349 ? 6.900 -4.395 -39.506 1.00 52.66 349 ASN A CA 1
ATOM 2733 C C . ASN A 1 349 ? 5.866 -5.324 -38.816 1.00 52.66 349 ASN A C 1
ATOM 2735 O O . ASN A 1 349 ? 4.708 -4.941 -38.674 1.00 52.66 349 ASN A O 1
ATOM 2739 N N . ASP A 1 350 ? 6.267 -6.523 -38.362 1.00 51.94 350 ASP A N 1
ATOM 2740 C CA . ASP A 1 350 ? 5.344 -7.668 -38.181 1.00 51.94 350 ASP A CA 1
ATOM 2741 C C . ASP A 1 350 ? 5.306 -8.323 -36.776 1.00 51.94 350 ASP A C 1
ATOM 2743 O O . ASP A 1 350 ? 5.085 -9.525 -36.637 1.00 51.94 350 ASP A O 1
ATOM 2747 N N . LYS A 1 351 ? 5.450 -7.551 -35.688 1.00 56.53 351 LYS A N 1
ATOM 2748 C CA . LYS A 1 351 ? 4.934 -7.971 -34.361 1.00 56.53 351 LYS A CA 1
ATOM 2749 C C . LYS A 1 351 ? 3.931 -6.937 -33.843 1.00 56.53 351 LYS A C 1
ATOM 2751 O O . LYS A 1 351 ? 4.302 -5.889 -33.321 1.00 56.53 351 LYS A O 1
ATOM 2756 N N . ALA A 1 352 ? 2.642 -7.233 -34.030 1.00 55.00 352 ALA A N 1
ATOM 2757 C CA . ALA A 1 352 ? 1.530 -6.295 -33.858 1.00 55.00 352 ALA A CA 1
ATOM 2758 C C . ALA A 1 352 ? 1.252 -5.924 -32.384 1.00 55.00 352 ALA A C 1
ATOM 2760 O O . ALA A 1 352 ? 0.356 -6.467 -31.737 1.00 55.00 352 ALA A O 1
ATOM 2761 N N . LEU A 1 353 ? 2.007 -4.955 -31.861 1.00 64.81 353 LEU A N 1
ATOM 2762 C CA . LEU A 1 353 ? 1.831 -4.388 -30.524 1.00 64.81 353 LEU A CA 1
ATOM 2763 C C . LEU A 1 353 ? 0.534 -3.556 -30.443 1.00 64.81 353 LEU A C 1
ATOM 2765 O O . LEU A 1 353 ? 0.522 -2.349 -30.697 1.00 64.81 353 LEU A O 1
ATOM 2769 N N . TYR A 1 354 ? -0.582 -4.188 -30.079 1.00 72.62 354 TYR A N 1
ATOM 2770 C CA . TYR A 1 354 ? -1.871 -3.505 -29.997 1.00 72.62 354 TYR A CA 1
ATOM 2771 C C . TYR A 1 354 ? -1.960 -2.618 -28.746 1.00 72.62 354 TYR A C 1
ATOM 2773 O O . TYR A 1 354 ? -2.307 -3.078 -27.655 1.00 72.62 354 TYR A O 1
ATOM 2781 N N . LEU A 1 355 ? -1.724 -1.311 -28.920 1.00 79.00 355 LEU A N 1
ATOM 2782 C CA . LEU A 1 355 ? -2.080 -0.291 -27.930 1.00 79.00 355 LEU A CA 1
ATOM 2783 C C . LEU A 1 355 ? -3.592 -0.371 -27.649 1.00 79.00 355 LEU A C 1
ATOM 2785 O O . LEU A 1 355 ? -4.434 -0.067 -28.499 1.00 79.00 355 LEU A O 1
ATOM 2789 N N . TYR A 1 356 ? -3.940 -0.830 -26.451 1.00 72.12 356 TYR A N 1
ATOM 2790 C CA . TYR A 1 356 ? -5.314 -1.067 -26.033 1.00 72.12 356 TYR A CA 1
ATOM 2791 C C . TYR A 1 356 ? -5.969 0.207 -25.490 1.00 72.12 356 TYR A C 1
ATOM 2793 O O . TYR A 1 356 ? -7.055 0.583 -25.937 1.00 72.12 356 TYR A O 1
ATOM 2801 N N . SER A 1 357 ? -5.298 0.892 -24.561 1.00 80.38 357 SER A N 1
ATOM 2802 C CA . SER A 1 357 ? -5.756 2.163 -23.999 1.00 80.38 357 SER A CA 1
ATOM 2803 C C . SER A 1 357 ? -4.588 3.078 -23.629 1.00 80.38 357 SER A C 1
ATOM 2805 O O . SER A 1 357 ? -3.450 2.644 -23.447 1.00 80.38 357 SER A O 1
ATOM 2807 N N . SER A 1 358 ? -4.880 4.375 -23.520 1.00 83.56 358 SER A N 1
ATOM 2808 C CA . SER A 1 358 ? -3.939 5.392 -23.057 1.00 83.56 358 SER A CA 1
ATOM 2809 C C . SER A 1 358 ? -4.656 6.321 -22.081 1.00 83.56 358 SER A C 1
ATOM 2811 O O . SER A 1 358 ? -5.659 6.947 -22.422 1.00 83.56 358 SER A O 1
ATOM 2813 N N . HIS A 1 359 ? -4.159 6.371 -20.849 1.00 83.44 359 HIS A N 1
ATOM 2814 C CA . HIS A 1 359 ? -4.699 7.174 -19.753 1.00 83.44 359 HIS A CA 1
ATOM 2815 C C . HIS A 1 359 ? -3.739 8.333 -19.433 1.00 83.44 359 HIS A C 1
ATOM 2817 O O . HIS A 1 359 ? -2.582 8.314 -19.844 1.00 83.44 359 HIS A O 1
ATOM 2823 N N . GLY A 1 360 ? -4.223 9.371 -18.744 1.00 83.44 360 GLY A N 1
ATOM 2824 C CA . GLY A 1 360 ? -3.431 10.559 -18.377 1.00 83.44 360 GLY A CA 1
ATOM 2825 C C . GLY A 1 360 ? -3.383 11.685 -19.425 1.00 83.44 360 GLY A C 1
ATOM 2826 O O . GLY A 1 360 ? -3.132 12.833 -19.067 1.00 83.44 360 GLY A O 1
ATOM 2827 N N . GLN A 1 361 ? -3.729 11.422 -20.694 1.00 88.19 361 GLN A N 1
ATOM 2828 C CA . GLN A 1 361 ? -3.600 12.391 -21.804 1.00 88.19 361 GLN A CA 1
ATOM 2829 C C . GLN A 1 361 ? -4.206 13.787 -21.545 1.00 88.19 361 GLN A C 1
ATOM 2831 O O . GLN A 1 361 ? -3.647 14.785 -21.991 1.00 88.19 361 GLN A O 1
ATOM 2836 N N . ARG A 1 362 ? -5.345 13.884 -20.838 1.00 88.50 362 ARG A N 1
ATOM 2837 C CA . ARG A 1 362 ? -5.961 15.184 -20.497 1.00 88.50 362 ARG A CA 1
ATOM 2838 C C . ARG A 1 362 ? -5.117 15.987 -19.505 1.00 88.50 362 ARG A C 1
ATOM 2840 O O . ARG A 1 362 ? -4.977 17.190 -19.685 1.00 88.50 362 ARG A O 1
ATOM 2847 N N . TYR A 1 363 ? -4.552 15.323 -18.496 1.00 90.56 363 TYR A N 1
ATOM 2848 C CA . TYR A 1 363 ? -3.689 15.965 -17.506 1.00 90.56 363 TYR A CA 1
ATOM 2849 C C . TYR A 1 363 ? -2.375 16.422 -18.143 1.00 90.56 363 TYR A C 1
ATOM 2851 O O . TYR A 1 363 ? -1.945 17.539 -17.905 1.00 90.56 363 TYR A O 1
ATOM 2859 N N . ILE A 1 364 ? -1.811 15.627 -19.056 1.00 92.44 364 ILE A N 1
ATOM 2860 C CA . ILE A 1 364 ? -0.592 16.007 -19.786 1.00 92.44 364 ILE A CA 1
ATOM 2861 C C . ILE A 1 364 ? -0.824 17.194 -20.714 1.00 92.44 364 ILE A C 1
ATOM 2863 O O . ILE A 1 364 ? -0.014 18.111 -20.728 1.00 92.44 364 ILE A O 1
ATOM 2867 N N . LYS A 1 365 ? -1.948 17.246 -21.441 1.00 93.50 365 LYS A N 1
ATOM 2868 C CA . LYS A 1 365 ? -2.287 18.448 -22.221 1.00 93.50 365 LYS A CA 1
ATOM 2869 C C . LYS A 1 365 ? -2.405 19.689 -21.329 1.00 93.50 365 LYS A C 1
ATOM 2871 O O . LYS A 1 365 ? -2.029 20.769 -21.756 1.00 93.50 365 LYS A O 1
ATOM 2876 N N . PHE A 1 366 ? -2.880 19.537 -20.094 1.00 93.81 366 PHE A N 1
ATOM 2877 C CA . PHE A 1 366 ? -2.935 20.619 -19.111 1.00 93.81 366 PHE A CA 1
ATOM 2878 C C . PHE A 1 366 ? -1.542 21.011 -18.579 1.00 93.81 366 PHE A C 1
ATOM 2880 O O . PHE A 1 366 ? -1.228 22.197 -18.572 1.00 93.81 366 PHE A O 1
ATOM 2887 N N . THR A 1 367 ? -0.668 20.063 -18.216 1.00 93.06 367 THR A N 1
ATOM 2888 C CA . THR A 1 367 ? 0.702 20.378 -17.758 1.00 93.06 367 THR A CA 1
ATOM 2889 C C . THR A 1 367 ? 1.606 20.906 -18.877 1.00 93.06 367 THR A C 1
ATOM 2891 O O . THR A 1 367 ? 2.467 21.737 -18.610 1.00 93.06 367 THR A O 1
ATOM 2894 N N . GLN A 1 368 ? 1.384 20.505 -20.133 1.00 93.12 368 GLN A N 1
ATOM 2895 C CA . GLN A 1 368 ? 2.061 21.055 -21.318 1.00 93.12 368 GLN A CA 1
ATOM 2896 C C . GLN A 1 368 ? 1.605 22.480 -21.678 1.00 93.12 368 GLN A C 1
ATOM 2898 O O . GLN A 1 368 ? 2.357 23.213 -22.314 1.00 93.12 368 GLN A O 1
ATOM 2903 N N . LEU A 1 369 ? 0.388 22.876 -21.284 1.00 95.62 369 LEU A N 1
ATOM 2904 C CA . LEU A 1 369 ? -0.133 24.240 -21.453 1.00 95.62 369 LEU A CA 1
ATOM 2905 C C . LEU A 1 369 ? 0.259 25.183 -20.302 1.00 95.62 369 LEU A C 1
ATOM 2907 O O . LEU A 1 369 ? 0.036 26.389 -20.402 1.00 95.62 369 LEU A O 1
ATOM 2911 N N . MET A 1 370 ? 0.823 24.661 -19.210 1.00 95.19 370 MET A N 1
ATOM 2912 C CA . MET A 1 370 ? 1.255 25.474 -18.073 1.00 95.19 370 MET A CA 1
ATOM 2913 C C . MET A 1 370 ? 2.579 26.211 -18.348 1.00 95.19 370 MET A C 1
ATOM 2915 O O . MET A 1 370 ? 3.408 25.736 -19.127 1.00 95.19 370 MET A O 1
ATOM 2919 N N . PRO A 1 371 ? 2.830 27.357 -17.683 1.00 95.00 371 PRO A N 1
ATOM 2920 C CA . PRO A 1 371 ? 4.099 28.069 -17.795 1.00 95.00 371 PRO A CA 1
ATOM 2921 C C . PRO A 1 371 ? 5.308 27.191 -17.447 1.00 95.00 371 PRO A C 1
ATOM 2923 O O . PRO A 1 371 ? 5.281 26.438 -16.471 1.00 95.00 371 PRO A O 1
ATOM 2926 N N . ARG A 1 372 ? 6.420 27.384 -18.174 1.00 91.69 372 ARG A N 1
ATOM 2927 C CA . ARG A 1 372 ? 7.692 26.649 -17.985 1.00 91.69 372 ARG A CA 1
ATOM 2928 C C . ARG A 1 372 ? 8.285 26.744 -16.566 1.00 91.69 372 ARG A C 1
ATOM 2930 O O . ARG A 1 372 ? 9.123 25.929 -16.203 1.00 91.69 372 ARG A O 1
ATOM 2937 N N . GLY A 1 373 ? 7.859 27.727 -15.767 1.00 93.50 373 GLY A N 1
ATOM 2938 C CA . GLY A 1 373 ? 8.232 27.864 -14.353 1.00 93.50 373 GLY A CA 1
ATOM 2939 C C . GLY A 1 373 ? 7.449 26.964 -13.383 1.00 93.50 373 GLY A C 1
ATOM 2940 O O . GLY A 1 373 ? 7.856 26.836 -12.233 1.00 93.50 373 GLY A O 1
ATOM 2941 N N . LEU A 1 374 ? 6.347 26.342 -13.823 1.00 94.88 374 LEU A N 1
ATOM 2942 C CA . LEU A 1 374 ? 5.561 25.379 -13.036 1.00 94.88 374 LEU A CA 1
ATOM 2943 C C . LEU A 1 374 ? 5.821 23.934 -13.470 1.00 94.88 374 LEU A C 1
ATOM 2945 O O . LEU A 1 374 ? 5.910 23.053 -12.617 1.00 94.88 374 LEU A O 1
ATOM 2949 N N . PHE A 1 375 ? 5.969 23.697 -14.777 1.00 96.56 375 PHE A N 1
ATOM 2950 C CA . PHE A 1 375 ? 6.234 22.379 -15.352 1.00 96.56 375 PHE A CA 1
ATOM 2951 C C . PHE A 1 375 ? 7.311 22.451 -16.433 1.00 96.56 375 PHE A C 1
ATOM 2953 O O . PHE A 1 375 ? 7.276 23.315 -17.309 1.00 96.56 375 PHE A O 1
ATOM 2960 N N . THR A 1 376 ? 8.230 21.489 -16.416 1.00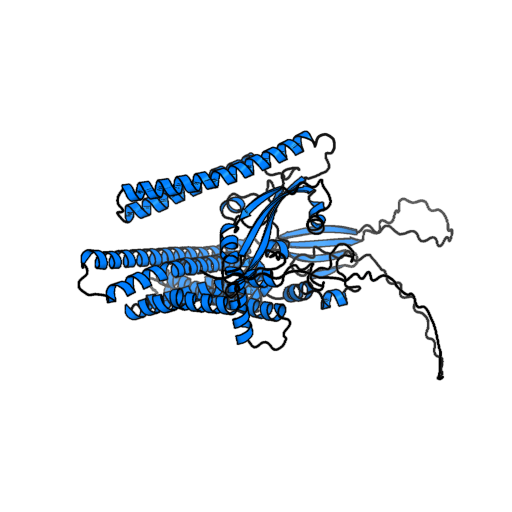 95.75 376 THR A N 1
ATOM 2961 C CA . THR A 1 376 ? 9.152 21.220 -17.519 1.00 95.75 376 THR A CA 1
ATOM 2962 C C . THR A 1 376 ? 8.623 20.043 -18.335 1.00 95.75 376 THR A C 1
ATOM 2964 O O . THR A 1 376 ? 8.214 19.016 -17.790 1.00 95.75 376 THR A O 1
ATOM 2967 N N . THR A 1 377 ? 8.600 20.183 -19.660 1.00 94.94 377 THR A N 1
ATOM 2968 C CA . THR A 1 377 ? 8.388 19.035 -20.556 1.00 94.94 377 THR A CA 1
ATOM 2969 C C . THR A 1 377 ? 9.724 18.325 -20.734 1.00 94.94 377 THR A C 1
ATOM 2971 O O . THR A 1 377 ? 10.744 18.993 -20.880 1.00 94.94 377 THR A O 1
ATOM 2974 N N . LEU A 1 378 ? 9.724 16.995 -20.679 1.00 92.19 378 LEU A N 1
ATOM 2975 C CA . LEU A 1 378 ? 10.900 16.178 -20.964 1.00 92.19 378 LEU A CA 1
ATOM 2976 C C . LEU A 1 378 ? 11.071 16.054 -22.481 1.00 92.19 378 LEU A C 1
ATOM 2978 O O . LEU A 1 378 ? 10.105 15.734 -23.174 1.00 92.19 378 LEU A O 1
ATOM 2982 N N . ASP A 1 379 ? 12.292 16.248 -22.982 1.00 90.88 379 ASP A N 1
ATOM 2983 C CA . ASP A 1 379 ? 12.604 16.143 -24.418 1.00 90.88 379 ASP A CA 1
ATOM 2984 C C . ASP A 1 379 ? 12.317 14.736 -24.975 1.00 90.88 379 ASP A C 1
ATOM 2986 O O . ASP A 1 379 ? 11.941 14.572 -26.135 1.00 90.88 379 ASP A O 1
ATOM 2990 N N . LEU A 1 380 ? 12.441 13.714 -24.118 1.00 88.62 380 LEU A N 1
ATOM 2991 C CA . LEU A 1 380 ? 12.095 12.322 -24.395 1.00 88.62 380 LEU A CA 1
ATOM 2992 C C . LEU A 1 380 ? 11.218 11.751 -23.260 1.00 88.62 380 LEU A C 1
ATOM 2994 O O . LEU A 1 380 ? 11.559 11.928 -22.088 1.00 88.62 380 LEU A O 1
ATOM 2998 N N . PRO A 1 381 ? 10.114 11.032 -23.560 1.00 87.19 381 PRO A N 1
ATOM 2999 C CA . PRO A 1 381 ? 9.271 10.412 -22.536 1.00 87.19 381 PRO A CA 1
ATOM 3000 C C . PRO A 1 381 ? 10.024 9.355 -21.713 1.00 87.19 381 PRO A C 1
ATOM 3002 O O . PRO A 1 381 ? 10.415 8.308 -22.230 1.00 87.19 381 PRO A O 1
ATOM 3005 N N . MET A 1 382 ? 10.176 9.590 -20.411 1.00 86.62 382 MET A N 1
ATOM 3006 C CA . MET A 1 382 ? 10.886 8.682 -19.506 1.00 86.62 382 MET A CA 1
ATOM 3007 C C . MET A 1 382 ? 9.960 7.540 -19.063 1.00 86.62 382 MET A C 1
ATOM 3009 O O . MET A 1 382 ? 8.926 7.799 -18.445 1.00 86.62 382 MET A O 1
ATOM 3013 N N . ARG A 1 383 ? 10.314 6.274 -19.342 1.00 85.50 383 ARG A N 1
ATOM 3014 C CA . ARG A 1 383 ? 9.558 5.113 -18.830 1.00 85.50 383 ARG A CA 1
ATOM 3015 C C . ARG A 1 383 ? 9.725 5.013 -17.311 1.00 85.50 383 ARG A C 1
ATOM 3017 O O . ARG A 1 383 ? 10.823 4.760 -16.824 1.00 85.50 383 ARG A O 1
ATOM 3024 N N . CYS A 1 384 ? 8.626 5.184 -16.584 1.00 86.56 384 CYS A N 1
ATOM 3025 C CA . CYS A 1 384 ? 8.512 4.832 -15.175 1.00 86.56 384 CYS A CA 1
ATOM 3026 C C . CYS A 1 384 ? 8.250 3.326 -15.088 1.00 86.56 384 CYS A C 1
ATOM 3028 O O . CYS A 1 384 ? 7.330 2.814 -15.730 1.00 86.56 384 CYS A O 1
ATOM 3030 N N . TRP A 1 385 ? 9.065 2.631 -14.304 1.00 82.06 385 TRP A N 1
ATOM 3031 C CA . TRP A 1 385 ? 8.988 1.185 -14.129 1.00 82.06 385 TRP A CA 1
ATOM 3032 C C . TRP A 1 385 ? 8.215 0.868 -12.853 1.00 82.06 385 TRP A C 1
ATOM 3034 O O . TRP A 1 385 ? 8.517 1.404 -11.788 1.00 82.06 385 TRP A O 1
ATOM 3044 N N . THR A 1 386 ? 7.201 0.013 -12.958 1.00 77.12 386 THR A N 1
ATOM 3045 C CA . THR A 1 386 ? 6.407 -0.410 -11.801 1.00 77.12 386 THR A CA 1
ATOM 3046 C C . THR A 1 386 ? 7.194 -1.392 -10.934 1.00 77.12 386 THR A C 1
ATOM 3048 O O . THR A 1 386 ? 8.017 -2.159 -11.436 1.00 77.12 386 THR A O 1
ATOM 3051 N N . GLN A 1 387 ? 6.913 -1.438 -9.626 1.00 72.12 387 GLN A N 1
ATOM 3052 C CA . GLN A 1 387 ? 7.576 -2.400 -8.738 1.00 72.12 387 GLN A CA 1
ATOM 3053 C C . GLN A 1 387 ? 7.356 -3.857 -9.194 1.00 72.12 387 GLN A C 1
ATOM 3055 O O . GLN A 1 387 ? 8.270 -4.670 -9.096 1.00 72.12 387 GLN A O 1
ATOM 3060 N N . ALA A 1 388 ? 6.182 -4.185 -9.749 1.00 71.06 388 ALA A N 1
ATOM 3061 C CA . ALA A 1 388 ? 5.882 -5.524 -10.260 1.00 71.06 388 ALA A CA 1
ATOM 3062 C C . ALA A 1 388 ? 6.733 -5.913 -11.487 1.00 71.06 388 ALA A C 1
ATOM 3064 O O . ALA A 1 388 ? 7.143 -7.067 -11.594 1.00 71.06 388 ALA A O 1
ATOM 3065 N N . GLU A 1 389 ? 7.049 -4.967 -12.384 1.00 71.12 389 GLU A N 1
ATOM 3066 C CA . GLU A 1 389 ? 8.039 -5.185 -13.453 1.00 71.12 389 GLU A CA 1
ATOM 3067 C C . GLU A 1 389 ? 9.454 -5.356 -12.878 1.00 71.12 389 GLU A C 1
ATOM 3069 O O . GLU A 1 389 ? 10.198 -6.221 -13.327 1.00 71.12 389 GLU A O 1
ATOM 3074 N N . ILE A 1 390 ? 9.817 -4.550 -11.875 1.00 69.69 390 ILE A N 1
ATOM 3075 C CA . ILE A 1 390 ? 11.159 -4.496 -11.272 1.00 69.69 390 ILE A CA 1
ATOM 3076 C C . ILE A 1 390 ? 11.490 -5.772 -10.482 1.00 69.69 390 ILE A C 1
ATOM 3078 O O . ILE A 1 390 ? 12.521 -6.391 -10.729 1.00 69.69 390 ILE A O 1
ATOM 3082 N N . ASP A 1 391 ? 10.608 -6.222 -9.586 1.00 60.78 391 ASP A N 1
ATOM 3083 C CA . ASP A 1 391 ? 10.734 -7.517 -8.895 1.00 60.78 391 ASP A CA 1
ATOM 3084 C C . ASP A 1 391 ? 10.446 -8.718 -9.837 1.00 60.78 391 ASP A C 1
ATOM 3086 O O . ASP A 1 391 ? 10.500 -9.865 -9.394 1.00 60.78 391 ASP A O 1
ATOM 3090 N N . PHE A 1 392 ? 10.118 -8.477 -11.119 1.00 65.00 392 PHE A N 1
ATOM 3091 C CA . PHE A 1 392 ? 9.630 -9.451 -12.115 1.00 65.00 392 PHE A CA 1
ATOM 3092 C C . PHE A 1 392 ? 8.423 -10.297 -11.653 1.00 65.00 392 PHE A C 1
ATOM 3094 O O . PHE A 1 392 ? 8.083 -11.310 -12.266 1.00 65.00 392 PHE A O 1
ATOM 3101 N N . ASN A 1 393 ? 7.729 -9.859 -10.601 1.00 67.50 393 ASN A N 1
ATOM 3102 C CA . ASN A 1 393 ? 6.571 -10.520 -10.003 1.00 67.50 393 ASN A CA 1
ATOM 3103 C C . ASN A 1 393 ? 5.280 -10.201 -10.780 1.00 67.50 393 ASN A C 1
ATOM 3105 O O . ASN A 1 393 ? 4.280 -9.758 -10.209 1.00 67.50 393 ASN A O 1
ATOM 3109 N N . ILE A 1 394 ? 5.313 -10.389 -12.101 1.00 71.62 394 ILE A N 1
ATOM 3110 C CA . ILE A 1 394 ? 4.149 -10.182 -12.961 1.00 71.62 394 ILE A CA 1
ATOM 3111 C C . ILE A 1 394 ? 3.198 -11.381 -12.765 1.00 71.62 394 ILE A C 1
ATOM 3113 O O . ILE A 1 394 ? 3.595 -12.519 -13.021 1.00 71.62 394 ILE A O 1
ATOM 3117 N N . PRO A 1 395 ? 1.954 -11.173 -12.299 1.00 71.31 395 PRO A N 1
ATOM 3118 C CA . PRO A 1 395 ? 1.014 -12.251 -12.013 1.00 71.31 395 PRO A CA 1
ATOM 3119 C C . PRO A 1 395 ? 0.606 -13.013 -13.279 1.00 71.31 395 PRO A C 1
ATOM 3121 O O . PRO A 1 395 ? 0.125 -12.428 -14.253 1.00 71.31 395 PRO A O 1
ATOM 3124 N N . PHE A 1 396 ? 0.722 -14.338 -13.221 1.00 75.12 396 PHE A N 1
ATOM 3125 C CA . PHE A 1 396 ? 0.178 -15.251 -14.221 1.00 75.12 396 PHE A CA 1
ATOM 3126 C C . PHE A 1 396 ? -1.241 -15.670 -13.825 1.00 75.12 396 PHE A C 1
ATOM 3128 O O . PHE A 1 396 ? -1.441 -16.245 -12.752 1.00 75.12 396 PHE A O 1
ATOM 3135 N N . TYR A 1 397 ? -2.214 -15.428 -14.701 1.00 77.38 397 TYR A N 1
ATOM 3136 C CA . TYR A 1 397 ? -3.578 -15.943 -14.603 1.00 77.38 397 TYR A CA 1
ATOM 3137 C C . TYR A 1 397 ? -3.729 -17.177 -15.495 1.00 77.38 397 TYR A C 1
ATOM 3139 O O . TYR A 1 397 ? -3.829 -17.080 -16.719 1.00 77.38 397 TYR A O 1
ATOM 3147 N N . THR A 1 398 ? -3.737 -18.339 -14.849 1.00 81.38 398 THR A N 1
ATOM 3148 C CA . THR A 1 398 ? -4.067 -19.647 -15.417 1.00 81.38 398 THR A CA 1
ATOM 3149 C C . THR A 1 398 ? -5.512 -20.010 -15.061 1.00 81.38 398 THR A C 1
ATOM 3151 O O . THR A 1 398 ? -6.159 -19.362 -14.233 1.00 81.38 398 THR A O 1
ATOM 3154 N N . LYS A 1 399 ? -5.980 -21.148 -15.576 1.00 80.50 399 LYS A N 1
ATOM 3155 C CA . LYS A 1 399 ? -7.163 -21.875 -15.091 1.00 80.50 399 LYS A CA 1
ATOM 3156 C C . LYS A 1 399 ? -7.204 -22.077 -13.566 1.00 80.50 399 LYS A C 1
ATOM 3158 O O . LYS A 1 399 ? -8.295 -22.206 -13.018 1.00 80.50 399 LYS A O 1
ATOM 3163 N N . THR A 1 400 ? -6.049 -22.144 -12.898 1.00 75.81 400 THR A N 1
ATOM 3164 C CA . THR A 1 400 ? -5.896 -22.508 -11.475 1.00 75.81 400 THR A CA 1
ATOM 3165 C C . THR A 1 400 ? -5.485 -21.355 -10.555 1.00 75.81 400 THR A C 1
ATOM 3167 O O . THR A 1 400 ? -5.742 -21.445 -9.359 1.00 75.81 400 THR A O 1
ATOM 3170 N N . SER A 1 401 ? -4.878 -20.280 -11.073 1.00 75.44 401 SER A N 1
ATOM 3171 C CA . SER A 1 401 ? -4.514 -19.078 -10.300 1.00 75.44 401 SER A CA 1
ATOM 3172 C C . SER A 1 401 ? -5.516 -17.926 -10.434 1.00 75.44 401 SER A C 1
ATOM 3174 O O . SER A 1 401 ? -5.407 -16.935 -9.714 1.00 75.44 401 SER A O 1
ATOM 3176 N N . TRP A 1 402 ? -6.496 -18.035 -11.337 1.00 84.94 402 TRP A N 1
ATOM 3177 C CA . TRP A 1 402 ? -7.622 -17.106 -11.416 1.00 84.94 402 TRP A CA 1
ATOM 3178 C C . TRP A 1 402 ? -8.454 -17.124 -10.127 1.00 84.94 402 TRP A C 1
ATOM 3180 O O . TRP A 1 402 ? -8.911 -18.182 -9.692 1.00 84.94 402 TRP A O 1
ATOM 3190 N N . SER A 1 403 ? -8.732 -15.946 -9.566 1.00 75.81 403 SER A N 1
ATOM 3191 C CA . SER A 1 403 ? -9.793 -15.748 -8.579 1.00 75.81 403 SER A CA 1
ATOM 3192 C C . SER A 1 403 ? -10.634 -14.516 -8.930 1.00 75.81 403 SER A C 1
ATOM 3194 O O . SER A 1 403 ? -10.202 -13.629 -9.670 1.00 75.81 403 SER A O 1
ATOM 3196 N N . LEU A 1 404 ? -11.859 -14.439 -8.398 1.00 70.06 404 LEU A N 1
ATOM 3197 C CA . LEU A 1 404 ? -12.693 -13.243 -8.568 1.00 70.06 404 LEU A CA 1
ATOM 3198 C C . LEU A 1 404 ? -12.029 -12.008 -7.947 1.00 70.06 404 LEU A C 1
ATOM 3200 O O . LEU A 1 404 ? -12.007 -10.953 -8.573 1.00 70.06 404 LEU A O 1
ATOM 3204 N N . GLU A 1 405 ? -11.422 -12.156 -6.770 1.00 65.88 405 GLU A N 1
ATOM 3205 C CA . GLU A 1 405 ? -10.649 -11.110 -6.095 1.00 65.88 405 GLU A CA 1
ATOM 3206 C C . GLU A 1 405 ? -9.504 -10.585 -6.975 1.00 65.88 405 GLU A C 1
ATOM 3208 O O . GLU A 1 405 ? -9.389 -9.375 -7.174 1.00 65.88 405 GLU A O 1
ATOM 3213 N N . SER A 1 406 ? -8.702 -11.473 -7.576 1.00 64.31 406 SER A N 1
ATOM 3214 C CA . SER A 1 406 ? -7.525 -11.074 -8.356 1.00 64.31 406 SER A CA 1
ATOM 3215 C C . SER A 1 406 ? -7.865 -10.328 -9.652 1.00 64.31 406 SER A C 1
ATOM 3217 O O . SER A 1 406 ? -6.999 -9.656 -10.210 1.00 64.31 406 SER A O 1
ATOM 3219 N N . VAL A 1 407 ? -9.110 -10.430 -10.136 1.00 67.50 407 VAL A N 1
ATOM 3220 C CA . VAL A 1 407 ? -9.588 -9.758 -11.359 1.00 67.50 407 VAL A CA 1
ATOM 3221 C C . VAL A 1 407 ? -10.510 -8.564 -11.062 1.00 67.50 407 VAL A C 1
ATOM 3223 O O . VAL A 1 407 ? -10.529 -7.607 -11.835 1.00 67.50 407 VAL A O 1
ATOM 3226 N N . PHE A 1 408 ? -11.264 -8.586 -9.956 1.00 63.38 408 PHE A N 1
ATOM 3227 C CA . PHE A 1 408 ? -12.200 -7.516 -9.582 1.00 63.38 408 PHE A CA 1
ATOM 3228 C C . PHE A 1 408 ? -11.613 -6.507 -8.583 1.00 63.38 408 PHE A C 1
ATOM 3230 O O . PHE A 1 408 ? -11.774 -5.304 -8.783 1.00 63.38 408 PHE A O 1
ATOM 3237 N N . CYS A 1 409 ? -10.933 -6.975 -7.531 1.00 54.84 409 CYS A N 1
ATOM 3238 C CA . CYS A 1 409 ? -10.415 -6.122 -6.452 1.00 54.84 409 CYS A CA 1
ATOM 3239 C C . CYS A 1 409 ? -9.036 -5.521 -6.767 1.00 54.84 409 CYS A C 1
ATOM 3241 O O . CYS A 1 409 ? -8.666 -4.499 -6.190 1.00 54.84 409 CYS A O 1
ATOM 3243 N N . ARG A 1 410 ? -8.264 -6.152 -7.661 1.00 63.62 410 ARG A N 1
ATOM 3244 C CA . ARG A 1 410 ? -6.899 -5.726 -8.001 1.00 63.62 410 ARG A CA 1
ATOM 3245 C C . ARG A 1 410 ? -6.873 -4.381 -8.731 1.00 63.62 410 ARG A C 1
ATOM 3247 O O . ARG A 1 410 ? -7.735 -4.085 -9.561 1.00 63.62 410 ARG A O 1
ATOM 3254 N N . ILE A 1 411 ? -5.838 -3.580 -8.473 1.00 60.31 411 ILE A N 1
ATOM 3255 C CA . ILE A 1 411 ? -5.635 -2.297 -9.146 1.00 60.31 411 ILE A CA 1
ATOM 3256 C C . ILE A 1 411 ? -5.371 -2.564 -10.633 1.00 60.31 411 ILE A C 1
ATOM 3258 O O . ILE A 1 411 ? -4.343 -3.113 -11.022 1.00 60.31 411 ILE A O 1
ATOM 3262 N N . LYS A 1 412 ? -6.305 -2.140 -11.495 1.00 61.19 412 LYS A N 1
ATOM 3263 C CA . LYS A 1 412 ? -6.295 -2.456 -12.938 1.00 61.19 412 LYS A CA 1
ATOM 3264 C C . LYS A 1 412 ? -5.069 -1.964 -13.718 1.00 61.19 412 LYS A C 1
ATOM 3266 O O . LYS A 1 412 ? -4.931 -2.347 -14.874 1.00 61.19 412 LYS A O 1
ATOM 3271 N N . ASN A 1 413 ? -4.214 -1.143 -13.107 1.00 61.62 413 ASN A N 1
ATOM 3272 C CA . ASN A 1 413 ? -2.991 -0.581 -13.686 1.00 61.62 413 ASN A CA 1
ATOM 3273 C C . ASN A 1 413 ? -1.778 -1.529 -13.591 1.00 61.62 413 ASN A C 1
ATOM 3275 O O . ASN A 1 413 ? -0.714 -1.197 -14.106 1.00 61.62 413 ASN A O 1
ATOM 3279 N N . GLU A 1 414 ? -1.902 -2.672 -12.914 1.00 68.38 414 GLU A N 1
ATOM 3280 C CA . GLU A 1 414 ? -0.829 -3.663 -12.810 1.00 68.38 414 GLU A CA 1
ATOM 3281 C C . GLU A 1 414 ? -0.750 -4.548 -14.064 1.00 68.38 414 GLU A C 1
ATOM 3283 O O . GLU A 1 414 ? -1.768 -4.997 -14.610 1.00 68.38 414 GLU A O 1
ATOM 3288 N N . SER A 1 415 ? 0.477 -4.801 -14.528 1.00 68.81 415 SER A N 1
ATOM 3289 C CA . SER A 1 415 ? 0.758 -5.760 -15.599 1.00 68.81 415 SER A CA 1
ATOM 3290 C C . SER A 1 415 ? 0.361 -7.177 -15.176 1.00 68.81 415 SER A C 1
ATOM 3292 O O . SER A 1 415 ? 0.438 -7.529 -14.002 1.00 68.81 415 SER A O 1
ATOM 3294 N N . HIS A 1 416 ? -0.094 -7.996 -16.123 1.00 78.50 416 HIS A N 1
ATOM 3295 C CA . HIS A 1 416 ? -0.454 -9.390 -15.870 1.00 78.50 416 HIS A CA 1
ATOM 3296 C C . HIS A 1 416 ? -0.386 -10.243 -17.140 1.00 78.50 416 HIS A C 1
ATOM 3298 O O . HIS A 1 416 ? -0.438 -9.737 -18.261 1.00 78.50 416 HIS A O 1
ATOM 3304 N N . ILE A 1 417 ? -0.273 -11.556 -16.955 1.00 76.44 417 ILE A N 1
ATOM 3305 C CA . ILE A 1 417 ? -0.074 -12.533 -18.026 1.00 76.44 417 ILE A CA 1
ATOM 3306 C C . ILE A 1 417 ? -1.257 -13.494 -18.003 1.00 76.44 417 ILE A C 1
ATOM 3308 O O . ILE A 1 417 ? -1.357 -14.342 -17.121 1.00 76.44 417 ILE A O 1
ATOM 3312 N N . ALA A 1 418 ? -2.180 -13.346 -18.947 1.00 78.12 418 ALA A N 1
ATOM 3313 C CA . ALA A 1 418 ? -3.318 -14.240 -19.104 1.00 78.12 418 ALA A CA 1
ATOM 3314 C C . ALA A 1 418 ? -2.920 -15.399 -20.026 1.00 78.12 418 ALA A C 1
ATOM 3316 O O . ALA A 1 418 ? -2.674 -15.199 -21.214 1.00 78.12 418 ALA A O 1
ATOM 3317 N N . LEU A 1 419 ? -2.869 -16.627 -19.510 1.00 74.44 419 LEU A N 1
ATOM 3318 C CA . LEU A 1 419 ? -2.682 -17.798 -20.368 1.00 74.44 419 LEU A CA 1
ATOM 3319 C C . LEU A 1 419 ? -3.981 -18.052 -21.141 1.00 74.44 419 LEU A C 1
ATOM 3321 O O . LEU A 1 419 ? -5.036 -18.281 -20.549 1.00 74.44 419 LEU A O 1
ATOM 3325 N N . VAL A 1 420 ? -3.902 -17.933 -22.469 1.00 74.62 420 VAL A N 1
ATOM 3326 C CA . VAL A 1 420 ? -5.048 -17.959 -23.400 1.00 74.62 420 VAL A CA 1
ATOM 3327 C C . VAL A 1 420 ? -5.019 -19.192 -24.312 1.00 74.62 420 VAL A C 1
ATOM 3329 O O . VAL A 1 420 ? -6.043 -19.535 -24.900 1.00 74.62 420 VAL A O 1
ATOM 3332 N N . SER A 1 421 ? -3.897 -19.907 -24.368 1.00 72.06 421 SER A N 1
ATOM 3333 C CA . SER A 1 421 ? -3.785 -21.250 -24.944 1.00 72.06 421 SER A CA 1
ATOM 3334 C C . SER A 1 421 ? -3.031 -22.185 -23.983 1.00 72.06 421 SER A C 1
ATOM 3336 O O . SER A 1 421 ? -2.668 -21.771 -22.876 1.00 72.06 421 SER A O 1
ATOM 3338 N N . GLY A 1 422 ? -2.877 -23.454 -24.365 1.00 78.31 422 GLY A N 1
ATOM 3339 C CA . GLY A 1 422 ? -2.275 -24.484 -23.518 1.00 78.31 422 GLY A CA 1
ATOM 3340 C C . GLY A 1 422 ? -3.227 -25.121 -22.494 1.00 78.31 422 GLY A C 1
ATOM 3341 O O . GLY A 1 422 ? -4.340 -24.633 -22.260 1.00 78.31 422 GLY A O 1
ATOM 3342 N N . PRO A 1 423 ? -2.800 -26.200 -21.810 1.00 74.25 423 PRO A N 1
ATOM 3343 C CA . PRO A 1 423 ? -3.618 -26.916 -20.821 1.00 74.25 423 PRO A CA 1
ATOM 3344 C C . PRO A 1 423 ? -3.955 -26.071 -19.577 1.00 74.25 423 PRO A C 1
ATOM 3346 O O . PRO A 1 423 ? -4.903 -26.375 -18.848 1.00 74.25 423 PRO A O 1
ATOM 3349 N N . SER A 1 424 ? -3.198 -24.993 -19.347 1.00 78.00 424 SER A N 1
ATOM 3350 C CA . SER A 1 424 ? -3.388 -24.042 -18.244 1.00 78.00 424 SER A CA 1
ATOM 3351 C C . SER A 1 424 ? -4.232 -22.811 -18.615 1.00 78.00 424 SER A C 1
ATOM 3353 O O . SER A 1 424 ? -4.360 -21.909 -17.783 1.00 78.00 424 SER A O 1
ATOM 3355 N N . ALA A 1 425 ? -4.810 -22.750 -19.821 1.00 77.00 425 ALA A N 1
ATOM 3356 C CA . ALA A 1 425 ? -5.566 -21.594 -20.305 1.00 77.00 425 ALA A CA 1
ATOM 3357 C C . ALA A 1 425 ? -6.783 -21.226 -19.436 1.00 77.00 425 ALA A C 1
ATOM 3359 O O . ALA A 1 425 ? -7.534 -22.088 -18.970 1.00 77.00 425 ALA A O 1
ATOM 3360 N N . LEU A 1 426 ? -7.021 -19.923 -19.280 1.00 79.94 426 LEU A N 1
ATOM 3361 C CA . LEU A 1 426 ? -8.244 -19.370 -18.698 1.00 79.94 426 LEU A CA 1
ATOM 3362 C C . LEU A 1 426 ? -9.477 -19.829 -19.481 1.00 79.94 426 LEU A C 1
ATOM 3364 O O . LEU A 1 426 ? -9.562 -19.653 -20.695 1.00 79.94 426 LEU A O 1
ATOM 3368 N N . THR A 1 427 ? -10.479 -20.358 -18.779 1.00 85.19 427 THR A N 1
ATOM 3369 C CA . THR A 1 427 ? -11.738 -20.741 -19.430 1.00 85.19 427 THR A CA 1
ATOM 3370 C C . THR A 1 427 ? -12.602 -19.517 -19.743 1.00 85.19 427 THR A C 1
ATOM 3372 O O . THR A 1 427 ? -12.643 -18.535 -18.994 1.00 85.19 427 THR A O 1
ATOM 3375 N N . THR A 1 428 ? -13.378 -19.596 -20.825 1.00 83.62 428 THR A N 1
ATOM 3376 C CA . THR A 1 428 ? -14.375 -18.572 -21.187 1.00 83.62 428 THR A CA 1
ATOM 3377 C C . THR A 1 428 ? -15.398 -18.341 -20.069 1.00 83.62 428 THR A C 1
ATOM 3379 O O . THR A 1 428 ? -15.801 -17.204 -19.830 1.00 83.62 428 THR A O 1
ATOM 3382 N N . GLN A 1 429 ? -15.754 -19.396 -19.326 1.00 86.12 429 GLN A N 1
ATOM 3383 C CA .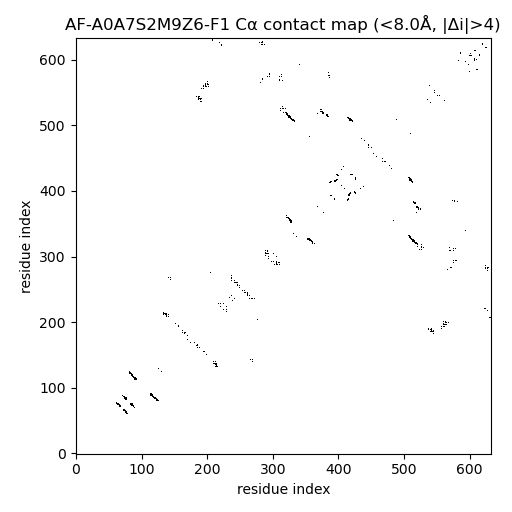 GLN A 1 429 ? -16.638 -19.338 -18.157 1.00 86.12 429 GLN A CA 1
ATOM 3384 C C . GLN A 1 429 ? -16.042 -18.517 -17.001 1.00 86.12 429 GLN A C 1
ATOM 3386 O O . GLN A 1 429 ? -16.741 -17.677 -16.437 1.00 86.12 429 GLN A O 1
ATOM 3391 N N . GLN A 1 430 ? -14.754 -18.691 -16.677 1.00 84.25 430 GLN A N 1
ATOM 3392 C CA . GLN A 1 430 ? -14.060 -17.866 -15.674 1.00 84.25 430 GLN A CA 1
ATOM 3393 C C . GLN A 1 430 ? -14.036 -16.389 -16.090 1.00 84.25 430 GLN A C 1
ATOM 3395 O O . GLN A 1 430 ? -14.391 -15.513 -15.304 1.00 84.25 430 GLN A O 1
ATOM 3400 N N . SER A 1 431 ? -13.706 -16.108 -17.354 1.00 81.19 431 SER A N 1
ATOM 3401 C CA . SER A 1 431 ? -13.678 -14.737 -17.876 1.00 81.19 431 SER A CA 1
ATOM 3402 C C . SER A 1 431 ? -15.061 -14.060 -17.835 1.00 81.19 431 SER A C 1
ATOM 3404 O O . SER A 1 431 ? -15.186 -12.908 -17.413 1.00 81.19 431 SER A O 1
ATOM 3406 N N . PHE A 1 432 ? -16.127 -14.796 -18.174 1.00 84.38 432 PHE A N 1
ATOM 3407 C CA . PHE A 1 432 ? -17.508 -14.323 -18.042 1.00 84.38 432 PHE A CA 1
ATOM 3408 C C . PHE A 1 432 ? -17.918 -14.112 -16.574 1.00 84.38 432 PHE A C 1
ATOM 3410 O O . PHE A 1 432 ? -18.539 -13.099 -16.253 1.00 84.38 432 PHE A O 1
ATOM 3417 N N . SER A 1 433 ? -17.512 -15.005 -15.665 1.00 84.12 433 SER A N 1
ATOM 3418 C CA . SER A 1 433 ? -17.764 -14.883 -14.222 1.00 84.12 433 SER A CA 1
ATOM 3419 C C . SER A 1 433 ? -17.160 -13.601 -13.632 1.00 84.12 433 SER A C 1
ATOM 3421 O O . SER A 1 433 ? -17.846 -12.871 -12.913 1.00 84.12 433 SER A O 1
ATOM 3423 N N . SER A 1 434 ? -15.930 -13.235 -14.021 1.00 80.25 434 SER A N 1
ATOM 3424 C CA . SER A 1 434 ? -15.334 -11.938 -13.658 1.00 80.25 434 SER A CA 1
ATOM 3425 C C . SER A 1 434 ? -16.163 -10.743 -14.154 1.00 80.25 434 SER A C 1
ATOM 3427 O O . SER A 1 434 ? -16.345 -9.777 -13.413 1.00 80.25 434 SER A O 1
ATOM 3429 N N . MET A 1 435 ? -16.699 -10.799 -15.380 1.00 82.75 435 MET A N 1
ATOM 3430 C CA . MET A 1 435 ? -17.531 -9.723 -15.938 1.00 82.75 435 MET A CA 1
ATOM 3431 C C . MET A 1 435 ? -18.884 -9.591 -15.217 1.00 82.75 435 MET A C 1
ATOM 3433 O O . MET A 1 435 ? -19.330 -8.475 -14.944 1.00 82.75 435 MET A O 1
ATOM 3437 N N . VAL A 1 436 ? -19.520 -10.712 -14.869 1.00 84.31 436 VAL A N 1
ATOM 3438 C CA . VAL A 1 436 ? -20.780 -10.741 -14.106 1.00 84.31 436 VAL A CA 1
ATOM 3439 C C . VAL A 1 436 ? -20.571 -10.225 -12.678 1.00 84.31 436 VAL A C 1
ATOM 3441 O O . VAL A 1 436 ? -21.344 -9.392 -12.207 1.00 84.31 436 VAL A O 1
ATOM 3444 N N . CYS A 1 437 ? -19.489 -10.638 -12.012 1.00 80.56 437 CYS A N 1
ATOM 3445 C CA . CYS A 1 437 ? -19.110 -10.129 -10.692 1.00 80.56 437 CYS A CA 1
ATOM 3446 C C . CYS A 1 437 ? -18.874 -8.607 -10.711 1.00 80.56 437 CYS A C 1
ATOM 3448 O O . CYS A 1 437 ? -19.399 -7.892 -9.856 1.00 80.56 437 CYS A O 1
ATOM 3450 N N . TYR A 1 438 ? -18.183 -8.094 -11.738 1.00 80.81 438 TYR A N 1
ATOM 3451 C CA . TYR A 1 438 ? -17.996 -6.655 -11.934 1.00 80.81 438 TYR A CA 1
ATOM 3452 C C . TYR A 1 438 ? -19.328 -5.897 -12.057 1.00 80.81 438 TYR A C 1
ATOM 3454 O O . TYR A 1 438 ? -19.496 -4.852 -11.427 1.00 80.81 438 TYR A O 1
ATOM 3462 N N . PHE A 1 439 ? -20.300 -6.436 -12.802 1.00 84.69 439 PHE A N 1
ATOM 3463 C CA . PHE A 1 439 ? -21.629 -5.832 -12.918 1.00 84.69 439 PHE A CA 1
ATOM 3464 C C . PHE A 1 439 ? -22.380 -5.803 -11.575 1.00 84.69 439 PHE A C 1
ATOM 3466 O O . PHE A 1 439 ? -22.936 -4.768 -11.210 1.00 84.69 439 PHE A O 1
ATOM 3473 N N . PHE A 1 440 ? -22.342 -6.888 -10.792 1.00 83.38 440 PHE A N 1
ATOM 3474 C CA . PHE A 1 440 ? -22.944 -6.900 -9.453 1.00 83.38 440 PHE A CA 1
ATOM 3475 C C . PHE A 1 440 ? -22.290 -5.888 -8.502 1.00 83.38 440 PHE A C 1
ATOM 3477 O O . PHE A 1 440 ? -23.005 -5.146 -7.830 1.00 83.38 440 PHE A O 1
ATOM 3484 N N . GLY A 1 441 ? -20.956 -5.791 -8.481 1.00 76.88 441 GLY A N 1
ATOM 3485 C CA . GLY A 1 441 ? -20.242 -4.801 -7.664 1.00 76.88 441 GLY A CA 1
ATOM 3486 C C . GLY A 1 441 ? -20.634 -3.354 -7.993 1.00 76.88 441 GLY A C 1
ATOM 3487 O O . GLY A 1 441 ? -20.832 -2.539 -7.092 1.00 76.88 441 GLY A O 1
ATOM 3488 N N . VAL A 1 442 ? -20.836 -3.053 -9.280 1.00 82.88 442 VAL A N 1
ATOM 3489 C CA . VAL A 1 442 ? -21.370 -1.765 -9.752 1.00 82.88 442 VAL A CA 1
ATOM 3490 C C . VAL A 1 442 ? -22.793 -1.513 -9.243 1.00 82.88 442 VAL A C 1
ATOM 3492 O O . VAL A 1 442 ? -23.073 -0.425 -8.736 1.00 82.88 442 VAL A O 1
ATOM 3495 N N . VAL A 1 443 ? -23.688 -2.503 -9.335 1.00 83.44 443 VAL A N 1
ATOM 3496 C CA . VAL A 1 443 ? -25.073 -2.380 -8.846 1.00 83.44 443 VAL A CA 1
ATOM 3497 C C . VAL A 1 443 ? -25.101 -2.125 -7.336 1.00 83.44 443 VAL A C 1
ATOM 3499 O O . VAL A 1 443 ? -25.776 -1.194 -6.897 1.00 83.44 443 VAL A O 1
ATOM 3502 N N . PHE A 1 444 ? -24.318 -2.865 -6.544 1.00 79.69 444 PHE A N 1
ATOM 3503 C CA . PHE A 1 444 ? -24.205 -2.628 -5.100 1.00 79.69 444 PHE A CA 1
ATOM 3504 C C . PHE A 1 444 ? -23.672 -1.227 -4.772 1.00 79.69 444 PHE A C 1
ATOM 3506 O O . PHE A 1 444 ? -24.196 -0.582 -3.866 1.00 79.69 444 PHE A O 1
ATOM 3513 N N . TYR A 1 445 ? -22.692 -0.714 -5.524 1.00 79.00 445 TYR A N 1
ATOM 3514 C CA . TYR A 1 445 ? -22.180 0.646 -5.328 1.00 79.00 445 TYR A CA 1
ATOM 3515 C C . TYR A 1 445 ? -23.248 1.720 -5.601 1.00 79.00 445 TYR A C 1
ATOM 3517 O O . TYR A 1 445 ? -23.405 2.651 -4.811 1.00 79.00 445 TYR A O 1
ATOM 3525 N N . ILE A 1 446 ? -24.024 1.578 -6.684 1.00 87.56 446 ILE A N 1
ATOM 3526 C CA . ILE A 1 446 ? -25.121 2.505 -7.013 1.00 87.56 446 ILE A CA 1
ATOM 3527 C C . ILE A 1 446 ? -26.208 2.460 -5.929 1.00 87.56 446 ILE A C 1
ATOM 3529 O O . ILE A 1 446 ? -26.665 3.515 -5.484 1.00 87.56 446 ILE A O 1
ATOM 3533 N N . LEU A 1 447 ? -26.589 1.265 -5.464 1.00 82.94 447 LEU A N 1
ATOM 3534 C CA . LEU A 1 447 ? -27.558 1.090 -4.377 1.00 82.94 447 LEU A CA 1
ATOM 3535 C C . LEU A 1 447 ? -27.073 1.717 -3.062 1.00 82.94 447 LEU A C 1
ATOM 3537 O O . LEU A 1 447 ? -27.857 2.386 -2.394 1.00 82.94 447 LEU A O 1
ATOM 3541 N N . LEU A 1 448 ? -25.789 1.569 -2.720 1.00 74.06 448 LEU A N 1
ATOM 3542 C CA . LEU A 1 448 ? -25.191 2.146 -1.512 1.00 74.06 448 LEU A CA 1
ATOM 3543 C C . LEU A 1 448 ? -25.223 3.680 -1.543 1.00 74.06 448 LEU A C 1
ATOM 3545 O O . LEU A 1 448 ? -25.698 4.298 -0.591 1.00 74.06 448 LEU A O 1
ATOM 3549 N N . VAL A 1 449 ? -24.779 4.305 -2.642 1.00 79.31 449 VAL A N 1
ATOM 3550 C CA . VAL A 1 449 ? -24.820 5.773 -2.787 1.00 79.31 449 VAL A CA 1
ATOM 3551 C C . VAL A 1 449 ? -26.264 6.285 -2.768 1.00 79.31 449 VAL A C 1
ATOM 3553 O O . VAL A 1 449 ? -26.563 7.258 -2.079 1.00 79.31 449 VAL A O 1
ATOM 3556 N N . THR A 1 450 ? -27.178 5.597 -3.458 1.00 85.56 450 THR A N 1
ATOM 3557 C CA . THR A 1 450 ? -28.608 5.949 -3.480 1.00 85.56 450 THR A CA 1
ATOM 3558 C C . THR A 1 450 ? -29.220 5.864 -2.079 1.00 85.56 450 THR A C 1
ATOM 3560 O O . THR A 1 450 ? -29.873 6.808 -1.638 1.00 85.56 450 THR A O 1
ATOM 3563 N N . GLY A 1 451 ? -28.962 4.778 -1.343 1.00 75.31 451 GLY A N 1
ATOM 3564 C CA . GLY A 1 451 ? -29.434 4.585 0.029 1.00 75.31 451 GLY A CA 1
ATOM 3565 C C . GLY A 1 451 ? -28.893 5.635 1.002 1.00 75.31 451 GLY A C 1
ATOM 3566 O O . GLY A 1 451 ? -29.648 6.146 1.826 1.00 75.31 451 GLY A O 1
ATOM 3567 N N . LEU A 1 452 ? -27.623 6.030 0.859 1.00 61.53 452 LEU A N 1
ATOM 3568 C CA . LEU A 1 452 ? -27.020 7.099 1.659 1.00 61.53 452 LEU A CA 1
ATOM 3569 C C . LEU A 1 452 ? -27.671 8.464 1.372 1.00 61.53 452 LEU A C 1
ATOM 3571 O O . LEU A 1 452 ? -27.931 9.224 2.303 1.00 61.53 452 LEU A O 1
ATOM 3575 N N . MET A 1 453 ? -28.014 8.763 0.113 1.00 79.62 453 MET A N 1
ATOM 3576 C CA . MET A 1 453 ? -28.749 9.990 -0.226 1.00 79.62 453 MET A CA 1
ATOM 3577 C C . MET A 1 453 ? -30.209 9.979 0.259 1.00 79.62 453 MET A C 1
ATOM 3579 O O . MET A 1 453 ? -30.719 11.026 0.657 1.00 79.62 453 MET A O 1
ATOM 3583 N N . VAL A 1 454 ? -30.878 8.819 0.259 1.00 83.69 454 VAL A N 1
ATOM 3584 C CA . VAL A 1 454 ? -32.220 8.657 0.854 1.00 83.69 454 VAL A CA 1
ATOM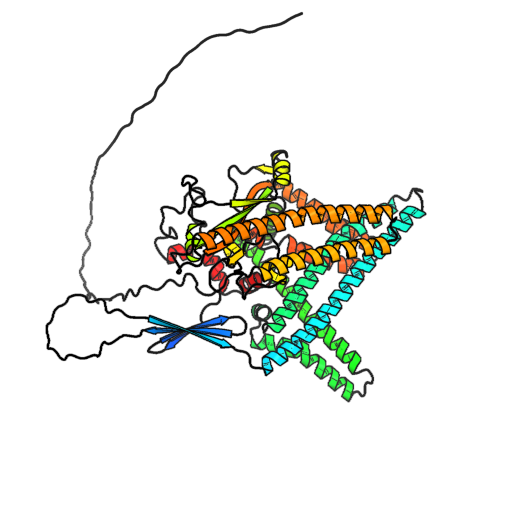 3585 C C . VAL A 1 454 ? -32.163 8.875 2.369 1.00 83.69 454 VAL A C 1
ATOM 3587 O O . VAL A 1 454 ? -32.965 9.636 2.906 1.00 83.69 454 VAL A O 1
ATOM 3590 N N . PHE A 1 455 ? -31.182 8.275 3.052 1.00 72.94 455 PHE A N 1
ATOM 3591 C CA . PHE A 1 455 ? -30.949 8.461 4.488 1.00 72.94 455 PHE A CA 1
ATOM 3592 C C . PHE A 1 455 ? -30.690 9.933 4.850 1.00 72.94 455 PHE A C 1
ATOM 3594 O O . PHE A 1 455 ? -31.256 10.443 5.814 1.00 72.94 455 PHE A O 1
ATOM 3601 N N . ALA A 1 456 ? -29.909 10.642 4.031 1.00 64.38 456 ALA A N 1
ATOM 3602 C CA . ALA A 1 456 ? -29.644 12.075 4.175 1.00 64.38 456 ALA A CA 1
ATOM 3603 C C . ALA A 1 456 ? -30.791 12.996 3.686 1.00 64.38 456 ALA A C 1
ATOM 3605 O O . ALA A 1 456 ? -30.595 14.205 3.572 1.00 64.38 456 ALA A O 1
ATOM 3606 N N . GLN A 1 457 ? -31.981 12.449 3.402 1.00 88.44 457 GLN A N 1
ATOM 3607 C CA . GLN A 1 457 ? -33.207 13.185 3.050 1.00 88.44 457 GLN A CA 1
ATOM 3608 C C . GLN A 1 457 ? -33.076 14.135 1.839 1.00 88.44 457 GLN A C 1
ATOM 3610 O O . GLN A 1 457 ? -33.769 15.152 1.747 1.00 88.44 457 GLN A O 1
ATOM 3615 N N . PHE A 1 458 ? -32.216 13.808 0.867 1.00 77.75 458 PHE A N 1
ATOM 3616 C CA . PHE A 1 458 ? -32.131 14.580 -0.377 1.00 77.75 458 PHE A CA 1
ATOM 3617 C C . PHE A 1 458 ? -33.443 14.510 -1.178 1.00 77.75 458 PHE A C 1
ATOM 3619 O O . PHE A 1 458 ? -34.161 13.510 -1.164 1.00 77.75 458 PHE A O 1
ATOM 3626 N N . ARG A 1 459 ? -33.744 15.571 -1.943 1.00 94.06 459 ARG A N 1
ATOM 3627 C CA . ARG A 1 459 ? -34.905 15.589 -2.851 1.00 94.06 459 ARG A CA 1
ATOM 3628 C C . ARG A 1 459 ? -34.812 14.433 -3.853 1.00 94.06 459 ARG A C 1
ATOM 3630 O O . ARG A 1 459 ? -33.760 14.215 -4.453 1.00 94.06 459 ARG A O 1
ATOM 3637 N N . SER A 1 460 ? -35.930 13.747 -4.087 1.00 94.06 460 SER A N 1
ATOM 3638 C CA . SER A 1 460 ? -36.021 12.582 -4.983 1.00 94.06 460 SER A CA 1
ATOM 3639 C C . SER A 1 460 ? -35.498 12.854 -6.399 1.00 94.06 460 SER A C 1
ATOM 3641 O O . SER A 1 460 ? -34.857 11.989 -6.991 1.00 94.06 460 SER A O 1
ATOM 3643 N N . THR A 1 461 ? -35.685 14.071 -6.917 1.00 94.44 461 THR A N 1
ATOM 3644 C CA . THR A 1 461 ? -35.129 14.519 -8.204 1.00 94.44 461 THR A CA 1
ATOM 3645 C C . THR A 1 461 ? -33.598 14.534 -8.218 1.00 94.44 461 THR A C 1
ATOM 3647 O O . THR A 1 461 ? -32.995 14.090 -9.192 1.00 94.44 461 THR A O 1
ATOM 3650 N N . THR A 1 462 ? -32.955 14.976 -7.133 1.00 89.75 462 THR A N 1
ATOM 3651 C CA . THR A 1 462 ? -31.492 14.955 -6.975 1.00 89.75 462 THR A CA 1
ATOM 3652 C C . THR A 1 462 ? -30.967 13.522 -6.887 1.00 89.75 462 THR A C 1
ATOM 3654 O O . THR A 1 462 ? -29.965 13.197 -7.521 1.00 89.75 462 THR A O 1
ATOM 3657 N N . ILE A 1 463 ? -31.665 12.652 -6.148 1.00 94.00 463 ILE A N 1
ATOM 3658 C CA . ILE A 1 463 ? -31.319 11.228 -6.014 1.00 94.00 463 ILE A CA 1
ATOM 3659 C C . ILE A 1 463 ? -31.390 10.532 -7.381 1.00 94.00 463 ILE A C 1
ATOM 3661 O O . ILE A 1 463 ? -30.427 9.890 -7.798 1.00 94.00 463 ILE A O 1
ATOM 3665 N N . ALA A 1 464 ? -32.489 10.724 -8.119 1.00 96.62 464 ALA A N 1
ATOM 3666 C CA . ALA A 1 464 ? -32.662 10.175 -9.462 1.00 96.62 464 ALA A CA 1
ATOM 3667 C C . ALA A 1 464 ? -31.596 10.693 -10.445 1.00 96.62 464 ALA A C 1
ATOM 3669 O O . ALA A 1 464 ? -31.030 9.908 -11.204 1.00 96.62 464 ALA A O 1
ATOM 3670 N N . ALA A 1 465 ? -31.265 11.989 -10.404 1.00 96.25 465 ALA A N 1
ATOM 3671 C CA . ALA A 1 465 ? -30.226 12.568 -11.253 1.00 96.25 465 ALA A CA 1
ATOM 3672 C C . ALA A 1 465 ? -28.839 11.952 -10.988 1.00 96.25 465 ALA A C 1
ATOM 3674 O O . ALA A 1 465 ? -28.156 11.556 -11.934 1.00 96.25 465 ALA A O 1
ATOM 3675 N N . VAL A 1 466 ? -28.435 11.810 -9.718 1.00 92.50 466 VAL A N 1
ATOM 3676 C CA . VAL A 1 466 ? -27.151 11.183 -9.352 1.00 92.50 466 VAL A CA 1
ATOM 3677 C C . VAL A 1 466 ? -27.125 9.704 -9.743 1.00 92.50 466 VAL A C 1
ATOM 3679 O O . VAL A 1 466 ? -26.146 9.258 -10.343 1.00 92.50 466 VAL A O 1
ATOM 3682 N N . ALA A 1 467 ? -28.205 8.956 -9.494 1.00 95.69 467 ALA A N 1
ATOM 3683 C CA . ALA A 1 467 ? -28.313 7.559 -9.913 1.00 95.69 467 ALA A CA 1
ATOM 3684 C C . ALA A 1 467 ? -28.172 7.407 -11.441 1.00 95.69 467 ALA A C 1
ATOM 3686 O O . ALA A 1 467 ? -27.382 6.584 -11.902 1.00 95.69 467 ALA A O 1
ATOM 3687 N N . CYS A 1 468 ? -28.845 8.247 -12.234 1.00 96.81 468 CYS A N 1
ATOM 3688 C CA . CYS A 1 468 ? -28.713 8.258 -13.694 1.00 96.81 468 CYS A CA 1
ATOM 3689 C C . CYS A 1 468 ? -27.281 8.577 -14.159 1.00 96.81 468 CYS A C 1
ATOM 3691 O O . CYS A 1 468 ? -26.766 7.898 -15.048 1.00 96.81 468 CYS A O 1
ATOM 3693 N N . VAL A 1 469 ? -26.607 9.562 -13.550 1.00 94.25 469 VAL A N 1
ATOM 3694 C CA . VAL A 1 469 ? -25.207 9.897 -13.876 1.00 94.25 469 VAL A CA 1
ATOM 3695 C C . VAL A 1 469 ? -24.265 8.732 -13.559 1.00 94.25 469 VAL A C 1
ATOM 3697 O O . VAL A 1 469 ? -23.414 8.400 -14.387 1.00 94.25 469 VAL A O 1
ATOM 3700 N N . LEU A 1 470 ? -24.442 8.062 -12.413 1.00 92.69 470 LEU A N 1
ATOM 3701 C CA . LEU A 1 470 ? -23.672 6.863 -12.065 1.00 92.69 470 LEU A CA 1
ATOM 3702 C C . LEU A 1 470 ? -23.924 5.725 -13.063 1.00 92.69 470 LEU A C 1
ATOM 3704 O O . LEU A 1 470 ? -22.966 5.130 -13.552 1.00 92.69 470 LEU A O 1
ATOM 3708 N N . ILE A 1 471 ? -25.183 5.449 -13.415 1.00 95.00 471 ILE A N 1
ATOM 3709 C CA . ILE A 1 471 ? -25.550 4.418 -14.398 1.00 95.00 471 ILE A CA 1
ATOM 3710 C C . ILE A 1 471 ? -24.876 4.698 -15.751 1.00 95.00 471 ILE A C 1
ATOM 3712 O O . ILE A 1 471 ? -24.222 3.811 -16.299 1.00 95.00 471 ILE A O 1
ATOM 3716 N N . VAL A 1 472 ? -24.952 5.930 -16.269 1.00 95.25 472 VAL A N 1
ATOM 3717 C CA . VAL A 1 472 ? -24.311 6.318 -17.542 1.00 95.25 472 VAL A CA 1
ATOM 3718 C C . VAL A 1 472 ? -22.785 6.178 -17.475 1.00 95.25 472 VAL A C 1
ATOM 3720 O O . VAL A 1 472 ? -22.176 5.632 -18.400 1.00 95.25 472 VAL A O 1
ATOM 3723 N N . TYR A 1 473 ? -22.158 6.612 -16.377 1.00 90.75 473 TYR A N 1
ATOM 3724 C CA . TYR A 1 473 ? -20.718 6.462 -16.153 1.00 90.75 473 TYR A CA 1
ATOM 3725 C C . TYR A 1 473 ? -20.285 4.987 -16.151 1.00 90.75 473 TYR A C 1
ATOM 3727 O O . TYR A 1 473 ? -19.330 4.614 -16.841 1.00 90.75 473 TYR A O 1
ATOM 3735 N N . TRP A 1 474 ? -21.009 4.130 -15.430 1.00 90.56 474 TRP A N 1
ATOM 3736 C CA . TRP A 1 474 ? -20.690 2.709 -15.334 1.00 90.56 474 TRP A CA 1
ATOM 3737 C C . TRP A 1 474 ? -20.992 1.934 -16.622 1.00 90.56 474 TRP A C 1
ATOM 3739 O O . TRP A 1 474 ? -20.191 1.078 -16.991 1.00 90.56 474 TRP A O 1
ATOM 3749 N N . PHE A 1 475 ? -22.046 2.268 -17.377 1.00 90.75 475 PHE A N 1
ATOM 3750 C CA . PHE A 1 475 ? -22.251 1.720 -18.728 1.00 90.75 475 PHE A CA 1
ATOM 3751 C C . PHE A 1 475 ? -21.112 2.115 -19.680 1.00 90.75 475 PHE A C 1
ATOM 3753 O O . PHE A 1 475 ? -20.621 1.279 -20.444 1.00 90.75 475 PHE A O 1
ATOM 3760 N N . TRP A 1 476 ? -20.635 3.364 -19.617 1.00 89.69 476 TRP A N 1
ATOM 3761 C CA . TRP A 1 476 ? -19.483 3.812 -20.403 1.00 89.69 476 TRP A CA 1
ATOM 3762 C C . TRP A 1 476 ? -18.186 3.088 -20.016 1.00 89.69 476 TRP A C 1
ATOM 3764 O O . TRP A 1 476 ? -17.384 2.765 -20.895 1.00 89.69 476 TRP A O 1
ATOM 3774 N N . GLN A 1 477 ? -17.977 2.792 -18.729 1.00 83.69 477 GLN A N 1
ATOM 3775 C CA . GLN A 1 477 ? -16.830 2.004 -18.277 1.00 83.69 477 GLN A CA 1
ATOM 3776 C C . GLN A 1 477 ? -16.959 0.525 -18.677 1.00 83.69 477 GLN A C 1
ATOM 3778 O O . GLN A 1 477 ? -16.050 -0.001 -19.317 1.00 83.69 477 GLN A O 1
ATOM 3783 N N . GLY A 1 478 ? -18.096 -0.122 -18.405 1.00 84.62 478 GLY A N 1
ATOM 3784 C CA . GLY A 1 478 ? -18.361 -1.521 -18.759 1.00 84.62 478 GLY A CA 1
ATOM 3785 C C . GLY A 1 478 ? -18.268 -1.798 -20.263 1.00 84.62 478 GLY A C 1
ATOM 3786 O O . GLY A 1 478 ? -17.764 -2.845 -20.669 1.00 84.62 478 GLY A O 1
ATOM 3787 N N . ARG A 1 479 ? -18.630 -0.825 -21.115 1.00 87.25 479 ARG A N 1
ATOM 3788 C CA . ARG A 1 479 ? -18.409 -0.899 -22.570 1.00 87.25 479 ARG A CA 1
ATOM 3789 C C . ARG A 1 479 ? -16.927 -1.056 -22.941 1.00 87.25 479 ARG A C 1
ATOM 3791 O O . ARG A 1 479 ? -16.637 -1.693 -23.951 1.00 87.25 479 ARG A O 1
ATOM 3798 N N . LYS A 1 480 ? -15.989 -0.511 -22.157 1.00 79.81 480 LYS A N 1
ATOM 3799 C CA . LYS A 1 480 ? -14.541 -0.694 -22.379 1.00 79.81 480 LYS A CA 1
ATOM 3800 C C . LYS A 1 480 ? -14.128 -2.118 -22.018 1.00 79.81 480 LYS A C 1
ATOM 3802 O O . LYS A 1 480 ? -13.523 -2.789 -22.842 1.00 79.81 480 LYS A O 1
ATOM 3807 N N . GLU A 1 481 ? -14.525 -2.599 -20.841 1.00 80.12 481 GLU A N 1
ATOM 3808 C CA . GLU A 1 481 ? -14.235 -3.966 -20.376 1.00 80.12 481 GLU A CA 1
ATOM 3809 C C . GLU A 1 481 ? -14.764 -5.016 -21.380 1.00 80.12 481 GLU A C 1
ATOM 3811 O O . GLU A 1 481 ? -14.037 -5.915 -21.797 1.00 80.12 481 GLU A O 1
ATOM 3816 N N . TYR A 1 482 ? -15.993 -4.838 -21.882 1.00 84.00 482 TYR A N 1
ATOM 3817 C CA . TYR A 1 482 ? -16.567 -5.685 -22.936 1.00 84.00 482 TYR A CA 1
ATOM 3818 C C . TYR A 1 482 ? -15.774 -5.631 -24.256 1.00 84.00 482 TYR A C 1
ATOM 3820 O O . TYR A 1 482 ? -15.589 -6.654 -24.917 1.00 84.00 482 TYR A O 1
ATOM 3828 N N . MET A 1 483 ? -15.260 -4.459 -24.647 1.00 83.62 483 MET A N 1
ATOM 3829 C CA . MET A 1 483 ? -14.399 -4.327 -25.830 1.00 83.62 483 MET A CA 1
ATOM 3830 C C . MET A 1 483 ? -13.027 -4.992 -25.637 1.00 83.62 483 MET A C 1
ATOM 3832 O O . MET A 1 483 ? -12.471 -5.494 -26.615 1.00 83.62 483 MET A O 1
ATOM 3836 N N . MET A 1 484 ? -12.502 -5.055 -24.408 1.00 74.69 484 MET A N 1
ATOM 3837 C CA . MET A 1 484 ? -11.320 -5.855 -24.066 1.00 74.69 484 MET A CA 1
ATOM 3838 C C . MET A 1 484 ? -11.609 -7.348 -24.243 1.00 74.69 484 MET A C 1
ATOM 3840 O O . MET A 1 484 ? -10.924 -8.021 -25.011 1.00 74.69 484 MET A O 1
ATOM 3844 N N . LEU A 1 485 ? -12.686 -7.838 -23.621 1.00 80.31 485 LEU A N 1
ATOM 3845 C CA . LEU A 1 485 ? -13.116 -9.236 -23.694 1.00 80.31 485 LEU A CA 1
ATOM 3846 C C . LEU A 1 485 ? -13.363 -9.684 -25.145 1.00 80.31 485 LEU A C 1
ATOM 3848 O O . LEU A 1 485 ? -12.920 -10.755 -25.557 1.00 80.31 485 LEU A O 1
ATOM 3852 N N . LYS A 1 486 ? -13.990 -8.827 -25.963 1.00 85.06 486 LYS A N 1
ATOM 3853 C CA . LYS A 1 486 ? -14.212 -9.080 -27.394 1.00 85.06 486 LYS A CA 1
ATOM 3854 C C . LYS A 1 486 ? -12.911 -9.134 -28.208 1.00 85.06 486 LYS A C 1
ATOM 3856 O O . LYS A 1 486 ? -12.848 -9.891 -29.175 1.00 85.06 486 LYS A O 1
ATOM 3861 N N . ARG A 1 487 ? -11.871 -8.371 -27.838 1.00 79.94 487 ARG A N 1
ATOM 3862 C CA . ARG A 1 487 ? -10.533 -8.477 -28.457 1.00 79.94 487 ARG A CA 1
ATOM 3863 C C . ARG A 1 487 ? -9.825 -9.768 -28.044 1.00 79.94 487 ARG A C 1
ATOM 3865 O O . ARG A 1 487 ? -9.327 -10.458 -28.924 1.00 79.94 487 ARG A O 1
ATOM 3872 N N . ILE A 1 488 ? -9.843 -10.118 -26.756 1.00 76.88 488 ILE A N 1
ATOM 3873 C CA . ILE A 1 488 ? -9.256 -11.367 -26.235 1.00 76.88 488 ILE A CA 1
ATOM 3874 C C . ILE A 1 488 ? -9.895 -12.581 -26.920 1.00 76.88 488 ILE A C 1
ATOM 3876 O O . ILE A 1 488 ? -9.181 -13.425 -27.449 1.00 76.88 488 ILE A O 1
ATOM 3880 N N . ASN A 1 489 ? -11.228 -12.623 -27.021 1.00 83.12 489 ASN A N 1
ATOM 3881 C CA . ASN A 1 489 ? -11.927 -13.704 -27.718 1.00 83.12 489 ASN A CA 1
ATOM 3882 C C . ASN A 1 489 ? -11.564 -13.765 -29.218 1.00 83.12 489 ASN A C 1
ATOM 3884 O O . ASN A 1 489 ? -11.383 -14.848 -29.759 1.00 83.12 489 ASN A O 1
ATOM 3888 N N . LYS A 1 490 ? -11.370 -12.618 -29.890 1.00 84.56 490 LYS A N 1
ATOM 3889 C CA . LYS A 1 490 ? -10.906 -12.590 -31.291 1.00 84.56 490 LYS A CA 1
ATOM 3890 C C . LYS A 1 490 ? -9.460 -13.092 -31.456 1.00 84.56 490 LYS A C 1
ATOM 3892 O O . LYS A 1 490 ? -9.148 -13.669 -32.492 1.00 84.56 490 LYS A O 1
ATOM 3897 N N . ILE A 1 491 ? -8.586 -12.875 -30.471 1.00 77.75 491 ILE A N 1
ATOM 3898 C CA . ILE A 1 491 ? -7.219 -13.427 -30.463 1.00 77.75 491 ILE A CA 1
ATOM 3899 C C . ILE A 1 491 ? -7.276 -14.943 -30.232 1.00 77.75 491 ILE A C 1
ATOM 3901 O O . ILE A 1 491 ? -6.722 -15.698 -31.020 1.00 77.75 491 ILE A O 1
ATOM 3905 N N . HIS A 1 492 ? -8.051 -15.400 -29.246 1.00 77.44 492 HIS A N 1
ATOM 3906 C CA . HIS A 1 492 ? -8.271 -16.826 -28.983 1.00 77.44 492 HIS A CA 1
ATOM 3907 C C . HIS A 1 492 ? -8.851 -17.567 -30.207 1.00 77.44 492 HIS A C 1
ATOM 3909 O O . HIS A 1 492 ? -8.390 -18.651 -30.544 1.00 77.44 492 HIS A O 1
ATOM 3915 N N . GLN A 1 493 ? -9.792 -16.953 -30.937 1.00 84.62 493 GLN A N 1
ATOM 3916 C CA . GLN A 1 493 ? -10.319 -17.490 -32.200 1.00 84.62 493 GLN A CA 1
ATOM 3917 C C . GLN A 1 493 ? -9.265 -17.591 -33.315 1.00 84.62 493 GLN A C 1
ATOM 3919 O O . GLN A 1 493 ? -9.321 -18.537 -34.094 1.00 84.62 493 GLN A O 1
ATOM 3924 N N . ARG A 1 494 ? -8.305 -16.656 -33.394 1.00 82.56 494 ARG A N 1
ATOM 3925 C CA . ARG A 1 494 ? -7.184 -16.732 -34.351 1.00 82.56 494 ARG A CA 1
ATOM 3926 C C . ARG A 1 494 ? -6.240 -17.879 -34.015 1.00 82.56 494 ARG A C 1
ATOM 3928 O O . ARG A 1 494 ? -6.002 -18.726 -34.869 1.00 82.56 494 ARG A O 1
ATOM 3935 N N . LEU A 1 495 ? -5.812 -17.962 -32.755 1.00 77.06 495 LEU A N 1
ATOM 3936 C CA . LEU A 1 495 ? -4.966 -19.047 -32.254 1.00 77.06 495 LEU A CA 1
ATOM 3937 C C . LEU A 1 495 ? -5.612 -20.424 -32.495 1.00 77.06 495 LEU A C 1
ATOM 3939 O O . LEU A 1 495 ? -4.938 -21.339 -32.951 1.00 77.06 495 LEU A O 1
ATOM 3943 N N . GLN A 1 496 ? -6.930 -20.560 -32.296 1.00 80.12 496 GLN A N 1
ATOM 3944 C CA . GLN A 1 496 ? -7.669 -21.787 -32.635 1.00 80.12 496 GLN A CA 1
ATOM 3945 C C . GLN A 1 496 ? -7.752 -22.085 -34.145 1.00 80.12 496 GLN A C 1
ATOM 3947 O O . GLN A 1 496 ? -7.890 -23.248 -34.518 1.00 80.12 496 GLN A O 1
ATOM 3952 N N . SER A 1 497 ? -7.708 -21.070 -35.016 1.00 83.69 497 SER A N 1
ATOM 3953 C CA . SER A 1 497 ? -7.720 -21.264 -36.476 1.00 83.69 497 SER A CA 1
ATOM 3954 C C . SER A 1 497 ? -6.337 -21.522 -37.081 1.00 83.69 497 SER A C 1
ATOM 3956 O O . SER A 1 497 ? -6.251 -22.146 -38.133 1.00 83.69 497 SER A O 1
ATOM 3958 N N . GLU A 1 498 ? -5.273 -21.055 -36.425 1.00 79.12 498 GLU A N 1
ATOM 3959 C CA . GLU A 1 498 ? -3.878 -21.192 -36.866 1.00 79.12 498 GLU A CA 1
ATOM 3960 C C . GLU A 1 498 ? -3.210 -22.443 -36.250 1.00 79.12 498 GLU A C 1
ATOM 3962 O O . GLU A 1 498 ? -2.413 -23.119 -36.897 1.00 79.12 498 GLU A O 1
ATOM 3967 N N . GLY A 1 499 ? -3.571 -22.806 -35.014 1.00 62.97 499 GLY A N 1
ATOM 3968 C CA . GLY A 1 499 ? -2.956 -23.879 -34.225 1.00 62.97 499 GLY A CA 1
ATOM 3969 C C . GLY A 1 499 ? -3.461 -25.297 -34.510 1.00 62.97 499 GLY A C 1
ATOM 3970 O O . GLY A 1 499 ? -3.830 -25.995 -33.569 1.00 62.97 499 GLY A O 1
ATOM 3971 N N . LYS A 1 500 ? -3.493 -25.734 -35.778 1.00 61.72 500 LYS A N 1
ATOM 3972 C CA . LYS A 1 500 ? -3.731 -27.154 -36.129 1.00 61.72 500 LYS A CA 1
ATOM 3973 C C . LYS A 1 500 ? -2.479 -27.954 -36.486 1.00 61.72 500 LYS A C 1
ATOM 3975 O O . LYS A 1 500 ? -2.499 -29.168 -36.319 1.00 61.72 500 LYS A O 1
ATOM 3980 N N . ASP A 1 501 ? -1.410 -27.283 -36.913 1.00 66.19 501 ASP A N 1
ATOM 3981 C CA . ASP A 1 501 ? -0.212 -27.946 -37.454 1.00 66.19 501 ASP A CA 1
ATOM 3982 C C . ASP A 1 501 ? 1.025 -27.828 -36.532 1.00 66.19 501 ASP A C 1
ATOM 3984 O O . ASP A 1 501 ? 2.107 -28.285 -36.890 1.00 66.19 501 ASP A O 1
ATOM 3988 N N . ASN A 1 502 ? 0.894 -27.205 -35.351 1.00 61.97 502 ASN A N 1
ATOM 3989 C CA . ASN A 1 502 ? 1.965 -27.059 -34.351 1.00 61.97 502 ASN A CA 1
ATOM 3990 C C . ASN A 1 502 ? 1.389 -27.154 -32.923 1.00 61.97 502 ASN A C 1
ATOM 3992 O O . ASN A 1 502 ? 0.899 -26.158 -32.392 1.00 61.97 502 ASN A O 1
ATOM 3996 N N . GLU A 1 503 ? 1.451 -28.331 -32.294 1.00 63.16 503 GLU A N 1
ATOM 3997 C CA . GLU A 1 503 ? 0.858 -28.570 -30.960 1.00 63.16 503 GLU A CA 1
ATOM 3998 C C . GLU A 1 503 ? 1.747 -28.115 -29.774 1.00 63.16 503 GLU A C 1
ATOM 4000 O O . GLU A 1 503 ? 1.254 -27.974 -28.658 1.00 63.16 503 GLU A O 1
ATOM 4005 N N . ASP A 1 504 ? 3.037 -27.831 -30.003 1.00 64.38 504 ASP A N 1
ATOM 4006 C CA . ASP A 1 504 ? 4.065 -27.669 -28.952 1.00 64.38 504 ASP A CA 1
ATOM 4007 C C . ASP A 1 504 ? 4.201 -26.257 -28.322 1.00 64.38 504 ASP A C 1
ATOM 4009 O O . ASP A 1 504 ? 5.111 -26.026 -27.518 1.00 64.38 504 ASP A O 1
ATOM 4013 N N . TYR A 1 505 ? 3.350 -25.278 -28.665 1.00 63.75 505 TYR A N 1
ATOM 4014 C CA . TYR A 1 505 ? 3.550 -23.875 -28.249 1.00 63.75 505 TYR A CA 1
ATOM 4015 C C . TYR A 1 505 ? 2.402 -23.246 -27.442 1.00 63.75 505 TYR A C 1
ATOM 4017 O O . TYR A 1 505 ? 1.418 -22.756 -27.993 1.00 63.75 505 TYR A O 1
ATOM 4025 N N . ASP A 1 506 ? 2.623 -23.108 -26.129 1.00 65.69 506 ASP A N 1
ATOM 4026 C CA . ASP A 1 506 ? 1.831 -22.247 -25.241 1.00 65.69 506 ASP A CA 1
ATOM 4027 C C . ASP A 1 506 ? 1.993 -20.753 -25.624 1.00 65.69 506 ASP A C 1
ATOM 4029 O O . ASP A 1 506 ? 2.977 -20.089 -25.268 1.00 65.69 506 ASP A O 1
ATOM 4033 N N . SER A 1 507 ? 0.995 -20.192 -26.316 1.00 68.75 507 SER A N 1
ATOM 4034 C CA . SER A 1 507 ? 0.775 -18.740 -26.410 1.00 68.75 507 SER A CA 1
ATOM 4035 C C . SER A 1 507 ? 0.107 -18.214 -25.133 1.00 68.75 507 SER A C 1
ATOM 4037 O O . SER A 1 507 ? -0.922 -18.729 -24.664 1.00 68.75 507 SER A O 1
ATOM 4039 N N . ALA A 1 508 ? 0.671 -17.131 -24.599 1.00 72.88 508 ALA A N 1
ATOM 4040 C CA . ALA A 1 508 ? 0.062 -16.323 -23.556 1.00 72.88 508 ALA A CA 1
ATOM 4041 C C . ALA A 1 508 ? -0.291 -14.928 -24.090 1.00 72.88 508 ALA A C 1
ATOM 4043 O O . ALA A 1 508 ? 0.437 -14.328 -24.882 1.00 72.88 508 ALA A O 1
ATOM 4044 N N . LEU A 1 509 ? -1.409 -14.392 -23.601 1.00 73.31 509 LEU A N 1
ATOM 4045 C CA . LEU A 1 509 ? -1.831 -13.023 -23.844 1.00 73.31 509 LEU A CA 1
ATOM 4046 C C . LEU A 1 509 ? -1.326 -12.149 -22.699 1.00 73.31 509 LEU A C 1
ATOM 4048 O O . LEU A 1 509 ? -1.781 -12.229 -21.556 1.00 73.31 509 LEU A O 1
ATOM 4052 N N . PHE A 1 510 ? -0.369 -11.292 -23.012 1.00 71.88 510 PHE A N 1
ATOM 4053 C CA . PHE A 1 510 ? 0.261 -10.414 -22.044 1.00 71.88 510 PHE A CA 1
ATOM 4054 C C . PHE A 1 510 ? -0.438 -9.064 -22.042 1.00 71.88 510 PHE A C 1
ATOM 4056 O O . PHE A 1 510 ? -0.547 -8.419 -23.086 1.00 71.88 510 PHE A O 1
ATOM 4063 N N . GLN A 1 511 ? -0.846 -8.602 -20.863 1.00 77.44 511 GLN A N 1
ATOM 4064 C CA . GLN A 1 511 ? -1.271 -7.228 -20.653 1.00 77.44 511 GLN A CA 1
ATOM 4065 C C . GLN A 1 511 ? -0.173 -6.473 -19.900 1.00 77.44 511 GLN A C 1
ATOM 4067 O O . GLN A 1 511 ? -0.002 -6.625 -18.688 1.00 77.44 511 GLN A O 1
ATOM 4072 N N . LYS A 1 512 ? 0.575 -5.634 -20.618 1.00 80.12 512 LYS A N 1
ATOM 4073 C CA . LYS A 1 512 ? 1.653 -4.820 -20.050 1.00 80.12 512 LYS A CA 1
ATOM 4074 C C . LYS A 1 512 ? 1.226 -3.362 -19.988 1.00 80.12 512 LYS A C 1
ATOM 4076 O O . LYS A 1 512 ? 0.979 -2.724 -21.012 1.00 80.12 512 LYS A O 1
ATOM 4081 N N . TRP A 1 513 ? 1.179 -2.838 -18.771 1.00 81.88 513 TRP A N 1
ATOM 4082 C CA . TRP A 1 513 ? 1.055 -1.412 -18.522 1.00 81.88 513 TRP A CA 1
ATOM 4083 C C . TRP A 1 513 ? 2.442 -0.791 -18.480 1.00 81.88 513 TRP A C 1
ATOM 4085 O O . TRP A 1 513 ? 3.219 -1.073 -17.576 1.00 81.88 513 TRP A O 1
ATOM 4095 N N . GLU A 1 514 ? 2.742 0.068 -19.446 1.00 85.81 514 GLU A N 1
ATOM 4096 C CA . GLU A 1 514 ? 3.945 0.891 -19.426 1.00 85.81 514 GLU A CA 1
ATOM 4097 C C . GLU A 1 514 ? 3.563 2.319 -19.041 1.00 85.81 514 GLU A C 1
ATOM 4099 O O . GLU A 1 514 ? 2.677 2.933 -19.649 1.00 85.81 514 GLU A O 1
ATOM 4104 N N . THR A 1 515 ? 4.242 2.866 -18.036 1.00 88.31 515 THR A N 1
ATOM 4105 C CA . THR A 1 515 ? 4.043 4.251 -17.608 1.00 88.31 515 THR A CA 1
ATOM 4106 C C . THR A 1 515 ? 5.150 5.126 -18.184 1.00 88.31 515 THR A C 1
ATOM 4108 O O . THR A 1 515 ? 6.321 4.774 -18.111 1.00 88.31 515 THR A O 1
ATOM 4111 N N . PHE A 1 516 ? 4.798 6.275 -18.756 1.00 90.19 516 PHE A N 1
ATOM 4112 C CA . PHE A 1 516 ? 5.739 7.241 -19.325 1.00 90.19 516 PHE A CA 1
ATOM 4113 C C . PHE A 1 516 ? 5.501 8.620 -18.716 1.00 90.19 516 PHE A C 1
ATOM 4115 O O . PHE A 1 516 ? 4.429 9.191 -18.911 1.00 90.19 516 PHE A O 1
ATOM 4122 N N . SER A 1 517 ? 6.489 9.177 -18.022 1.00 91.69 517 SER A N 1
ATOM 4123 C CA . SER A 1 517 ? 6.471 10.585 -17.623 1.00 91.69 517 SER A CA 1
ATOM 4124 C C . SER A 1 517 ? 6.822 11.465 -18.825 1.00 91.69 517 SER A C 1
ATOM 4126 O O . SER A 1 517 ? 7.815 11.218 -19.510 1.00 91.69 517 SER A O 1
ATOM 4128 N N . ILE A 1 518 ? 5.988 12.472 -19.100 1.00 94.06 518 ILE A N 1
ATOM 4129 C CA . ILE A 1 518 ? 6.174 13.450 -20.189 1.00 94.06 518 ILE A CA 1
ATOM 4130 C C . ILE A 1 518 ? 6.478 14.851 -19.643 1.00 94.06 518 ILE A C 1
ATOM 4132 O O . ILE A 1 518 ? 7.227 15.601 -20.263 1.00 94.06 518 ILE A O 1
ATOM 4136 N N . THR A 1 519 ? 5.938 15.213 -18.477 1.00 95.19 519 THR A N 1
ATOM 4137 C CA . THR A 1 519 ? 6.220 16.504 -17.828 1.00 95.19 519 THR A CA 1
ATOM 4138 C C . THR A 1 519 ? 6.565 16.311 -16.359 1.00 95.19 519 THR A C 1
ATOM 4140 O O . THR A 1 519 ? 5.837 15.616 -15.648 1.00 95.19 519 THR A O 1
ATOM 4143 N N . LYS A 1 520 ? 7.610 16.981 -15.874 1.00 95.69 520 LYS A N 1
ATOM 4144 C CA . LYS A 1 520 ? 7.943 17.057 -14.446 1.00 95.69 520 LYS A CA 1
ATOM 4145 C C . LYS A 1 520 ? 7.483 18.403 -13.869 1.00 95.69 520 LYS A C 1
ATOM 4147 O O . LYS A 1 520 ? 7.519 19.403 -14.587 1.00 95.69 520 LYS A O 1
ATOM 4152 N N . PRO A 1 521 ? 7.040 18.472 -12.603 1.00 96.94 521 PRO A N 1
ATOM 4153 C CA . PRO A 1 521 ? 6.864 19.754 -11.928 1.00 96.94 521 PRO A CA 1
ATOM 4154 C C . PRO A 1 521 ? 8.225 20.430 -11.707 1.00 96.94 521 PRO A C 1
ATOM 4156 O O . PRO A 1 521 ? 9.244 19.769 -11.510 1.00 96.94 521 PRO A O 1
ATOM 4159 N N . ALA A 1 522 ? 8.243 21.759 -11.684 1.00 96.44 522 ALA A N 1
ATOM 4160 C CA . ALA A 1 522 ? 9.405 22.512 -11.234 1.00 96.44 522 ALA A CA 1
ATOM 4161 C C . ALA A 1 522 ? 9.615 22.327 -9.719 1.00 96.44 522 ALA A C 1
ATOM 4163 O O . ALA A 1 522 ? 8.652 22.279 -8.951 1.00 96.44 522 ALA A O 1
ATOM 4164 N N . LEU A 1 523 ? 10.878 22.303 -9.275 1.00 95.81 523 LEU A N 1
ATOM 4165 C CA . LEU A 1 523 ? 11.261 22.125 -7.865 1.00 95.81 523 LEU A CA 1
ATOM 4166 C C . LEU A 1 523 ? 10.497 23.065 -6.915 1.00 95.81 523 LEU A C 1
ATOM 4168 O O . LEU A 1 523 ? 9.978 22.625 -5.892 1.00 95.81 523 LEU A O 1
ATOM 4172 N N . ALA A 1 524 ? 10.390 24.349 -7.265 1.00 96.19 524 ALA A N 1
ATOM 4173 C CA . ALA A 1 524 ? 9.656 25.329 -6.465 1.00 96.19 524 ALA A CA 1
ATOM 4174 C C . ALA A 1 524 ? 8.146 25.029 -6.404 1.00 96.19 524 ALA A C 1
ATOM 4176 O O . ALA A 1 524 ? 7.542 25.142 -5.341 1.00 96.19 524 ALA A O 1
ATOM 4177 N N . PHE A 1 525 ? 7.542 24.594 -7.515 1.00 96.31 525 PHE A N 1
ATOM 4178 C CA . PHE A 1 525 ? 6.118 24.258 -7.568 1.00 96.31 525 PHE A CA 1
ATOM 4179 C C . PHE A 1 525 ? 5.783 23.018 -6.725 1.00 96.31 525 PHE A C 1
ATOM 4181 O O . PHE A 1 525 ? 4.775 23.026 -6.023 1.00 96.31 525 PHE A O 1
ATOM 4188 N N . ALA A 1 526 ? 6.654 22.003 -6.701 1.00 96.56 526 ALA A N 1
ATOM 4189 C CA . ALA A 1 526 ? 6.499 20.845 -5.816 1.00 96.56 526 ALA A CA 1
ATOM 4190 C C . ALA A 1 526 ? 6.517 21.241 -4.322 1.00 96.56 526 ALA A C 1
ATOM 4192 O O . ALA A 1 526 ? 5.678 20.779 -3.551 1.00 96.56 526 ALA A O 1
ATOM 4193 N N . TRP A 1 527 ? 7.402 22.161 -3.914 1.00 97.25 527 TRP A N 1
ATOM 4194 C CA . TRP A 1 527 ? 7.422 22.678 -2.536 1.00 97.25 527 TRP A CA 1
ATOM 4195 C C . TRP A 1 527 ? 6.201 23.535 -2.188 1.00 97.25 527 TRP A C 1
ATOM 4197 O O . TRP A 1 527 ? 5.676 23.421 -1.081 1.00 97.25 527 TRP A O 1
ATOM 4207 N N . ILE A 1 528 ? 5.704 24.346 -3.126 1.00 96.88 528 ILE A N 1
ATOM 4208 C CA . ILE A 1 528 ? 4.464 25.117 -2.943 1.00 96.88 528 ILE A CA 1
ATOM 4209 C C . ILE A 1 528 ? 3.256 24.170 -2.826 1.00 96.88 528 ILE A C 1
ATOM 4211 O O . ILE A 1 528 ? 2.450 24.336 -1.912 1.00 96.88 528 ILE A O 1
ATOM 4215 N N . SER A 1 529 ? 3.164 23.143 -3.682 1.00 96.19 529 SER A N 1
ATOM 4216 C CA . SER A 1 529 ? 2.155 22.071 -3.605 1.00 96.19 529 SER A CA 1
ATOM 4217 C C . SER A 1 529 ? 2.155 21.403 -2.229 1.00 96.19 529 SER A C 1
ATOM 4219 O O . SER A 1 529 ? 1.119 21.372 -1.565 1.00 96.19 529 SER A O 1
ATOM 4221 N N . PHE A 1 530 ? 3.324 20.953 -1.761 1.00 97.00 530 PHE A N 1
ATOM 4222 C CA . PHE A 1 530 ? 3.487 20.345 -0.441 1.00 97.00 530 PHE A CA 1
ATOM 4223 C C . PHE A 1 530 ? 2.986 21.262 0.684 1.00 97.00 530 PHE A C 1
ATOM 4225 O O . PHE A 1 530 ? 2.132 20.861 1.472 1.00 97.00 530 PHE A O 1
ATOM 4232 N N . ILE A 1 531 ? 3.453 22.514 0.742 1.00 97.56 531 ILE A N 1
ATOM 4233 C CA . ILE A 1 531 ? 3.059 23.466 1.794 1.00 97.56 531 ILE A CA 1
ATOM 4234 C C . ILE A 1 531 ? 1.543 23.718 1.769 1.00 97.56 531 ILE A C 1
ATOM 4236 O O . ILE A 1 531 ? 0.898 23.677 2.816 1.00 97.56 531 ILE A O 1
ATOM 4240 N N . VAL A 1 532 ? 0.950 23.903 0.585 1.00 97.19 532 VAL A N 1
ATOM 4241 C CA . VAL A 1 532 ? -0.501 24.096 0.429 1.00 97.19 532 VAL A CA 1
ATOM 4242 C C . VAL A 1 532 ? -1.285 22.856 0.877 1.00 97.19 532 VAL A C 1
ATOM 4244 O O . VAL A 1 532 ? -2.257 22.999 1.619 1.00 97.19 532 VAL A O 1
ATOM 4247 N N . LYS A 1 533 ? -0.844 21.639 0.523 1.00 96.00 533 LYS A N 1
ATOM 4248 C CA . LYS A 1 533 ? -1.441 20.384 1.019 1.00 96.00 533 LYS A CA 1
ATOM 4249 C C . LYS A 1 533 ? -1.394 20.297 2.546 1.00 96.00 533 LYS A C 1
ATOM 4251 O O . LYS A 1 533 ? -2.393 19.924 3.152 1.00 96.00 533 LYS A O 1
ATOM 4256 N N . ILE A 1 534 ? -0.273 20.652 3.178 1.00 97.06 534 ILE A N 1
ATOM 4257 C CA . ILE A 1 534 ? -0.131 20.614 4.644 1.00 97.06 534 ILE A CA 1
ATOM 4258 C C . ILE A 1 534 ? -1.021 21.665 5.325 1.00 97.06 534 ILE A C 1
ATOM 4260 O O . ILE A 1 534 ? -1.649 21.364 6.339 1.00 97.06 534 ILE A O 1
ATOM 4264 N N . ILE A 1 535 ? -1.163 22.867 4.764 1.00 96.81 535 ILE A N 1
ATOM 4265 C CA . ILE A 1 535 ? -2.086 23.876 5.309 1.00 96.81 535 ILE A CA 1
ATOM 4266 C C . ILE A 1 535 ? -3.543 23.387 5.220 1.00 96.81 535 ILE A C 1
ATOM 4268 O O . ILE A 1 535 ? -4.266 23.430 6.216 1.00 96.81 535 ILE A O 1
ATOM 4272 N N . ILE A 1 536 ? -3.954 22.872 4.057 1.00 96.19 536 ILE A N 1
ATOM 4273 C CA . ILE A 1 536 ? -5.334 22.437 3.784 1.00 96.19 536 ILE A CA 1
ATOM 4274 C C . ILE A 1 536 ? -5.711 21.158 4.550 1.00 96.19 536 ILE A C 1
ATOM 4276 O O . ILE A 1 536 ? -6.798 21.093 5.117 1.00 96.19 536 ILE A O 1
ATOM 4280 N N . PHE A 1 537 ? -4.836 20.149 4.581 1.00 95.62 537 PHE A N 1
ATOM 4281 C CA . PHE A 1 537 ? -5.140 18.815 5.121 1.00 95.62 537 PHE A CA 1
ATOM 4282 C C . PHE A 1 537 ? -4.489 18.500 6.473 1.00 95.62 537 PHE A C 1
ATOM 4284 O O . PHE A 1 537 ? -4.733 17.424 7.006 1.00 95.62 537 PHE A O 1
ATOM 4291 N N . ALA A 1 538 ? -3.668 19.388 7.039 1.00 95.81 538 ALA A N 1
ATOM 4292 C CA . ALA A 1 538 ? -3.158 19.238 8.404 1.00 95.81 538 ALA A CA 1
ATOM 4293 C C . ALA A 1 538 ? -3.611 20.405 9.283 1.00 95.81 538 ALA A C 1
ATOM 4295 O O . ALA A 1 538 ? -4.340 20.201 10.251 1.00 95.81 538 ALA A O 1
ATOM 4296 N N . VAL A 1 539 ? -3.207 21.631 8.930 1.00 97.00 539 VAL A N 1
ATOM 4297 C CA . VAL A 1 539 ? -3.343 22.798 9.816 1.00 97.00 539 VAL A CA 1
ATOM 4298 C C . VAL A 1 539 ? -4.806 23.192 10.006 1.00 97.00 539 VAL A C 1
ATOM 4300 O O . VAL A 1 539 ? -5.263 23.244 11.143 1.00 97.00 539 VAL A O 1
ATOM 4303 N N . ILE A 1 540 ? -5.564 23.417 8.926 1.00 95.44 540 ILE A N 1
ATOM 4304 C CA . ILE A 1 540 ? -6.958 23.887 9.027 1.00 95.44 540 ILE A CA 1
ATOM 4305 C C . ILE A 1 540 ? -7.851 22.909 9.826 1.00 95.44 540 ILE A C 1
ATOM 4307 O O . ILE A 1 540 ? -8.498 23.362 10.776 1.00 95.44 540 ILE A O 1
ATOM 4311 N N . PRO A 1 541 ? -7.879 21.588 9.545 1.00 94.94 541 PRO A N 1
ATOM 4312 C CA . PRO A 1 541 ? -8.760 20.675 10.273 1.00 94.94 541 PRO A CA 1
ATOM 4313 C C . PRO A 1 541 ? -8.296 20.412 11.712 1.00 94.94 541 PRO A C 1
ATOM 4315 O O . PRO A 1 541 ? -9.129 20.301 12.609 1.00 94.94 541 PRO A O 1
ATOM 4318 N N . PHE A 1 542 ? -6.983 20.372 11.971 1.00 95.75 542 PHE A N 1
ATOM 4319 C CA . PHE A 1 542 ? -6.459 20.254 13.336 1.00 95.75 542 PHE A CA 1
ATOM 4320 C C . PHE A 1 542 ? -6.797 21.494 14.176 1.00 95.75 542 PHE A C 1
ATOM 4322 O O . PHE A 1 542 ? -7.291 21.363 15.296 1.00 95.75 542 PHE A O 1
ATOM 4329 N N . SER A 1 543 ? -6.621 22.700 13.622 1.00 95.19 543 SER A N 1
ATOM 4330 C CA . SER A 1 543 ? -7.048 23.948 14.263 1.00 95.19 543 SER A CA 1
ATOM 4331 C C . SER A 1 543 ? -8.554 23.975 14.530 1.00 95.19 543 SER A C 1
ATOM 4333 O O . SER A 1 543 ? -8.958 24.461 15.584 1.00 95.19 543 SER A O 1
ATOM 4335 N N . TYR A 1 544 ? -9.380 23.405 13.646 1.00 92.69 544 TYR A N 1
ATOM 4336 C CA . TYR A 1 544 ? -10.811 23.225 13.897 1.00 92.69 544 TYR A CA 1
ATOM 4337 C C . TYR A 1 544 ? -11.091 22.300 15.100 1.00 92.69 544 TYR A C 1
ATOM 4339 O O . TYR A 1 544 ? -11.834 22.705 15.995 1.00 92.69 544 TYR A O 1
ATOM 4347 N N . PHE A 1 545 ? -10.471 21.116 15.193 1.00 91.38 545 PHE A N 1
ATOM 4348 C CA . PHE A 1 545 ? -10.670 20.222 16.349 1.00 91.38 545 PHE A CA 1
ATOM 4349 C C . PHE A 1 545 ? -10.162 20.816 17.674 1.00 91.38 545 PHE A C 1
ATOM 4351 O O . PHE A 1 545 ? -10.761 20.593 18.728 1.00 91.38 545 PHE A O 1
ATOM 4358 N N . CYS A 1 546 ? -9.094 21.615 17.632 1.00 94.25 546 CYS A N 1
ATOM 4359 C CA . CYS A 1 546 ? -8.624 22.378 18.788 1.00 94.25 546 CYS A CA 1
ATOM 4360 C C . CYS A 1 546 ? -9.603 23.504 19.174 1.00 94.25 546 CYS A C 1
ATOM 4362 O O . CYS A 1 546 ? -9.898 23.676 20.357 1.00 94.25 546 CYS A O 1
ATOM 4364 N N . TYR A 1 547 ? -10.151 24.236 18.198 1.00 91.88 547 TYR A N 1
ATOM 4365 C CA . TYR A 1 547 ? -11.134 25.303 18.422 1.00 91.88 547 TYR A CA 1
ATOM 4366 C C . TYR A 1 547 ? -12.455 24.768 18.998 1.00 91.88 547 TYR A C 1
ATOM 4368 O O . TYR A 1 547 ? -12.976 25.329 19.962 1.00 91.88 547 TYR A O 1
ATOM 4376 N N . SER A 1 548 ? -12.952 23.632 18.494 1.00 87.31 548 SER A N 1
ATOM 4377 C CA . SER A 1 548 ? -14.131 22.939 19.041 1.00 87.31 548 SER A CA 1
ATOM 4378 C C . SER A 1 548 ? -13.883 22.266 20.400 1.00 87.31 548 SER A C 1
ATOM 4380 O O . SER A 1 548 ? -14.793 21.659 20.963 1.00 87.31 548 SER A O 1
ATOM 4382 N N . ARG A 1 549 ? -12.661 22.381 20.949 1.00 92.06 549 ARG A N 1
ATOM 4383 C CA . ARG A 1 549 ? -12.198 21.785 22.217 1.00 92.06 549 ARG A CA 1
ATOM 4384 C C . ARG A 1 549 ? -12.297 20.254 22.263 1.00 92.06 549 ARG A C 1
ATOM 4386 O O . ARG A 1 549 ? -12.156 19.657 23.330 1.00 92.06 549 ARG A O 1
ATOM 4393 N N . ASN A 1 550 ? -12.479 19.596 21.117 1.00 89.06 550 ASN A N 1
ATOM 4394 C CA . ASN A 1 550 ? -12.559 18.144 21.017 1.00 89.06 550 ASN A CA 1
ATOM 4395 C C . ASN A 1 550 ? -11.149 17.529 20.999 1.00 89.06 550 ASN A C 1
ATOM 4397 O O . ASN A 1 550 ? -10.650 17.098 19.960 1.00 89.06 550 ASN A O 1
ATOM 4401 N N . VAL A 1 551 ? -10.501 17.484 22.168 1.00 91.88 551 VAL A N 1
ATOM 4402 C CA . VAL A 1 551 ? -9.123 16.979 22.332 1.00 91.88 551 VAL A CA 1
ATOM 4403 C C . VAL A 1 551 ? -8.976 15.539 21.824 1.00 91.88 551 VAL A C 1
ATOM 4405 O O . VAL A 1 551 ? -7.989 15.218 21.164 1.00 91.88 551 VAL A O 1
ATOM 4408 N N . PHE A 1 552 ? -9.965 14.671 22.065 1.00 89.62 552 PHE A N 1
ATOM 4409 C CA . PHE A 1 552 ? -9.937 13.291 21.566 1.00 89.62 552 PHE A CA 1
ATOM 4410 C C . PHE A 1 552 ? -10.017 13.235 20.031 1.00 89.62 552 PHE A C 1
ATOM 4412 O O . PHE A 1 552 ? -9.262 12.491 19.401 1.00 89.62 552 PHE A O 1
ATOM 4419 N N . GLY A 1 553 ? -10.872 14.066 19.426 1.00 90.06 553 GLY A N 1
ATOM 4420 C CA . GLY A 1 553 ? -10.949 14.259 17.979 1.00 90.06 553 GLY A CA 1
ATOM 4421 C C . GLY A 1 553 ? -9.636 14.779 17.394 1.00 90.06 553 GLY A C 1
ATOM 4422 O O . GLY A 1 553 ? -9.128 14.185 16.450 1.00 90.06 553 GLY A O 1
ATOM 4423 N N . ALA A 1 554 ? -9.032 15.806 17.999 1.00 93.12 554 ALA A N 1
ATOM 4424 C CA . ALA A 1 554 ? -7.755 16.382 17.570 1.00 93.12 554 ALA A CA 1
ATOM 4425 C C . ALA A 1 554 ? -6.599 15.365 17.615 1.00 93.12 554 ALA A C 1
ATOM 4427 O O . ALA A 1 554 ? -5.827 15.260 16.662 1.00 93.12 554 ALA A O 1
ATOM 4428 N N . MET A 1 555 ? -6.499 14.576 18.690 1.00 94.81 555 MET A N 1
ATOM 4429 C CA . MET A 1 555 ? -5.464 13.545 18.840 1.00 94.81 555 MET A CA 1
ATOM 4430 C C . MET A 1 555 ? -5.687 12.367 17.880 1.00 94.81 555 MET A C 1
ATOM 4432 O O . MET A 1 555 ? -4.740 11.900 17.249 1.00 94.81 555 MET A O 1
ATOM 4436 N N . THR A 1 556 ? -6.938 11.927 17.703 1.00 92.44 556 THR A N 1
ATOM 4437 C CA . THR A 1 556 ? -7.295 10.899 16.709 1.00 92.44 556 THR A CA 1
ATOM 4438 C C . THR A 1 556 ? -6.983 11.385 15.292 1.00 92.44 556 THR A C 1
ATOM 4440 O O . THR A 1 556 ? -6.379 10.655 14.507 1.00 92.44 556 THR A O 1
ATOM 4443 N N . TYR A 1 557 ? -7.323 12.639 14.980 1.00 94.62 557 TYR A N 1
ATOM 4444 C CA . TYR A 1 557 ? -7.019 13.269 13.701 1.00 94.62 557 TYR A CA 1
ATOM 4445 C C . TYR A 1 557 ? -5.516 13.336 13.441 1.00 94.62 557 TYR A C 1
ATOM 4447 O O . TYR A 1 557 ? -5.074 12.939 12.369 1.00 94.62 557 TYR A O 1
ATOM 4455 N N . LEU A 1 558 ? -4.719 13.760 14.427 1.00 96.88 558 LEU A N 1
ATOM 4456 C CA . LEU A 1 558 ? -3.263 13.827 14.309 1.00 96.88 558 LEU A CA 1
ATOM 4457 C C . LEU A 1 558 ? -2.645 12.450 14.017 1.00 96.88 558 LEU A C 1
ATOM 4459 O O . LEU A 1 558 ? -1.791 12.340 13.141 1.00 96.88 558 LEU A O 1
ATOM 4463 N N . VAL A 1 559 ? -3.104 11.386 14.687 1.00 95.31 559 VAL A N 1
ATOM 4464 C CA . VAL A 1 559 ? -2.632 10.013 14.426 1.00 95.31 559 VAL A CA 1
ATOM 4465 C C . VAL A 1 559 ? -3.014 9.544 13.017 1.00 95.31 559 VAL A C 1
ATOM 4467 O O . VAL A 1 559 ? -2.170 9.003 12.302 1.00 95.31 559 VAL A O 1
ATOM 4470 N N . LEU A 1 560 ? -4.255 9.776 12.579 1.00 95.62 560 LEU A N 1
ATOM 4471 C CA . LEU A 1 560 ? -4.709 9.387 11.238 1.00 95.62 560 LEU A CA 1
ATOM 4472 C C . LEU A 1 560 ? -4.036 10.217 10.133 1.00 95.62 560 LEU A C 1
ATOM 4474 O O . LEU A 1 560 ? -3.681 9.665 9.091 1.00 95.62 560 LEU A O 1
ATOM 4478 N N . PHE A 1 561 ? -3.786 11.505 10.376 1.00 96.75 561 PHE A N 1
ATOM 4479 C CA . PHE A 1 561 ? -2.997 12.370 9.502 1.00 96.75 561 PHE A CA 1
ATOM 4480 C C . PHE A 1 561 ? -1.552 11.876 9.382 1.00 96.75 561 PHE A C 1
ATOM 4482 O O . PHE A 1 561 ? -1.044 11.768 8.269 1.00 96.75 561 PHE A O 1
ATOM 4489 N N . LEU A 1 562 ? -0.903 11.504 10.491 1.00 96.19 562 LEU A N 1
ATOM 4490 C CA . LEU A 1 562 ? 0.450 10.939 10.465 1.00 96.19 562 LEU A CA 1
ATOM 4491 C C . LEU A 1 562 ? 0.509 9.622 9.673 1.00 96.19 562 LEU A C 1
ATOM 4493 O O . LEU A 1 562 ? 1.465 9.421 8.931 1.00 96.19 562 LEU A O 1
ATOM 4497 N N . LEU A 1 563 ? -0.522 8.770 9.741 1.00 95.31 563 LEU A N 1
ATOM 4498 C CA . LEU A 1 563 ? -0.633 7.570 8.894 1.00 95.31 563 LEU A CA 1
ATOM 4499 C C . LEU A 1 563 ? -0.885 7.896 7.406 1.00 95.31 563 LEU A C 1
ATOM 4501 O O . LEU A 1 563 ? -0.406 7.176 6.531 1.00 95.31 563 LEU A O 1
ATOM 4505 N N . CYS A 1 564 ? -1.596 8.984 7.091 1.00 95.25 564 CYS A N 1
ATOM 4506 C CA . CYS A 1 564 ? -1.733 9.468 5.711 1.00 95.25 564 CYS A CA 1
ATOM 4507 C C . CYS A 1 564 ? -0.410 10.023 5.169 1.00 95.25 564 CYS A C 1
ATOM 4509 O O . CYS A 1 564 ? -0.026 9.720 4.041 1.00 95.25 564 CYS A O 1
ATOM 4511 N N . PHE A 1 565 ? 0.282 10.827 5.978 1.00 95.56 565 PHE A N 1
ATOM 4512 C CA . PHE A 1 565 ? 1.573 11.430 5.660 1.00 95.56 565 PHE A CA 1
ATOM 4513 C C . PHE A 1 565 ? 2.648 10.354 5.459 1.00 95.56 565 PHE A C 1
ATOM 4515 O O . PHE A 1 565 ? 3.400 10.415 4.488 1.00 95.56 565 PHE A O 1
ATOM 4522 N N . GLU A 1 566 ? 2.672 9.340 6.332 1.00 94.81 566 GLU A N 1
ATOM 4523 C CA . GLU A 1 566 ? 3.534 8.162 6.219 1.00 94.81 566 GLU A CA 1
ATOM 4524 C C . GLU A 1 566 ? 3.385 7.504 4.848 1.00 94.81 566 GLU A C 1
ATOM 4526 O O . GLU A 1 566 ? 4.355 7.438 4.095 1.00 94.81 566 GLU A O 1
ATOM 4531 N N . LYS A 1 567 ? 2.163 7.111 4.474 1.00 92.62 567 LYS A N 1
ATOM 4532 C CA . LYS A 1 567 ? 1.945 6.452 3.188 1.00 92.62 567 LYS A CA 1
ATOM 4533 C C . LYS A 1 567 ? 2.167 7.364 1.985 1.00 92.62 567 LYS A C 1
ATOM 4535 O O . LYS A 1 567 ? 2.675 6.885 0.981 1.00 92.62 567 LYS A O 1
ATOM 4540 N N . HIS A 1 568 ? 1.760 8.635 2.031 1.00 93.56 568 HIS A N 1
ATOM 4541 C CA . HIS A 1 568 ? 1.843 9.489 0.842 1.00 93.56 568 HIS A CA 1
ATOM 4542 C C . HIS A 1 568 ? 3.285 9.886 0.508 1.00 93.56 568 HIS A C 1
ATOM 4544 O O . HIS A 1 568 ? 3.649 9.881 -0.666 1.00 93.56 568 HIS A O 1
ATOM 4550 N N . TYR A 1 569 ? 4.098 10.214 1.519 1.00 95.38 569 TYR A N 1
ATOM 4551 C CA . TYR A 1 569 ? 5.452 10.736 1.308 1.00 95.38 569 TYR A CA 1
ATOM 4552 C C . TYR A 1 569 ? 6.553 9.684 1.448 1.00 95.38 569 TYR A C 1
ATOM 4554 O O . TYR A 1 569 ? 7.610 9.860 0.854 1.00 95.38 569 TYR A O 1
ATOM 4562 N N . PHE A 1 570 ? 6.319 8.585 2.174 1.00 94.62 570 PHE A N 1
ATOM 4563 C CA . PHE A 1 570 ? 7.254 7.457 2.269 1.00 94.62 570 PHE A CA 1
ATOM 4564 C C . PHE A 1 570 ? 6.749 6.225 1.504 1.00 94.62 570 PHE A C 1
ATOM 4566 O O . PHE A 1 570 ? 7.064 5.093 1.876 1.00 94.62 570 PHE A O 1
ATOM 4573 N N . ASP A 1 571 ? 6.003 6.428 0.415 1.00 89.75 571 ASP A N 1
ATOM 4574 C CA . ASP A 1 571 ? 5.812 5.375 -0.581 1.00 89.75 571 ASP A CA 1
ATOM 4575 C C . ASP A 1 571 ? 7.161 5.043 -1.245 1.00 89.75 571 ASP A C 1
ATOM 4577 O O . ASP A 1 571 ? 7.919 5.922 -1.661 1.00 89.75 571 ASP A O 1
ATOM 4581 N N . ILE A 1 572 ? 7.454 3.750 -1.347 1.00 86.50 572 ILE A N 1
ATOM 4582 C CA . ILE A 1 572 ? 8.645 3.222 -2.014 1.00 86.50 572 ILE A CA 1
ATOM 4583 C C . ILE A 1 572 ? 8.491 3.329 -3.538 1.00 86.50 572 ILE A C 1
ATOM 4585 O O . ILE A 1 572 ? 9.490 3.526 -4.230 1.00 86.50 572 ILE A O 1
ATOM 4589 N N . GLY A 1 573 ? 7.257 3.259 -4.056 1.00 86.81 573 GLY A N 1
ATOM 4590 C CA . GLY A 1 573 ? 6.940 3.311 -5.485 1.00 86.81 573 GLY A CA 1
ATOM 4591 C C . GLY A 1 573 ? 7.609 4.482 -6.217 1.00 86.81 573 GLY A C 1
ATOM 4592 O O . GLY A 1 573 ? 8.433 4.225 -7.090 1.00 86.81 573 GLY A O 1
ATOM 4593 N N . PRO A 1 574 ? 7.352 5.751 -5.841 1.00 90.31 574 PRO A N 1
ATOM 4594 C CA . PRO A 1 574 ? 7.995 6.933 -6.427 1.00 90.31 574 PRO A CA 1
ATOM 4595 C C . PRO A 1 574 ? 9.529 6.907 -6.440 1.00 90.31 574 PRO A C 1
ATOM 4597 O O . PRO A 1 574 ? 10.149 7.342 -7.409 1.00 90.31 574 PRO A O 1
ATOM 4600 N N . ILE A 1 575 ? 10.154 6.394 -5.376 1.00 89.88 575 ILE A N 1
ATOM 4601 C CA . ILE A 1 575 ? 11.619 6.336 -5.247 1.00 89.88 575 ILE A CA 1
ATOM 4602 C C . ILE A 1 575 ? 12.181 5.257 -6.181 1.00 89.88 575 ILE A C 1
ATOM 4604 O O . ILE A 1 575 ? 13.192 5.467 -6.845 1.00 89.88 575 ILE A O 1
ATOM 4608 N N . VAL A 1 576 ? 11.496 4.116 -6.278 1.00 84.56 576 VAL A N 1
ATOM 4609 C CA . VAL A 1 576 ? 11.857 2.996 -7.154 1.00 84.56 576 VAL A CA 1
ATOM 4610 C C . VAL A 1 576 ? 11.586 3.312 -8.635 1.00 84.56 576 VAL A C 1
ATOM 4612 O O . VAL A 1 576 ? 12.417 2.991 -9.481 1.00 84.56 576 VAL A O 1
ATOM 4615 N N . GLU A 1 577 ? 10.513 4.042 -8.957 1.00 84.12 577 GLU A N 1
ATOM 4616 C CA . GLU A 1 577 ? 10.287 4.620 -10.292 1.00 84.12 577 GLU A CA 1
ATOM 4617 C C . GLU A 1 577 ? 11.440 5.549 -10.711 1.00 84.12 577 GLU A C 1
ATOM 4619 O O . GLU A 1 577 ? 11.868 5.510 -11.866 1.00 84.12 577 GLU A O 1
ATOM 4624 N N . ALA A 1 578 ? 11.940 6.376 -9.782 1.00 85.56 578 ALA A N 1
ATOM 4625 C CA . ALA A 1 578 ? 13.042 7.311 -10.016 1.00 85.56 578 ALA A CA 1
ATOM 4626 C C . ALA A 1 578 ? 14.419 6.623 -10.088 1.00 85.56 578 ALA A C 1
ATOM 4628 O O . ALA A 1 578 ? 15.288 7.087 -10.825 1.00 85.56 578 ALA A O 1
ATOM 4629 N N . LEU A 1 579 ? 14.611 5.508 -9.371 1.00 82.44 579 LEU A N 1
ATOM 4630 C CA . LEU A 1 579 ? 15.787 4.636 -9.496 1.00 82.44 579 LEU A CA 1
ATOM 4631 C C . LEU A 1 579 ? 15.858 3.951 -10.872 1.00 82.44 579 LEU A C 1
ATOM 4633 O O . LEU A 1 579 ? 16.956 3.685 -11.353 1.00 82.44 579 LEU A O 1
ATOM 4637 N N . GLY A 1 580 ? 14.719 3.696 -11.522 1.00 71.81 580 GLY A N 1
ATOM 4638 C CA . GLY A 1 580 ? 14.657 3.113 -12.863 1.00 71.81 580 GLY A CA 1
ATOM 4639 C C . GLY A 1 580 ? 14.929 1.603 -12.912 1.00 71.81 580 GLY A C 1
ATOM 4640 O O . GLY A 1 580 ? 14.948 0.907 -11.898 1.00 71.81 580 GLY A O 1
ATOM 4641 N N . SER A 1 581 ? 15.106 1.067 -14.125 1.00 58.66 581 SER A N 1
ATOM 4642 C CA . SER A 1 581 ? 15.253 -0.379 -14.334 1.00 58.66 581 SER A CA 1
ATOM 4643 C C . SER A 1 581 ? 16.615 -0.914 -13.908 1.00 58.66 581 SER A C 1
ATOM 4645 O O . SER A 1 581 ? 17.664 -0.391 -14.291 1.00 58.66 581 SER A O 1
ATOM 4647 N N . PHE A 1 582 ? 16.590 -2.068 -13.238 1.00 52.81 582 PHE A N 1
ATOM 4648 C CA . PHE A 1 582 ? 17.762 -2.886 -12.931 1.00 52.81 582 PHE A CA 1
ATOM 4649 C C . PHE A 1 582 ? 18.651 -3.217 -14.147 1.00 52.81 582 PHE A C 1
ATOM 4651 O O . PHE A 1 582 ? 19.823 -3.531 -13.956 1.00 52.81 582 PHE A O 1
ATOM 4658 N N . GLY A 1 583 ? 18.121 -3.163 -15.377 1.00 45.97 583 GLY A N 1
ATOM 4659 C CA . GLY A 1 583 ? 18.874 -3.432 -16.609 1.00 45.97 583 GLY A CA 1
ATOM 4660 C C . GLY A 1 583 ? 19.578 -2.221 -17.237 1.00 45.97 583 GLY A C 1
ATOM 4661 O O . GLY A 1 583 ? 20.450 -2.414 -18.079 1.00 45.97 583 GLY A O 1
ATOM 4662 N N . THR A 1 584 ? 19.218 -0.991 -16.855 1.00 44.03 584 THR A N 1
ATOM 4663 C CA . THR A 1 584 ? 19.770 0.255 -17.438 1.00 44.03 584 THR A CA 1
ATOM 4664 C C . THR A 1 584 ? 20.736 0.992 -16.509 1.00 44.03 584 THR A C 1
ATOM 4666 O O . THR A 1 584 ? 21.423 1.917 -16.934 1.00 44.03 584 THR A O 1
ATOM 4669 N N . LEU A 1 585 ? 20.798 0.605 -15.235 1.00 44.62 585 LEU A N 1
ATOM 4670 C CA . LEU A 1 585 ? 21.637 1.253 -14.228 1.00 44.62 585 LEU A CA 1
ATOM 4671 C C . LEU A 1 585 ? 23.123 0.937 -14.460 1.00 44.62 585 LEU A C 1
ATOM 4673 O O . LEU A 1 585 ? 23.557 -0.202 -14.294 1.00 44.62 585 LEU A O 1
ATOM 4677 N N . GLY A 1 586 ? 23.884 1.966 -14.845 1.00 41.09 586 GLY A N 1
ATOM 4678 C CA . GLY A 1 586 ? 25.300 1.868 -15.217 1.00 41.09 586 GLY A CA 1
ATOM 4679 C C . GLY A 1 586 ? 25.587 1.988 -16.721 1.00 41.09 586 GLY A C 1
ATOM 4680 O O . GLY A 1 586 ? 26.738 1.815 -17.114 1.00 41.09 586 GLY A O 1
ATOM 4681 N N . MET A 1 587 ? 24.582 2.283 -17.556 1.00 42.28 587 MET A N 1
ATOM 4682 C CA . MET A 1 587 ? 24.762 2.621 -18.975 1.00 42.28 587 MET A CA 1
ATOM 4683 C C . MET A 1 587 ? 24.263 4.047 -19.254 1.00 42.28 587 MET A C 1
ATOM 4685 O O . MET A 1 587 ? 23.271 4.483 -18.670 1.00 42.28 587 MET A O 1
ATOM 4689 N N . GLU A 1 588 ? 24.961 4.796 -20.113 1.00 46.62 588 GLU A N 1
ATOM 4690 C CA . GLU A 1 588 ? 24.628 6.201 -20.390 1.00 46.62 588 GLU A CA 1
ATOM 4691 C C . GLU A 1 588 ? 23.271 6.334 -21.107 1.00 46.62 588 GLU A C 1
ATOM 4693 O O . GLU A 1 588 ? 22.960 5.508 -21.977 1.00 46.62 588 GLU A O 1
ATOM 4698 N N . PRO A 1 589 ? 22.459 7.365 -20.795 1.00 43.59 589 PRO A N 1
ATOM 4699 C CA . PRO A 1 589 ? 21.138 7.557 -21.390 1.00 43.59 589 PRO A CA 1
ATOM 4700 C C . PRO A 1 589 ? 21.239 7.809 -22.904 1.00 43.59 589 PRO A C 1
ATOM 4702 O O . PRO A 1 589 ? 21.520 8.915 -23.353 1.00 43.59 589 PRO A O 1
ATOM 4705 N N . GLY A 1 590 ? 20.998 6.753 -23.685 1.00 47.91 590 GLY A N 1
ATOM 4706 C CA . GLY A 1 590 ? 21.165 6.722 -25.143 1.00 47.91 590 GLY A CA 1
ATOM 4707 C C . GLY A 1 590 ? 21.894 5.470 -25.644 1.00 47.91 590 GLY A C 1
ATOM 4708 O O . GLY A 1 590 ? 21.708 5.064 -26.789 1.00 47.91 590 GLY A O 1
ATOM 4709 N N . THR A 1 591 ? 22.666 4.797 -24.784 1.00 48.56 591 THR A N 1
ATOM 4710 C CA . THR A 1 591 ? 23.344 3.538 -25.131 1.00 48.56 591 THR A CA 1
ATOM 4711 C C . THR A 1 591 ? 22.360 2.360 -25.133 1.00 48.56 591 THR A C 1
ATOM 4713 O O . THR A 1 591 ? 21.850 1.924 -24.102 1.00 48.56 591 THR A O 1
ATOM 4716 N N . SER A 1 592 ? 22.039 1.854 -26.328 1.00 45.50 592 SER A N 1
ATOM 4717 C CA . SER A 1 592 ? 21.064 0.768 -26.496 1.00 45.50 592 SER A CA 1
ATOM 4718 C C . SER A 1 592 ? 21.602 -0.588 -26.015 1.00 45.50 592 SER A C 1
ATOM 4720 O O . SER A 1 592 ? 22.757 -0.925 -26.273 1.00 45.50 592 SER A O 1
ATOM 4722 N N . LEU A 1 593 ? 20.737 -1.421 -25.419 1.00 46.41 593 LEU A N 1
ATOM 4723 C CA . LEU A 1 593 ? 21.058 -2.790 -24.966 1.00 46.41 593 LEU A CA 1
ATOM 4724 C C . LEU A 1 593 ? 21.465 -3.776 -26.091 1.00 46.41 593 LEU A C 1
ATOM 4726 O O . LEU A 1 593 ? 21.707 -4.947 -25.816 1.00 46.41 593 LEU A O 1
ATOM 4730 N N . ALA A 1 594 ? 21.496 -3.351 -27.357 1.00 44.78 594 ALA A N 1
ATOM 4731 C CA . ALA A 1 594 ? 21.562 -4.247 -28.511 1.00 44.78 594 ALA A CA 1
ATOM 4732 C C . ALA A 1 594 ? 22.972 -4.760 -28.876 1.00 44.78 594 ALA A C 1
ATOM 4734 O O . ALA A 1 594 ? 23.076 -5.659 -29.711 1.00 44.78 594 ALA A O 1
ATOM 4735 N N . HIS A 1 595 ? 24.050 -4.193 -28.316 1.00 42.88 595 HIS A N 1
ATOM 4736 C CA . HIS A 1 595 ? 25.436 -4.497 -28.733 1.00 42.88 595 HIS A CA 1
ATOM 4737 C C . HIS A 1 595 ? 26.420 -4.845 -27.604 1.00 42.88 595 HIS A C 1
ATOM 4739 O O . HIS A 1 595 ? 27.500 -5.359 -27.890 1.00 42.88 595 HIS A O 1
ATOM 4745 N N . SER A 1 596 ? 26.064 -4.645 -26.335 1.00 41.12 596 SER A N 1
ATOM 4746 C CA . SER A 1 596 ? 26.808 -5.192 -25.196 1.00 41.12 596 SER A CA 1
ATOM 4747 C C . SER A 1 596 ? 26.083 -6.426 -24.655 1.00 41.12 596 SER A C 1
ATOM 4749 O O . SER A 1 596 ? 24.879 -6.397 -24.401 1.00 41.12 596 SER A O 1
ATOM 4751 N N . GLY A 1 597 ? 26.815 -7.536 -24.496 1.00 42.47 597 GLY A N 1
ATOM 4752 C CA . GLY A 1 597 ? 26.280 -8.755 -23.882 1.00 42.47 597 GLY A CA 1
ATOM 4753 C C . GLY A 1 597 ? 25.700 -8.467 -22.494 1.00 42.47 597 GLY A C 1
ATOM 4754 O O . GLY A 1 597 ? 26.155 -7.545 -21.825 1.00 42.47 597 GLY A O 1
ATOM 4755 N N . LEU A 1 598 ? 24.675 -9.232 -22.096 1.00 40.50 598 LEU A N 1
ATOM 4756 C CA . LEU A 1 598 ? 23.808 -8.964 -20.940 1.00 40.50 598 LEU A CA 1
ATOM 4757 C C . LEU A 1 598 ? 24.598 -8.525 -19.687 1.00 40.50 598 LEU A C 1
ATOM 4759 O O . LEU A 1 598 ? 25.058 -9.377 -18.928 1.00 40.50 598 LEU A O 1
ATOM 4763 N N . LEU A 1 599 ? 24.637 -7.201 -19.462 1.00 46.97 599 LEU A N 1
ATOM 4764 C CA . LEU A 1 599 ? 25.504 -6.450 -18.534 1.00 46.97 599 LEU A CA 1
ATOM 4765 C C . LEU A 1 599 ? 26.913 -6.178 -19.102 1.00 46.97 599 LEU A C 1
ATOM 4767 O O . LEU A 1 599 ? 27.773 -7.052 -19.112 1.00 46.97 599 LEU A O 1
ATOM 4771 N N . GLY A 1 600 ? 27.182 -4.915 -19.464 1.00 45.34 600 GLY A N 1
ATOM 4772 C CA . GLY A 1 600 ? 28.487 -4.415 -19.934 1.00 45.34 600 GLY A CA 1
ATOM 4773 C C . GLY A 1 600 ? 29.585 -4.328 -18.861 1.00 45.34 600 GLY A C 1
ATOM 4774 O O . GLY A 1 600 ? 30.369 -3.384 -18.859 1.00 45.34 600 GLY A O 1
ATOM 4775 N N . ALA A 1 601 ? 29.616 -5.284 -17.932 1.00 47.47 601 ALA A N 1
ATOM 4776 C CA . ALA A 1 601 ? 30.683 -5.491 -16.964 1.00 47.47 601 ALA A CA 1
ATOM 4777 C C . ALA A 1 601 ? 31.438 -6.771 -17.348 1.00 47.47 601 ALA A C 1
ATOM 4779 O O . ALA A 1 601 ? 30.848 -7.849 -17.405 1.00 47.47 601 ALA A O 1
ATOM 4780 N N . ALA A 1 602 ? 32.744 -6.669 -17.588 1.00 48.62 602 ALA A N 1
ATOM 4781 C CA . ALA A 1 602 ? 33.579 -7.788 -18.022 1.00 48.62 602 ALA A CA 1
ATOM 4782 C C . ALA A 1 602 ? 33.776 -8.850 -16.924 1.00 48.62 602 ALA A C 1
ATOM 4784 O O . ALA A 1 602 ? 34.187 -9.975 -17.209 1.00 48.62 602 ALA A O 1
ATOM 4785 N N . THR A 1 603 ? 33.490 -8.518 -15.659 1.00 56.91 603 THR A N 1
ATOM 4786 C CA . THR A 1 603 ? 33.623 -9.449 -14.530 1.00 56.91 603 THR A CA 1
ATOM 4787 C C . THR A 1 603 ? 32.426 -9.423 -13.581 1.00 56.91 603 THR A C 1
ATOM 4789 O O . THR A 1 603 ? 31.739 -8.415 -13.417 1.00 56.91 603 THR A O 1
ATOM 4792 N N . ARG A 1 604 ? 32.226 -10.530 -12.851 1.00 50.53 604 ARG A N 1
ATOM 4793 C CA . ARG A 1 604 ? 31.239 -10.606 -11.760 1.00 50.53 604 ARG A CA 1
ATOM 4794 C C . ARG A 1 604 ? 31.484 -9.554 -10.674 1.00 50.53 604 ARG A C 1
ATOM 4796 O O . ARG A 1 604 ? 30.514 -9.039 -10.135 1.00 50.53 604 ARG A O 1
ATOM 4803 N N . ASN A 1 605 ? 32.739 -9.239 -10.351 1.00 58.16 605 ASN A N 1
ATOM 4804 C CA . ASN A 1 605 ? 33.062 -8.264 -9.305 1.00 58.16 605 ASN A CA 1
ATOM 4805 C C . ASN A 1 605 ? 32.698 -6.844 -9.752 1.00 58.16 605 ASN A C 1
ATOM 4807 O O . ASN A 1 605 ? 32.078 -6.105 -8.995 1.00 58.16 605 ASN A O 1
ATOM 4811 N N . GLU A 1 606 ? 33.008 -6.501 -11.002 1.00 55.44 606 GLU A N 1
ATOM 4812 C CA . GLU A 1 606 ? 32.599 -5.242 -11.623 1.00 55.44 606 GLU A CA 1
ATOM 4813 C C . GLU A 1 606 ? 31.071 -5.130 -11.703 1.00 55.44 606 GLU A C 1
ATOM 4815 O O . GLU A 1 606 ? 30.520 -4.084 -11.363 1.00 55.44 606 GLU A O 1
ATOM 4820 N N . TRP A 1 607 ? 30.365 -6.217 -12.050 1.00 58.00 607 TRP A N 1
ATOM 4821 C CA . TRP A 1 607 ? 28.905 -6.243 -11.948 1.00 58.00 607 TRP A CA 1
ATOM 4822 C C . TRP A 1 607 ? 28.446 -6.002 -10.508 1.00 58.00 607 TRP A C 1
ATOM 4824 O O . TRP A 1 607 ? 27.612 -5.141 -10.283 1.00 58.00 607 TRP A O 1
ATOM 4834 N N . GLN A 1 608 ? 29.013 -6.689 -9.515 1.00 57.56 608 GLN A N 1
ATOM 4835 C CA . GLN A 1 608 ? 28.662 -6.487 -8.104 1.00 57.56 608 GLN A CA 1
ATOM 4836 C C . GLN A 1 608 ? 29.000 -5.075 -7.584 1.00 57.56 608 GLN A C 1
ATOM 4838 O O . GLN A 1 608 ? 28.409 -4.635 -6.605 1.00 57.56 608 GLN A O 1
ATOM 4843 N N . GLN A 1 609 ? 29.916 -4.342 -8.217 1.00 59.09 609 GLN A N 1
ATOM 4844 C CA . GLN A 1 609 ? 30.210 -2.949 -7.872 1.00 59.09 609 GLN A CA 1
ATOM 4845 C C . GLN A 1 609 ? 29.260 -1.963 -8.566 1.00 59.09 609 GLN A C 1
ATOM 4847 O O . GLN A 1 609 ? 28.685 -1.114 -7.890 1.00 59.09 609 GLN A O 1
ATOM 4852 N N . LYS A 1 610 ? 29.065 -2.091 -9.887 1.00 54.66 610 LYS A N 1
ATOM 4853 C CA . LYS A 1 610 ? 28.245 -1.177 -10.709 1.00 54.66 610 LYS A CA 1
ATOM 4854 C C . LYS A 1 610 ? 26.738 -1.430 -10.595 1.00 54.66 610 LYS A C 1
ATOM 4856 O O . LYS A 1 610 ? 25.931 -0.528 -10.795 1.00 54.66 610 LYS A O 1
ATOM 4861 N N . SER A 1 611 ? 26.336 -2.661 -10.295 1.00 51.16 611 SER A N 1
ATOM 4862 C CA . SER A 1 611 ? 24.933 -3.057 -10.224 1.00 51.16 611 SER A CA 1
ATOM 4863 C C . SER A 1 611 ? 24.290 -2.550 -8.939 1.00 51.16 611 SER A C 1
ATOM 4865 O O . SER A 1 611 ? 24.384 -3.178 -7.884 1.00 51.16 611 SER A O 1
ATOM 4867 N N . ARG A 1 612 ? 23.517 -1.467 -9.048 1.00 54.38 612 ARG A N 1
ATOM 4868 C CA . ARG A 1 612 ? 22.535 -1.084 -8.019 1.00 54.38 612 ARG A CA 1
ATOM 4869 C C . ARG A 1 612 ? 21.550 -2.227 -7.716 1.00 54.38 612 ARG A C 1
ATOM 4871 O O . ARG A 1 612 ? 21.121 -2.351 -6.576 1.00 54.38 612 ARG A O 1
ATOM 4878 N N . LEU A 1 613 ? 21.263 -3.135 -8.665 1.00 49.62 613 LEU A N 1
ATOM 4879 C CA . LEU A 1 613 ? 20.543 -4.386 -8.368 1.00 49.62 613 LEU A CA 1
ATOM 4880 C C . LEU A 1 613 ? 21.331 -5.281 -7.395 1.00 49.62 613 LEU A C 1
ATOM 4882 O O . LEU A 1 613 ? 20.713 -5.878 -6.519 1.00 49.62 613 LEU A O 1
ATOM 4886 N N . TYR A 1 614 ? 22.663 -5.372 -7.481 1.00 50.97 614 TYR A N 1
ATOM 4887 C CA . TYR A 1 614 ? 23.450 -6.087 -6.471 1.00 50.97 614 TYR A CA 1
ATOM 4888 C C . TYR A 1 614 ? 23.429 -5.377 -5.118 1.00 50.97 614 TYR A C 1
ATOM 4890 O O . TYR A 1 614 ? 23.273 -6.056 -4.112 1.00 50.97 614 TYR A O 1
ATOM 4898 N N . HIS A 1 615 ? 23.506 -4.044 -5.047 1.00 54.16 615 HIS A N 1
ATOM 4899 C CA . HIS A 1 615 ? 23.392 -3.352 -3.752 1.00 54.16 615 HIS A CA 1
ATOM 4900 C C . HIS A 1 615 ? 21.990 -3.508 -3.145 1.00 54.16 615 HIS A C 1
ATOM 4902 O O . HIS A 1 615 ? 21.872 -3.900 -1.986 1.00 54.16 615 HIS A O 1
ATOM 4908 N N . ILE A 1 616 ? 20.925 -3.378 -3.940 1.00 52.41 616 ILE A N 1
ATOM 4909 C CA . ILE A 1 616 ? 19.533 -3.636 -3.526 1.00 52.41 616 ILE A CA 1
ATOM 4910 C C . ILE A 1 616 ? 19.314 -5.117 -3.151 1.00 52.41 616 ILE A C 1
ATOM 4912 O O . ILE A 1 616 ? 18.645 -5.407 -2.161 1.00 52.41 616 ILE A O 1
ATOM 4916 N N . THR A 1 617 ? 19.936 -6.079 -3.840 1.00 49.09 617 THR A N 1
ATOM 4917 C CA . THR A 1 617 ? 19.906 -7.503 -3.435 1.00 49.09 617 THR A CA 1
ATOM 4918 C C . THR A 1 617 ? 20.950 -7.878 -2.377 1.00 49.09 617 THR A C 1
ATOM 4920 O O . THR A 1 617 ? 20.863 -8.947 -1.783 1.00 49.09 617 THR A O 1
ATOM 4923 N N . ARG A 1 618 ? 21.855 -6.975 -1.998 1.00 47.19 618 ARG A N 1
ATOM 4924 C CA . ARG A 1 618 ? 22.636 -7.055 -0.756 1.00 47.19 618 ARG A CA 1
ATOM 4925 C C . ARG A 1 618 ? 21.783 -6.612 0.437 1.00 47.19 618 ARG A C 1
ATOM 4927 O O . ARG A 1 618 ? 21.929 -7.171 1.522 1.00 47.19 618 ARG A O 1
ATOM 4934 N N . MET A 1 619 ? 20.786 -5.746 0.212 1.00 48.03 619 MET A N 1
ATOM 4935 C CA . MET A 1 619 ? 19.667 -5.534 1.145 1.00 48.03 619 MET A CA 1
ATOM 4936 C C . MET A 1 619 ? 18.728 -6.758 1.247 1.00 48.03 619 MET A C 1
ATOM 4938 O O . MET A 1 619 ? 17.853 -6.764 2.107 1.00 48.03 619 MET A O 1
ATOM 4942 N N . ASN A 1 620 ? 18.896 -7.821 0.442 1.00 41.91 620 ASN A N 1
ATOM 4943 C CA . ASN A 1 620 ? 18.049 -9.028 0.499 1.00 41.91 620 ASN A CA 1
ATOM 4944 C C . ASN A 1 620 ? 18.253 -9.866 1.778 1.00 41.91 620 ASN A C 1
ATOM 4946 O O . ASN A 1 620 ? 17.375 -10.645 2.143 1.00 41.91 620 ASN A O 1
ATOM 4950 N N . ASN A 1 621 ? 19.377 -9.684 2.482 1.00 46.47 621 ASN A N 1
ATOM 4951 C CA . ASN A 1 621 ? 19.563 -10.224 3.836 1.00 46.47 621 ASN A CA 1
ATOM 4952 C C . ASN A 1 621 ? 18.815 -9.410 4.909 1.00 46.47 621 ASN A C 1
ATOM 4954 O O . ASN A 1 621 ? 18.638 -9.901 6.023 1.00 46.47 621 ASN A O 1
ATOM 4958 N N . ASN A 1 622 ? 18.371 -8.187 4.600 1.00 52.56 622 ASN A N 1
ATOM 4959 C CA . ASN A 1 622 ? 17.679 -7.331 5.555 1.00 52.56 622 ASN A CA 1
ATOM 4960 C C . ASN A 1 622 ? 16.168 -7.567 5.549 1.00 52.56 622 ASN A C 1
ATOM 4962 O O . ASN A 1 622 ? 15.530 -7.804 4.522 1.00 52.56 622 ASN A O 1
ATOM 4966 N N . ALA A 1 623 ? 15.596 -7.367 6.735 1.00 54.28 623 ALA A N 1
ATOM 4967 C CA . ALA A 1 623 ? 14.169 -7.245 6.998 1.00 54.28 623 ALA A CA 1
ATOM 4968 C C . ALA A 1 623 ? 13.399 -6.477 5.913 1.00 54.28 623 ALA A C 1
ATOM 4970 O O . ALA A 1 623 ? 12.352 -6.927 5.447 1.00 54.28 623 ALA A O 1
ATOM 4971 N N . SER A 1 624 ? 13.964 -5.346 5.485 1.00 46.59 624 SER A N 1
ATOM 4972 C CA . SER A 1 624 ? 13.370 -4.377 4.573 1.00 46.59 624 SER A CA 1
ATOM 4973 C C . SER A 1 624 ? 12.760 -5.009 3.320 1.00 46.59 624 SER A C 1
ATOM 4975 O O . SER A 1 624 ? 11.578 -4.798 3.082 1.00 46.59 624 SER A O 1
ATOM 4977 N N . ARG A 1 625 ? 13.459 -5.870 2.562 1.00 54.28 625 ARG A N 1
ATOM 4978 C CA . ARG A 1 625 ? 12.870 -6.417 1.318 1.00 54.28 625 ARG A CA 1
ATOM 4979 C C . ARG A 1 625 ? 11.689 -7.366 1.572 1.00 54.28 625 ARG A C 1
ATOM 4981 O O . ARG A 1 625 ? 10.728 -7.375 0.800 1.00 54.28 625 ARG A O 1
ATOM 4988 N N . ARG A 1 626 ? 11.708 -8.122 2.680 1.00 57.25 626 ARG A N 1
ATOM 4989 C CA . ARG A 1 626 ? 10.558 -8.944 3.115 1.00 57.25 626 ARG A CA 1
ATOM 4990 C C . ARG A 1 626 ? 9.379 -8.081 3.567 1.00 57.25 626 ARG A C 1
ATOM 4992 O O . ARG A 1 626 ? 8.243 -8.510 3.422 1.00 57.25 626 ARG A O 1
ATOM 4999 N N . ILE A 1 627 ? 9.649 -6.886 4.091 1.00 57.41 627 ILE A N 1
ATOM 5000 C CA . ILE A 1 627 ? 8.637 -5.884 4.443 1.00 57.41 627 ILE A CA 1
ATOM 5001 C C . ILE A 1 627 ? 8.050 -5.265 3.168 1.00 57.41 627 ILE A C 1
ATOM 5003 O O . ILE A 1 627 ? 6.834 -5.249 3.018 1.00 57.41 627 ILE A O 1
ATOM 5007 N N . TRP A 1 628 ? 8.880 -4.830 2.213 1.00 61.00 628 TRP A N 1
ATOM 5008 C CA . TRP A 1 628 ? 8.426 -4.212 0.959 1.00 61.00 628 TRP A CA 1
ATOM 5009 C C . TRP A 1 628 ? 7.507 -5.153 0.172 1.00 61.00 628 TRP A C 1
ATOM 5011 O O . TRP A 1 628 ? 6.371 -4.807 -0.132 1.00 61.00 628 TRP A O 1
ATOM 5021 N N . THR A 1 629 ? 7.946 -6.393 -0.058 1.00 57.56 629 THR A N 1
ATOM 5022 C CA . THR A 1 629 ? 7.178 -7.399 -0.818 1.00 57.56 629 THR A CA 1
ATOM 5023 C C . THR A 1 629 ? 5.900 -7.894 -0.116 1.00 57.56 629 THR A C 1
ATOM 5025 O O . THR A 1 629 ? 5.094 -8.569 -0.754 1.00 57.56 629 THR A O 1
ATOM 5028 N N . LYS A 1 630 ? 5.674 -7.545 1.162 1.00 58.56 630 LYS A N 1
ATOM 5029 C CA . LYS A 1 630 ? 4.494 -7.929 1.973 1.00 58.56 630 LYS A CA 1
ATOM 5030 C C . LYS A 1 630 ? 3.625 -6.761 2.467 1.00 58.56 630 LYS A C 1
ATOM 5032 O O . LYS A 1 630 ? 2.663 -7.010 3.186 1.00 58.56 630 LYS A O 1
ATOM 5037 N N . LEU A 1 631 ? 4.000 -5.515 2.171 1.00 51.22 631 LEU A N 1
ATOM 5038 C CA . LEU A 1 631 ? 3.237 -4.311 2.542 1.00 51.22 631 LEU A CA 1
ATOM 5039 C C . LEU A 1 631 ? 2.826 -3.452 1.335 1.00 51.22 631 LEU A C 1
ATOM 5041 O O . LEU A 1 631 ? 2.180 -2.419 1.528 1.00 51.22 631 LEU A O 1
ATOM 5045 N N . LEU A 1 632 ? 3.252 -3.848 0.132 1.00 47.19 632 LEU A N 1
ATOM 5046 C CA . LEU A 1 632 ? 2.882 -3.258 -1.161 1.00 47.19 632 LEU A CA 1
ATOM 5047 C C . LEU A 1 632 ? 2.053 -4.234 -2.028 1.00 47.19 632 LEU A C 1
ATOM 5049 O O . LEU A 1 632 ? 1.460 -3.803 -3.011 1.00 47.19 632 LEU A O 1
ATOM 5053 N N . ASN A 1 633 ? 1.970 -5.508 -1.613 1.00 41.78 633 ASN A N 1
ATOM 5054 C CA . ASN A 1 633 ? 0.871 -6.434 -1.917 1.00 41.78 633 ASN A CA 1
ATOM 5055 C C . ASN A 1 633 ? -0.022 -6.525 -0.670 1.00 41.78 633 ASN A C 1
ATOM 5057 O O . ASN A 1 633 ? -1.254 -6.619 -0.838 1.00 41.78 633 ASN A O 1
#

Organism: NCBI:txid267567

Solvent-accessible surface area (backbone atoms only — not comparable to full-atom values): 36700 Å² total; per-residue (Å²): 134,86,79,87,87,85,87,84,82,87,75,90,88,91,80,90,87,78,84,88,80,90,84,86,86,78,90,86,90,79,87,87,83,91,83,87,81,91,84,88,78,82,84,76,81,76,77,74,81,77,65,82,74,78,75,64,87,74,63,58,91,45,82,55,55,71,48,79,54,100,65,33,46,32,37,37,27,74,44,93,60,26,38,39,35,38,36,36,29,70,44,76,74,73,77,81,75,79,73,96,72,81,91,73,96,69,98,67,88,76,80,77,78,70,48,69,48,73,44,81,44,78,46,68,76,62,55,72,68,59,50,49,55,26,46,54,55,23,48,57,44,43,54,52,42,51,51,54,49,53,51,49,51,49,52,52,52,51,53,53,49,50,48,52,52,51,53,46,52,60,67,72,66,59,86,71,82,64,68,73,64,55,54,55,53,51,18,50,61,45,36,49,62,42,51,55,52,11,49,50,47,53,50,50,53,43,50,48,48,29,52,27,45,51,65,74,24,68,61,61,34,42,73,71,64,35,65,69,53,45,50,50,51,49,44,39,37,73,43,46,53,30,50,53,47,36,52,52,26,56,77,66,69,46,87,59,30,67,63,54,25,51,51,48,33,53,51,36,50,44,52,56,48,49,56,48,49,53,50,52,50,54,48,41,48,52,47,37,42,48,52,43,36,61,67,70,72,44,90,82,66,48,74,67,54,27,48,54,50,36,44,48,39,29,40,38,56,71,64,28,26,43,35,43,38,33,33,43,38,82,40,52,68,83,55,60,78,55,54,77,73,50,72,79,65,91,80,72,94,85,74,80,72,40,75,72,48,74,44,45,61,71,58,34,58,50,50,71,70,43,58,73,77,46,24,40,73,49,98,62,69,44,70,40,48,52,69,44,67,71,74,62,62,55,49,63,34,29,57,81,64,58,48,64,58,71,69,65,72,46,71,86,75,60,45,34,35,38,26,61,38,59,100,50,23,49,47,71,66,58,58,49,49,48,54,53,49,50,51,52,54,53,50,52,51,52,50,50,55,50,50,52,40,55,74,68,66,54,57,67,70,59,52,52,51,53,53,51,51,52,51,54,51,49,52,60,50,51,54,50,56,51,52,49,53,55,49,53,52,54,49,47,53,46,51,67,71,67,55,79,88,59,91,89,68,49,38,27,41,33,40,44,53,48,33,30,38,40,28,41,49,25,74,69,42,41,53,51,50,50,53,51,50,44,43,54,63,44,48,47,27,43,52,36,26,56,71,72,63,35,59,67,56,29,53,53,47,52,54,25,39,50,51,38,50,46,55,61,36,42,44,56,64,40,56,48,27,71,60,43,54,75,89,53,57,85,56,63,97,82,68,66,82,86,80,52,64,97,64,89,44,98,39,73,66,52,36,56,69,55,26,61,54,43,53,58,55,61,40,53,83,40,45,58,52,64,46,51,71,56,73,78,106

Secondary structure (DSSP, 8-state):
--------------------------------------------------------TT--SSPPEEEE-SSEEEEEEEETTEEEEEEEEEE-----S-----------------EEEEEEEEEE---HHHHHHHHHHHHHHHHHHHHHHHHHHHHHHHHHHHHHHHHHHHHHSTTSS-GGGHHHHHHHHHHHHHHHHHHHHHHHHHHHHHHHHHTT-HHHHHTTT-HHHHHHHHHIIIIIHHHHHHHHHHHTT-TTHHHHHHHHHHHHHHHHHHHHHHHHHHHHHHHHHHHHHHHHT-TT--HHHHHHHHHHHHHHHHHSEEEEEEEEEEEEGGGHHHHHHHTT-TT---S--EEEEEESHHHHHHHHHS-TTTEEEEEEEEEEPPHHHHT--PPEE-TTT--HHHHHTS-TTS-EEEE-SSTTPPPHHHHHHHHHHHHHHHHHHHHHHHHHHHHTT--HHHHHHHHHHHHHHHHHHHHHHHHHHHHHHHHHHHHHHHTTS--S--EEEEEEEEEEEEEEEPHHHHHHHHHHHHIIIIIHHHHHHHHTT-HHHHHHHHHHHHHHHHHHHS-HHHHHHHH--TTTTTS-TT--TTSS-SSS-SSHHHHHHH-HHHHHHHGGGSHHHHHHHHH--

Sequence (633 aa):
MPAMDNPAANSSDRTDFRESMHRKHEDRNKSTLVGFTDDDPPSSSRRSNHHPRVLDHYSLPTPSSTVRFRSAHVHVYDSQGSQLILEERLTTRNTAQGKASSLSLHENGEQTNTTANVTVKRVINSSPELLFLRGIYSAIAFFKGAFLFIFAVGLLLFLISDLANQAKVIIFNGTGDNKDLAFPLIGTILSIPVFLHGLTQLMTLITSFVTDVFAGSPLFNSFGCGVVLTNWIKFTFFIGIPALTFVGLLLSGSQDFHSITLITTFVSVTFLFFCFSVRVVCLRVSSCLYLVKELYEREDMTTTERLKYTILTAEESTLSGKVHKNYVYDSNVYDLKRLDSNSMIGGGNDKALYLYSSHGQRYIKFTQLMPRGLFTTLDLPMRCWTQAEIDFNIPFYTKTSWSLESVFCRIKNESHIALVSGPSALTTQQSFSSMVCYFFGVVFYILLVTGLMVFAQFRSTTIAAVACVLIVYWFWQGRKEYMMLKRINKIHQRLQSEGKDNEDYDSALFQKWETFSITKPALAFAWISFIVKIIIFAVIPFSYFCYSRNVFGAMTYLVLFLLCFEKHYFDIGPIVEALGSFGTLGMEPGTSLAHSGLLGAATRNEWQQKSRLYHITRMNNNASRRIWTKLLN